Protein AF-0000000080754480 (afdb_homodimer)

InterPro domains:
  IPR024434 TSCPD domain [PF12637] (40-153)

Sequence (454 aa):
MTVRITQRIKSFKVVDERLRPAAETDAGKPPEQLDEHLERPETLIGVTYKIKSPLFEHALYVTINDILLNAGTRFEQRRPFEIFINSKNMDHFQWIVALTRIMSAVLRKGGDCTFLVEELKAVFDPRGGYLKKGGIYMPSIVAEIGAVLERHLIAIGLLRGHSPDEAQRRYLAEKRAAYEASQGAAALEPGEGFPPGAQLCGQCNTQAVVQLEGCTTCLNCGHSKCGMTVRITQRIKSFKVVDERLRPAAETDAGKPPEQLDEHLERPETLIGVTYKIKSPLFEHALYVTINDILLNAGTRFEQRRPFEIFINSKNMDHFQWIVALTRIMSAVLRKGGDCTFLVEELKAVFDPRGGYLKKGGIYMPSIVAEIGAVLERHLIAIGLLRGHSPDEAQRRYLAEKRAAYEASQGAAALEPGEGFPPGAQLCGQCNTQAVVQLEGCTTCLNCGHSKCG

Secondary structure (DSSP, 8-state):
------S---------GGGS-------SS------TTSPPPS--EEEEEEE--TT-SS-EEEEEEEEEESTTSTT-EEEEEEEEEEES-GGGHHHHHHHHHHHHHHHHH-S--THHHHHHHT---TT--EEPTTSBEES-HHHHHHHHHHHHHHHTTSS------HHHHHHHHHHHHHHHHHH-S----SSSSS-TTPEEPTTT-BEEEEEETTEEEETTT--EEE-/------S---------GGGS-------SS------TTSPPPS--EEEEEEE--TT-SS-EEEEEEEEEESTTSTT-EEEEEEEEEEES-GGGHHHHHHHHHHHHHHHHH-S--THHHHHHHT---TT--EEETTTEEES-HHHHHHHHHHHHHHHTTSS------HHHHHHHHHHHHHHHHHH-S----SSSSS-TTPEEPTTT-BEEEEEETTEEEETTT--EEE-

Solvent-accessible surface area (backbone atoms only — not comparable to full-atom values): 26502 Å² total; per-residue (Å²): 131,84,76,75,77,75,72,80,82,69,84,75,74,75,76,62,73,81,66,51,76,70,79,70,73,82,69,80,65,75,79,75,70,67,30,74,78,61,75,80,66,96,73,68,59,63,52,74,44,81,44,78,48,96,87,38,94,52,51,35,40,40,32,42,30,34,43,75,35,45,73,93,47,96,68,48,44,60,40,65,40,36,46,45,59,45,56,83,56,66,91,51,38,43,54,43,47,38,51,25,44,48,51,18,53,50,32,30,42,30,78,86,62,66,60,56,31,55,45,24,48,69,30,50,33,95,90,49,56,50,72,42,91,58,28,36,55,32,42,21,72,58,13,44,52,14,51,50,50,43,53,51,34,30,75,57,66,74,36,84,71,90,68,71,48,72,69,49,46,52,50,34,51,48,51,48,50,51,46,33,63,70,70,37,86,62,62,64,70,79,64,76,52,49,62,88,83,35,35,73,25,90,84,76,38,27,31,25,22,38,83,48,96,80,17,44,32,22,61,79,78,57,53,67,49,69,125,130,86,76,76,76,76,71,79,82,69,85,77,76,76,76,61,74,80,65,50,74,72,78,69,74,81,70,80,64,73,79,75,70,67,29,73,78,61,76,79,66,95,73,67,60,62,52,76,44,80,44,78,48,97,90,39,94,53,52,36,38,40,32,42,28,35,42,75,34,46,73,92,44,98,67,49,44,60,40,66,40,37,45,46,59,46,56,83,56,66,91,51,38,44,53,44,48,38,51,25,46,48,52,19,51,51,33,31,43,31,77,88,62,66,60,54,32,56,45,24,48,68,30,52,30,96,91,50,55,49,71,42,90,60,28,36,54,31,44,22,72,58,12,44,53,15,51,50,50,44,52,50,35,31,75,57,64,76,37,84,70,89,68,70,48,72,70,49,46,52,51,34,50,50,52,47,50,50,46,34,63,71,71,36,85,62,62,64,68,79,77,76,48,50,61,89,84,34,35,73,25,89,83,77,40,29,31,25,23,38,84,48,96,80,18,43,32,21,63,77,78,57,55,69,49,69,124

pLDDT: mean 84.2, std 20.43, range [28.17, 98.81]

Radius of gyration: 32.79 Å; Cα contacts (8 Å, |Δi|>4): 651; chains: 2; bounding box: 65×89×134 Å

Organism: Azotobacter vinelandii (strain DJ / ATCC BAA-1303) (NCBI:txid322710)

Nearest PDB structures (foldseek):
  8ow0-assembly1_N  TM=3.069E-01  e=4.190E+00  Saccharomyces cerevisiae
  8hsv-assembly1_B  TM=3.730E-01  e=4.190E+00  Rattus norvegicus
  7m30-assembly1_D  TM=3.093E-01  e=8.134E+00  Human betaherpesvirus 5
  8ow0-assembly1_N  TM=3.068E-01  e=4.218E+00  Saccharomyces cerevisiae
  8hsv-assembly1_B  TM=3.730E-01  e=4.218E+00  Rattus norvegicus

Foldseek 3Di:
DPPPPVDDPPDPPPPPPVPPPPPPPPPPDDWDFFALPDDDDPDFDWDKDWADFPVDPWIKIKIWTWDWTPPPDPPTAIFTQFMQIDIPDCPCVVVNVVCRVVLNSVRRHGDDSLVLLVVQLPDADPVAWDADWAQATRRDVSNVVSVVVVVRCCVRPNDPDPDDDPVQVVLLVVQLVQVCVVVDVPPPPPDTYEDPPQCQDPPRRGSAWDDGPQWTARSPRGDIDHD/DPPPPPDDPPDPPPPPPVPPPPPPCPPPDDWDFFALPDDDDPDFDWDKDWADFPVDPWIKIKIWTWDWTPPPDPPTAIFTQFMQIDIPDCPCVVVNVVCRVVLNSVRRHGDDSLVLLVVQLPDADPVAWDADWAQATRRDVSNVVSVVVVVRCCVRPNDPDPDDDPVQVVLLVVQLVQVCVVVDVPPPPPPTYEDPPQCQDPPRRGSAWDDGPQWTARSPRGDIDHD

Structure (mmCIF, N/CA/C/O backbone):
data_AF-0000000080754480-model_v1
#
loop_
_entity.id
_entity.type
_entity.pdbx_description
1 polymer 'ribonucleoside-diphosphate reductase'
#
loop_
_atom_site.group_PDB
_atom_site.id
_atom_site.type_symbol
_atom_site.label_atom_id
_atom_site.label_alt_id
_atom_site.label_comp_id
_atom_site.label_asym_id
_atom_site.label_entity_id
_atom_site.label_seq_id
_atom_site.pdbx_PDB_ins_code
_atom_site.Cartn_x
_atom_site.Cartn_y
_atom_site.Cartn_z
_atom_site.occupancy
_atom_site.B_iso_or_equiv
_atom_site.auth_seq_id
_atom_site.auth_comp_id
_atom_site.auth_asym_id
_atom_site.auth_atom_id
_atom_site.pdbx_PDB_model_num
ATOM 1 N N . MET A 1 1 ? 20.812 -21.109 -70.688 1 28.17 1 MET A N 1
ATOM 2 C CA . MET A 1 1 ? 20.719 -19.891 -71.5 1 28.17 1 MET A CA 1
ATOM 3 C C . MET A 1 1 ? 21.594 -18.781 -70.875 1 28.17 1 MET A C 1
ATOM 5 O O . MET A 1 1 ? 21.5 -18.469 -69.688 1 28.17 1 MET A O 1
ATOM 9 N N . THR A 1 2 ? 22.844 -18.609 -71.438 1 32.94 2 THR A N 1
ATOM 10 C CA . THR A 1 2 ? 23.906 -17.688 -71 1 32.94 2 THR A CA 1
ATOM 11 C C . THR A 1 2 ? 23.406 -16.25 -71.062 1 32.94 2 THR A C 1
ATOM 13 O O . THR A 1 2 ? 22.984 -15.758 -72.125 1 32.94 2 THR A O 1
ATOM 16 N N . VAL A 1 3 ? 22.719 -15.93 -70 1 38.56 3 VAL A N 1
ATOM 17 C CA . VAL A 1 3 ? 22.078 -14.617 -70 1 38.56 3 VAL A CA 1
ATOM 18 C C . VAL A 1 3 ? 23.141 -13.531 -70.125 1 38.56 3 VAL A C 1
ATOM 20 O O . VAL A 1 3 ? 24.047 -13.453 -69.312 1 38.56 3 VAL A O 1
ATOM 23 N N . ARG A 1 4 ? 23.469 -13.094 -71.375 1 35.84 4 ARG A N 1
ATOM 24 C CA . ARG A 1 4 ? 24.469 -12.102 -71.75 1 35.84 4 ARG A CA 1
ATOM 25 C C . ARG A 1 4 ? 24.109 -10.734 -71.188 1 35.84 4 ARG A C 1
ATOM 27 O O . ARG A 1 4 ? 23.062 -10.172 -71.5 1 35.84 4 ARG A O 1
ATOM 34 N N . ILE A 1 5 ? 24.297 -10.586 -69.938 1 37.53 5 ILE A N 1
ATOM 35 C CA . ILE A 1 5 ? 24.016 -9.273 -69.312 1 37.53 5 ILE A CA 1
ATOM 36 C C . ILE A 1 5 ? 24.875 -8.211 -70 1 37.53 5 ILE A C 1
ATOM 38 O O . ILE A 1 5 ? 26.094 -8.234 -69.875 1 37.53 5 ILE A O 1
ATOM 42 N N . THR A 1 6 ? 24.516 -7.781 -71.188 1 38.59 6 THR A N 1
ATOM 43 C CA . THR A 1 6 ? 25.297 -6.902 -72.062 1 38.59 6 THR A CA 1
ATOM 44 C C . THR A 1 6 ? 25.406 -5.508 -71.438 1 38.59 6 THR A C 1
ATOM 46 O O . THR A 1 6 ? 25.984 -4.605 -72.062 1 38.59 6 THR A O 1
ATOM 49 N N . GLN A 1 7 ? 24.391 -5.238 -70.562 1 38.78 7 GLN A N 1
ATOM 50 C CA . GLN A 1 7 ? 24.375 -3.795 -70.312 1 38.78 7 GLN A CA 1
ATOM 51 C C . GLN A 1 7 ? 25.516 -3.377 -69.438 1 38.78 7 GLN A C 1
ATOM 53 O O . GLN A 1 7 ? 25.984 -4.172 -68.625 1 38.78 7 GLN A O 1
ATOM 58 N N . ARG A 1 8 ? 26.156 -2.205 -69.688 1 36.78 8 ARG A N 1
ATOM 59 C CA . ARG A 1 8 ? 27.344 -1.638 -69.062 1 36.78 8 ARG A CA 1
ATOM 60 C C . ARG A 1 8 ? 27.062 -1.268 -67.625 1 36.78 8 ARG A C 1
ATOM 62 O O . ARG A 1 8 ? 26.031 -0.686 -67.312 1 36.78 8 ARG A O 1
ATOM 69 N N . ILE A 1 9 ? 27.547 -2.033 -66.625 1 34.84 9 ILE A N 1
ATOM 70 C CA . ILE A 1 9 ? 27.453 -1.831 -65.188 1 34.84 9 ILE A CA 1
ATOM 71 C C . ILE A 1 9 ? 27.938 -0.431 -64.875 1 34.84 9 ILE A C 1
ATOM 73 O O . ILE A 1 9 ? 29.109 -0.107 -65.062 1 34.84 9 ILE A O 1
ATOM 77 N N . LYS A 1 10 ? 27.094 0.633 -64.938 1 34.84 10 LYS A N 1
ATOM 78 C CA . LYS A 1 10 ? 27.594 1.972 -64.625 1 34.84 10 LYS A CA 1
ATOM 79 C C . LYS A 1 10 ? 28.25 2.014 -63.25 1 34.84 10 LYS A C 1
ATOM 81 O O . LYS A 1 10 ? 28.203 1.032 -62.5 1 34.84 10 LYS A O 1
ATOM 86 N N . SER A 1 11 ? 28 3.164 -62.438 1 35 11 SER A N 1
ATOM 87 C CA . SER A 1 11 ? 28.812 3.678 -61.344 1 35 11 SER A CA 1
ATOM 88 C C . SER A 1 11 ? 28.625 2.861 -60.062 1 35 11 SER A C 1
ATOM 90 O O . SER A 1 11 ? 27.5 2.457 -59.75 1 35 11 SER A O 1
ATOM 92 N N . PHE A 1 12 ? 29.438 1.881 -59.812 1 34.72 12 PHE A N 1
ATOM 93 C CA . PHE A 1 12 ? 29.422 1.202 -58.5 1 34.72 12 PHE A CA 1
ATOM 94 C C . PHE A 1 12 ? 29.797 2.162 -57.406 1 34.72 12 PHE A C 1
ATOM 96 O O . PHE A 1 12 ? 30.828 2.854 -57.469 1 34.72 12 PHE A O 1
ATOM 103 N N . LYS A 1 13 ? 28.891 3.02 -56.938 1 34.62 13 LYS A N 1
ATOM 104 C CA . LYS A 1 13 ? 29.312 3.717 -55.719 1 34.62 13 LYS A CA 1
ATOM 105 C C . LYS A 1 13 ? 29.734 2.73 -54.656 1 34.62 13 LYS A C 1
ATOM 107 O O . LYS A 1 13 ? 28.953 1.89 -54.219 1 34.62 13 LYS A O 1
ATOM 112 N N . VAL A 1 14 ? 31 2.457 -54.594 1 34.81 14 VAL A N 1
ATOM 113 C CA . VAL A 1 14 ? 31.578 1.749 -53.469 1 34.81 14 VAL A CA 1
ATOM 114 C C . VAL A 1 14 ? 31.156 2.416 -52.156 1 34.81 14 VAL A C 1
ATOM 116 O O . VAL A 1 14 ? 31.453 3.594 -51.938 1 34.81 14 VAL A O 1
ATOM 119 N N . VAL A 1 15 ? 29.953 2.148 -51.688 1 36.09 15 VAL A N 1
ATOM 120 C CA . VAL A 1 15 ? 29.641 2.582 -50.312 1 36.09 15 VAL A CA 1
ATOM 121 C C . VAL A 1 15 ? 30.781 2.178 -49.375 1 36.09 15 VAL A C 1
ATOM 123 O O . VAL A 1 15 ? 31.062 0.99 -49.219 1 36.09 15 VAL A O 1
ATOM 126 N N . ASP A 1 16 ? 31.797 3.025 -49.312 1 33.53 16 ASP A N 1
ATOM 127 C CA . ASP A 1 16 ? 32.844 2.912 -48.312 1 33.53 16 ASP A CA 1
ATOM 128 C C . ASP A 1 16 ? 32.281 2.658 -46.906 1 33.53 16 ASP A C 1
ATOM 130 O O . ASP A 1 16 ? 31.391 3.395 -46.469 1 33.53 16 ASP A O 1
ATOM 134 N N . GLU A 1 17 ? 32.25 1.428 -46.438 1 33.41 17 GLU A N 1
ATOM 135 C CA . GLU A 1 17 ? 31.922 0.947 -45.125 1 33.41 17 GLU A CA 1
ATOM 136 C C . GLU A 1 17 ? 32.469 1.891 -44.031 1 33.41 17 GLU A C 1
ATOM 138 O O . GLU A 1 17 ? 32.188 1.725 -42.844 1 33.41 17 GLU A O 1
ATOM 143 N N . ARG A 1 18 ? 33.5 2.686 -44.312 1 35.75 18 ARG A N 1
ATOM 144 C CA . ARG A 1 18 ? 34.062 3.555 -43.281 1 35.75 18 ARG A CA 1
ATOM 145 C C . ARG A 1 18 ? 33.031 4.559 -42.781 1 35.75 18 ARG A C 1
ATOM 147 O O . ARG A 1 18 ? 33.25 5.277 -41.812 1 35.75 18 ARG A O 1
ATOM 154 N N . LEU A 1 19 ? 32.188 5.004 -43.625 1 34.84 19 LEU A N 1
ATOM 155 C CA . LEU A 1 19 ? 31.234 6 -43.125 1 34.84 19 LEU A CA 1
ATOM 156 C C . LEU A 1 19 ? 30.078 5.332 -42.406 1 34.84 19 LEU A C 1
ATOM 158 O O . LEU A 1 19 ? 28.938 5.773 -42.531 1 34.84 19 LEU A O 1
ATOM 162 N N . ARG A 1 20 ? 30.047 4.023 -42.375 1 34.69 20 ARG A N 1
ATOM 163 C CA . ARG A 1 20 ? 28.953 3.682 -41.469 1 34.69 20 ARG A CA 1
ATOM 164 C C . ARG A 1 20 ? 29.016 4.52 -40.188 1 34.69 20 ARG A C 1
ATOM 166 O O . ARG A 1 20 ? 30.078 4.68 -39.594 1 34.69 20 ARG A O 1
ATOM 173 N N . PRO A 1 21 ? 28.109 5.504 -40 1 34.66 21 PRO A N 1
ATOM 174 C CA . PRO A 1 21 ? 28.234 6.191 -38.719 1 34.66 21 PRO A CA 1
ATOM 175 C C . PRO A 1 21 ? 28.688 5.262 -37.594 1 34.66 21 PRO A C 1
ATOM 177 O O . PRO A 1 21 ? 28.266 4.105 -37.531 1 34.66 21 PRO A O 1
ATOM 180 N N . ALA A 1 22 ? 29.906 5.367 -37.062 1 31.69 22 ALA A N 1
ATOM 181 C CA . ALA A 1 22 ? 30.359 4.691 -35.844 1 31.69 22 ALA A CA 1
ATOM 182 C C . ALA A 1 22 ? 29.219 4.48 -34.844 1 31.69 22 ALA A C 1
ATOM 184 O O . ALA A 1 22 ? 28.453 5.406 -34.594 1 31.69 22 ALA A O 1
ATOM 185 N N . ALA A 1 23 ? 28.453 3.344 -34.781 1 34.59 23 ALA A N 1
ATOM 186 C CA . ALA A 1 23 ? 27.75 3.031 -33.562 1 34.59 23 ALA A CA 1
ATOM 187 C C . ALA A 1 23 ? 28.453 3.686 -32.344 1 34.59 23 ALA A C 1
ATOM 189 O O . ALA A 1 23 ? 29.562 3.311 -32 1 34.59 23 ALA A O 1
ATOM 190 N N . GLU A 1 24 ? 28.578 4.934 -32.281 1 35.44 24 GLU A N 1
ATOM 191 C CA . GLU A 1 24 ? 29.109 5.566 -31.062 1 35.44 24 GLU A CA 1
ATOM 192 C C . GLU A 1 24 ? 28.797 4.742 -29.828 1 35.44 24 GLU A C 1
ATOM 194 O O . GLU A 1 24 ? 27.625 4.43 -29.562 1 35.44 24 GLU A O 1
ATOM 199 N N . THR A 1 25 ? 29.484 3.715 -29.438 1 37.94 25 THR A N 1
ATOM 200 C CA . THR A 1 25 ? 29.609 3.027 -28.156 1 37.94 25 THR A CA 1
ATOM 201 C C . THR A 1 25 ? 29.219 3.953 -27.016 1 37.94 25 THR A C 1
ATOM 203 O O . THR A 1 25 ? 29.969 4.875 -26.672 1 37.94 25 THR A O 1
ATOM 206 N N . ASP A 1 26 ? 28.188 4.605 -26.969 1 38.5 26 ASP A N 1
ATOM 207 C CA . ASP A 1 26 ? 27.703 5.246 -25.75 1 38.5 26 ASP A CA 1
ATOM 208 C C . ASP A 1 26 ? 28.125 4.465 -24.516 1 38.5 26 ASP A C 1
ATOM 210 O O . ASP A 1 26 ? 27.344 3.666 -23.984 1 38.5 26 ASP A O 1
ATOM 214 N N . ALA A 1 27 ? 29.219 3.84 -24.297 1 44.19 27 ALA A N 1
ATOM 215 C CA . ALA A 1 27 ? 30.062 3.076 -23.391 1 44.19 27 ALA A CA 1
ATOM 216 C C . ALA A 1 27 ? 30.078 3.703 -22 1 44.19 27 ALA A C 1
ATOM 218 O O . ALA A 1 27 ? 30.125 2.992 -20.984 1 44.19 27 ALA A O 1
ATOM 219 N N . GLY A 1 28 ? 30.484 5.012 -21.828 1 51.91 28 GLY A N 1
ATOM 220 C CA . GLY A 1 28 ? 30.969 5.562 -20.578 1 51.91 28 GLY A CA 1
ATOM 221 C C . GLY A 1 28 ? 29.859 5.887 -19.594 1 51.91 28 GLY A C 1
ATOM 222 O O . GLY A 1 28 ? 30.109 6.031 -18.391 1 51.91 28 GLY A O 1
ATOM 223 N N . LYS A 1 29 ? 28.781 6.473 -20.094 1 63.16 29 LYS A N 1
ATOM 224 C CA . LYS A 1 29 ? 27.859 6.875 -19.016 1 63.16 29 LYS A CA 1
ATOM 225 C C . LYS A 1 29 ? 27.141 5.668 -18.438 1 63.16 29 LYS A C 1
ATOM 227 O O . LYS A 1 29 ? 26.672 4.793 -19.172 1 63.16 29 LYS A O 1
ATOM 232 N N . PRO A 1 30 ? 27.25 5.562 -17.297 1 81.31 30 PRO A N 1
ATOM 233 C CA . PRO A 1 30 ? 26.531 4.461 -16.641 1 81.31 30 PRO A CA 1
ATOM 234 C C . PRO A 1 30 ? 25.078 4.379 -17.078 1 81.31 30 PRO A C 1
ATOM 236 O O . PRO A 1 30 ? 24.453 5.406 -17.375 1 81.31 30 PRO A O 1
ATOM 239 N N . PRO A 1 31 ? 24.594 3.26 -17.5 1 86.44 31 PRO A N 1
ATOM 240 C CA . PRO A 1 31 ? 23.188 3.088 -17.906 1 86.44 31 PRO A CA 1
ATOM 241 C C . PRO A 1 31 ? 22.219 3.811 -16.969 1 86.44 31 PRO A C 1
ATOM 243 O O . PRO A 1 31 ? 22.453 3.879 -15.758 1 86.44 31 PRO A O 1
ATOM 246 N N . GLU A 1 32 ? 21.219 4.391 -17.641 1 86.88 32 GLU A N 1
ATOM 247 C CA . GLU A 1 32 ? 20.203 5.086 -16.875 1 86.88 32 GLU A CA 1
ATOM 248 C C . GLU A 1 32 ? 19.391 4.105 -16.031 1 86.88 32 GLU A C 1
ATOM 250 O O . GLU A 1 32 ? 19.016 3.025 -16.5 1 86.88 32 GLU A O 1
ATOM 255 N N . GLN A 1 33 ? 19.219 4.504 -14.766 1 87.75 33 GLN A N 1
ATOM 256 C CA . GLN A 1 33 ? 18.391 3.721 -13.859 1 87.75 33 GLN A CA 1
ATOM 257 C C . GLN A 1 33 ? 17.125 4.48 -13.477 1 87.75 33 GLN A C 1
ATOM 259 O O . GLN A 1 33 ? 17.125 5.715 -13.438 1 87.75 33 GLN A O 1
ATOM 264 N N . LEU A 1 34 ? 16.094 3.734 -13.305 1 89.44 34 LEU A N 1
ATOM 265 C CA . LEU A 1 34 ? 14.844 4.34 -12.836 1 89.44 34 LEU A CA 1
ATOM 266 C C . LEU A 1 34 ? 15.008 4.891 -11.422 1 89.44 34 LEU A C 1
ATOM 268 O O . LEU A 1 34 ? 15.555 4.215 -10.547 1 89.44 34 LEU A O 1
ATOM 272 N N . ASP A 1 35 ? 14.617 6.145 -11.297 1 87.38 35 ASP A N 1
ATOM 273 C CA . ASP A 1 35 ? 14.562 6.734 -9.961 1 87.38 35 ASP A CA 1
ATOM 274 C C . ASP A 1 35 ? 13.484 7.812 -9.891 1 87.38 35 ASP A C 1
ATOM 276 O O . ASP A 1 35 ? 12.82 8.102 -10.883 1 87.38 35 ASP A O 1
ATOM 280 N N . GLU A 1 36 ? 13.352 8.305 -8.672 1 85.19 36 GLU A N 1
ATOM 281 C CA . GLU A 1 36 ? 12.219 9.18 -8.398 1 85.19 36 GLU A CA 1
ATOM 282 C C . GLU A 1 36 ? 12.352 10.5 -9.148 1 85.19 36 GLU A C 1
ATOM 284 O O . GLU A 1 36 ? 11.383 11.258 -9.266 1 85.19 36 GLU A O 1
ATOM 289 N N . HIS A 1 37 ? 13.445 10.703 -9.758 1 85.88 37 HIS A N 1
ATOM 290 C CA . HIS A 1 37 ? 13.656 11.992 -10.414 1 85.88 37 HIS A CA 1
ATOM 291 C C . HIS A 1 37 ? 13.352 11.906 -11.906 1 85.88 37 HIS A C 1
ATOM 293 O O . HIS A 1 37 ? 13.312 12.93 -12.594 1 85.88 37 HIS A O 1
ATOM 299 N N . LEU A 1 38 ? 13.203 10.727 -12.344 1 87.75 38 LEU A N 1
ATOM 300 C CA . LEU A 1 38 ? 12.867 10.562 -13.75 1 87.75 38 LEU A CA 1
ATOM 301 C C . LEU A 1 38 ? 11.492 11.141 -14.055 1 87.75 38 LEU A C 1
ATOM 303 O O . LEU A 1 38 ? 10.516 10.812 -13.375 1 87.75 38 LEU A O 1
ATOM 307 N N . GLU A 1 39 ? 11.43 11.992 -15 1 90.69 39 GLU A N 1
ATOM 308 C CA . GLU A 1 39 ? 10.164 12.594 -15.391 1 90.69 39 GLU A CA 1
ATOM 309 C C . GLU A 1 39 ? 9.266 11.578 -16.094 1 90.69 39 GLU A C 1
ATOM 311 O O . GLU A 1 39 ? 9.734 10.82 -16.953 1 90.69 39 GLU A O 1
ATOM 316 N N . ARG A 1 40 ? 8.047 11.656 -15.719 1 92.75 40 ARG A N 1
ATOM 317 C CA . ARG A 1 40 ? 7.098 10.75 -16.359 1 92.75 40 ARG A CA 1
ATOM 318 C C . ARG A 1 40 ? 6.859 11.141 -17.812 1 92.75 40 ARG A C 1
ATOM 320 O O . ARG A 1 40 ? 6.422 12.266 -18.094 1 92.75 40 ARG A O 1
ATOM 327 N N . PRO A 1 41 ? 7.07 10.297 -18.75 1 93.38 41 PRO A N 1
ATOM 328 C CA . PRO A 1 41 ? 6.73 10.602 -20.141 1 93.38 41 PRO A CA 1
ATOM 329 C C . PRO A 1 41 ? 5.242 10.875 -20.344 1 93.38 41 PRO A C 1
ATOM 331 O O . PRO A 1 41 ? 4.414 10.383 -19.562 1 93.38 41 PRO A O 1
ATOM 334 N N . GLU A 1 42 ? 4.938 11.562 -21.391 1 96.12 42 GLU A N 1
ATOM 335 C CA . GLU A 1 42 ? 3.549 11.891 -21.703 1 96.12 42 GLU A CA 1
ATOM 336 C C . GLU A 1 42 ? 2.758 10.633 -22.078 1 96.12 42 GLU A C 1
ATOM 338 O O . GLU A 1 42 ? 1.56 10.547 -21.797 1 96.12 42 GLU A O 1
ATOM 343 N N . THR A 1 43 ? 3.502 9.789 -22.766 1 96.62 43 THR A N 1
ATOM 344 C CA . THR A 1 43 ? 2.855 8.547 -23.172 1 96.62 43 THR A CA 1
ATOM 345 C C . THR A 1 43 ? 3.645 7.34 -22.672 1 96.62 43 THR A C 1
ATOM 347 O O . THR A 1 43 ? 4.871 7.293 -22.797 1 96.62 43 THR A O 1
ATOM 350 N N . LEU A 1 44 ? 2.957 6.449 -22 1 97.56 44 LEU A N 1
ATOM 351 C CA . LEU A 1 44 ? 3.51 5.16 -21.609 1 97.56 44 LEU A CA 1
ATOM 352 C C . LEU A 1 44 ? 2.666 4.016 -22.156 1 97.56 44 LEU A C 1
ATOM 354 O O . LEU A 1 44 ? 1.445 4.145 -22.281 1 97.56 44 LEU A O 1
ATOM 358 N N . ILE A 1 45 ? 3.287 2.932 -22.5 1 97.12 45 ILE A N 1
ATOM 359 C CA . ILE A 1 45 ? 2.594 1.734 -22.953 1 97.12 45 ILE A CA 1
ATOM 360 C C . ILE A 1 45 ? 2.406 0.764 -21.797 1 97.12 45 ILE A C 1
ATOM 362 O O . ILE A 1 45 ? 3.311 0.584 -20.969 1 97.12 45 ILE A O 1
ATOM 366 N N . GLY A 1 46 ? 1.197 0.216 -21.703 1 98 46 GLY A N 1
ATOM 367 C CA . GLY A 1 46 ? 0.919 -0.711 -20.625 1 98 46 GLY A CA 1
ATOM 368 C C . GLY A 1 46 ? -0.107 -1.768 -20.984 1 98 46 GLY A C 1
ATOM 369 O O . GLY A 1 46 ? -0.36 -2.012 -22.172 1 98 46 GLY A O 1
ATOM 370 N N . VAL A 1 47 ? -0.475 -2.568 -20.062 1 98.5 47 VAL A N 1
ATOM 371 C CA . VAL A 1 47 ? -1.461 -3.635 -20.203 1 98.5 47 VAL A CA 1
ATOM 372 C C . VAL A 1 47 ? -2.508 -3.512 -19.094 1 98.5 47 VAL A C 1
ATOM 374 O O . VAL A 1 47 ? -2.176 -3.193 -17.953 1 98.5 47 VAL A O 1
ATOM 377 N N . THR A 1 48 ? -3.787 -3.688 -19.453 1 98.62 48 THR A N 1
ATOM 378 C CA . THR A 1 48 ? -4.867 -3.74 -18.469 1 98.62 48 THR A CA 1
ATOM 379 C C . THR A 1 48 ? -5.352 -5.172 -18.281 1 98.62 48 THR A C 1
ATOM 381 O O . THR A 1 48 ? -5.668 -5.863 -19.25 1 98.62 48 THR A O 1
ATOM 384 N N . TYR A 1 49 ? -5.348 -5.633 -17.031 1 98.25 49 TYR A N 1
ATOM 385 C CA . TYR A 1 49 ? -5.812 -6.953 -16.625 1 98.25 49 TYR A CA 1
ATOM 386 C C . TYR A 1 49 ? -7.156 -6.863 -15.922 1 98.25 49 TYR A C 1
ATOM 388 O O . TYR A 1 49 ? -7.355 -6 -15.062 1 98.25 49 TYR A O 1
ATOM 396 N N . LYS A 1 50 ? -8.031 -7.73 -16.297 1 97.5 50 LYS A N 1
ATOM 397 C CA . LYS A 1 50 ? -9.328 -7.797 -15.633 1 97.5 50 LYS A CA 1
ATOM 398 C C . LYS A 1 50 ? -9.344 -8.883 -14.562 1 97.5 50 LYS A C 1
ATOM 400 O O . LYS A 1 50 ? -8.922 -10.008 -14.805 1 97.5 50 LYS A O 1
ATOM 405 N N . ILE A 1 51 ? -9.758 -8.555 -13.344 1 96.5 51 ILE A N 1
ATOM 406 C CA . ILE A 1 51 ? -9.961 -9.508 -12.258 1 96.5 51 ILE A CA 1
ATOM 407 C C . ILE A 1 51 ? -11.453 -9.641 -11.969 1 96.5 51 ILE A C 1
ATOM 409 O O . ILE A 1 51 ? -12.117 -8.656 -11.617 1 96.5 51 ILE A O 1
ATOM 413 N N . LYS A 1 52 ? -11.891 -10.789 -12.125 1 94 52 LYS A N 1
ATOM 414 C CA . LYS A 1 52 ? -13.273 -11.109 -11.773 1 94 52 LYS A CA 1
ATOM 415 C C . LYS A 1 52 ? -13.328 -12.172 -10.688 1 94 52 LYS A C 1
ATOM 417 O O . LYS A 1 52 ? -12.906 -13.312 -10.898 1 94 52 LYS A O 1
ATOM 422 N N . SER A 1 53 ? -13.75 -11.773 -9.555 1 90.69 53 SER A N 1
ATOM 423 C CA . SER A 1 53 ? -13.859 -12.664 -8.406 1 90.69 53 SER A CA 1
ATOM 424 C C . SER A 1 53 ? -15.32 -12.914 -8.047 1 90.69 53 SER A C 1
ATOM 426 O O . SER A 1 53 ? -16.156 -12.008 -8.133 1 90.69 53 SER A O 1
ATOM 428 N N . PRO A 1 54 ? -15.656 -14.148 -7.703 1 90.38 54 PRO A N 1
ATOM 429 C CA . PRO A 1 54 ? -17.016 -14.398 -7.234 1 90.38 54 PRO A CA 1
ATOM 430 C C . PRO A 1 54 ? -17.344 -13.672 -5.934 1 90.38 54 PRO A C 1
ATOM 432 O O . PRO A 1 54 ? -18.516 -13.531 -5.57 1 90.38 54 PRO A O 1
ATOM 435 N N . LEU A 1 55 ? -16.312 -13.172 -5.27 1 85.19 55 LEU A N 1
ATOM 436 C CA . LEU A 1 55 ? -16.5 -12.547 -3.965 1 85.19 55 LEU A CA 1
ATOM 437 C C . LEU A 1 55 ? -16.75 -11.047 -4.109 1 85.19 55 LEU A C 1
ATOM 439 O O . LEU A 1 55 ? -17.094 -10.375 -3.137 1 85.19 55 LEU A O 1
ATOM 443 N N . PHE A 1 56 ? -16.531 -10.562 -5.289 1 85.5 56 PHE A N 1
ATOM 444 C CA . PHE A 1 56 ? -16.734 -9.141 -5.562 1 85.5 56 PHE A CA 1
ATOM 445 C C . PHE A 1 56 ? -17.781 -8.93 -6.641 1 85.5 56 PHE A C 1
ATOM 447 O O . PHE A 1 56 ? -17.75 -9.578 -7.691 1 85.5 56 PHE A O 1
ATOM 454 N N . GLU A 1 57 ? -18.641 -8.133 -6.301 1 88.69 57 GLU A N 1
ATOM 455 C CA . GLU A 1 57 ? -19.734 -7.855 -7.227 1 88.69 57 GLU A CA 1
ATOM 456 C C . GLU A 1 57 ? -19.219 -7.293 -8.547 1 88.69 57 GLU A C 1
ATOM 458 O O . GLU A 1 57 ? -19.688 -7.672 -9.617 1 88.69 57 GLU A O 1
ATOM 463 N N . HIS A 1 58 ? -18.266 -6.461 -8.438 1 92.94 58 HIS A N 1
ATOM 464 C CA . HIS A 1 58 ? -17.719 -5.816 -9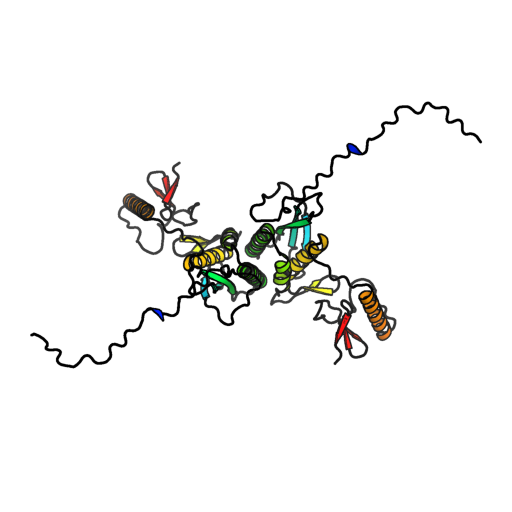.625 1 92.94 58 HIS A CA 1
ATOM 465 C C . HIS A 1 58 ? -16.281 -6.238 -9.875 1 92.94 58 HIS A C 1
ATOM 467 O O . HIS A 1 58 ? -15.531 -6.492 -8.93 1 92.94 58 HIS A O 1
ATOM 473 N N . ALA A 1 59 ? -16 -6.273 -11.18 1 95 59 ALA A N 1
ATOM 474 C CA . ALA A 1 59 ? -14.641 -6.59 -11.57 1 95 59 ALA A CA 1
ATOM 475 C C . ALA A 1 59 ? -13.68 -5.461 -11.195 1 95 59 ALA A C 1
ATOM 477 O O . ALA A 1 59 ? -14.102 -4.312 -11.031 1 95 59 ALA A O 1
ATOM 478 N N . LEU A 1 60 ? -12.422 -5.859 -11.023 1 96.06 60 LEU A N 1
ATOM 479 C CA . LEU A 1 60 ? -11.32 -4.914 -10.891 1 96.06 60 LEU A CA 1
ATOM 480 C C . LEU A 1 60 ? -10.484 -4.879 -12.172 1 96.06 60 LEU A C 1
ATOM 482 O O . LEU A 1 60 ? -10.258 -5.918 -12.797 1 96.06 60 LEU A O 1
ATOM 486 N N . TYR A 1 61 ? -10.094 -3.715 -12.516 1 98.06 61 TYR A N 1
ATOM 487 C CA . TYR A 1 61 ? -9.18 -3.543 -13.641 1 98.06 61 TYR A CA 1
ATOM 488 C C . TYR A 1 61 ? -7.824 -3.025 -13.164 1 98.06 61 TYR A C 1
ATOM 490 O O . TYR A 1 61 ? -7.742 -1.972 -12.531 1 98.06 61 TYR A O 1
ATOM 498 N N . VAL A 1 62 ? -6.801 -3.789 -13.477 1 98.75 62 VAL A N 1
ATOM 499 C CA . VAL A 1 62 ? -5.438 -3.43 -13.102 1 98.75 62 VAL A CA 1
ATOM 500 C C . VAL A 1 62 ? -4.637 -3.064 -14.352 1 98.75 62 VAL A C 1
ATOM 502 O O . VAL A 1 62 ? -4.414 -3.908 -15.219 1 98.75 62 VAL A O 1
ATOM 505 N N . THR A 1 63 ? -4.23 -1.786 -14.43 1 98.81 63 THR A N 1
ATOM 506 C CA . THR A 1 63 ? -3.416 -1.305 -15.539 1 98.81 63 THR A CA 1
ATOM 507 C C . THR A 1 63 ? -1.979 -1.057 -15.086 1 98.81 63 THR A C 1
ATOM 509 O O . THR A 1 63 ? -1.743 -0.355 -14.102 1 98.81 63 THR A O 1
ATOM 512 N N . ILE A 1 64 ? -1.067 -1.676 -15.758 1 98.81 64 ILE A N 1
ATOM 513 C CA . ILE A 1 64 ? 0.345 -1.457 -15.469 1 98.81 64 ILE A CA 1
ATOM 514 C C . ILE A 1 64 ? 1.032 -0.839 -16.688 1 98.81 64 ILE A C 1
ATOM 516 O O . ILE A 1 64 ? 1.018 -1.417 -17.781 1 98.81 64 ILE A O 1
ATOM 520 N N . ASN A 1 65 ? 1.586 0.366 -16.5 1 98.69 65 ASN A N 1
ATOM 521 C CA . ASN A 1 65 ? 2.326 1.067 -17.531 1 98.69 65 ASN A CA 1
ATOM 522 C C . ASN A 1 65 ? 3.832 0.938 -17.344 1 98.69 65 ASN A C 1
ATOM 524 O O . ASN A 1 65 ? 4.324 1.029 -16.219 1 98.69 65 ASN A O 1
ATOM 528 N N . ASP A 1 66 ? 4.5 0.77 -18.469 1 98.19 66 ASP A N 1
ATOM 529 C CA . ASP A 1 66 ? 5.934 0.501 -18.406 1 98.19 66 ASP A CA 1
ATOM 530 C C . ASP A 1 66 ? 6.734 1.632 -19.047 1 98.19 66 ASP A C 1
ATOM 532 O O . ASP A 1 66 ? 6.215 2.369 -19.891 1 98.19 66 ASP A O 1
ATOM 536 N N . ILE A 1 67 ? 7.949 1.679 -18.594 1 96.75 67 ILE A N 1
ATOM 537 C CA . ILE A 1 67 ? 8.922 2.562 -19.219 1 96.75 67 ILE A CA 1
ATOM 538 C C . ILE A 1 67 ? 10.062 1.735 -19.812 1 96.75 67 ILE A C 1
ATOM 540 O O . ILE A 1 67 ? 10.445 0.705 -19.25 1 96.75 67 ILE A O 1
ATOM 544 N N . LEU A 1 68 ? 10.547 2.125 -20.969 1 94.56 68 LEU A N 1
ATOM 545 C CA . LEU A 1 68 ? 11.711 1.49 -21.578 1 94.56 68 LEU A CA 1
ATOM 546 C C . LEU A 1 68 ? 12.977 2.293 -21.312 1 94.56 68 LEU A C 1
ATOM 548 O O . LEU A 1 68 ? 13.094 3.439 -21.75 1 94.56 68 LEU A O 1
ATOM 552 N N . LEU A 1 69 ? 13.883 1.672 -20.594 1 93.69 69 LEU A N 1
ATOM 553 C CA . LEU A 1 69 ? 15.133 2.336 -20.266 1 93.69 69 LEU A CA 1
ATOM 554 C C . LEU A 1 69 ? 16.25 1.905 -21.203 1 93.69 69 LEU A C 1
ATOM 556 O O . LEU A 1 69 ? 16.328 0.737 -21.594 1 93.69 69 LEU A O 1
ATOM 560 N N . ASN A 1 70 ? 17.109 2.861 -21.562 1 93.56 70 ASN A N 1
ATOM 561 C CA . ASN A 1 70 ? 18.297 2.605 -22.375 1 93.56 70 ASN A CA 1
ATOM 562 C C . ASN A 1 70 ? 17.953 1.934 -23.688 1 93.56 70 ASN A C 1
ATOM 564 O O . ASN A 1 70 ? 18.562 0.933 -24.078 1 93.56 70 ASN A O 1
ATOM 568 N N . ALA A 1 71 ? 16.938 2.484 -24.281 1 90.31 71 ALA A N 1
ATOM 569 C CA . ALA A 1 71 ? 16.438 1.914 -25.531 1 90.31 71 ALA A CA 1
ATOM 570 C C . ALA A 1 71 ? 17.531 1.876 -26.594 1 90.31 71 ALA A C 1
ATOM 572 O O . ALA A 1 71 ? 18.234 2.867 -26.812 1 90.31 71 ALA A O 1
ATOM 573 N N . GLY A 1 72 ? 17.719 0.778 -27.188 1 90.44 72 GLY A N 1
ATOM 574 C CA . GLY A 1 72 ? 18.656 0.658 -28.297 1 90.44 72 GLY A CA 1
ATOM 575 C C . GLY A 1 72 ? 20.062 0.293 -27.859 1 90.44 72 GLY A C 1
ATOM 576 O O . GLY A 1 72 ? 20.984 0.226 -28.672 1 90.44 72 GLY A O 1
ATOM 577 N N . THR A 1 73 ? 20.203 0.227 -26.578 1 91.94 73 THR A N 1
ATOM 578 C CA . THR A 1 73 ? 21.531 -0.149 -26.062 1 91.94 73 THR A CA 1
ATOM 579 C C . THR A 1 73 ? 21.5 -1.564 -25.5 1 91.94 73 THR A C 1
ATOM 581 O O . THR A 1 73 ? 20.453 -2.215 -25.484 1 91.94 73 THR A O 1
ATOM 584 N N . ARG A 1 74 ? 22.672 -2.035 -25.172 1 92 74 ARG A N 1
ATOM 585 C CA . ARG A 1 74 ? 22.781 -3.371 -24.594 1 92 74 ARG A CA 1
ATOM 586 C C . ARG A 1 74 ? 22.141 -3.418 -23.219 1 92 74 ARG A C 1
ATOM 588 O O . ARG A 1 74 ? 21.922 -4.5 -22.672 1 92 74 ARG A O 1
ATOM 595 N N . PHE A 1 75 ? 21.781 -2.26 -22.656 1 92.38 75 PHE A N 1
ATOM 596 C CA . PHE A 1 75 ? 21.219 -2.186 -21.312 1 92.38 75 PHE A CA 1
ATOM 597 C C . PHE A 1 75 ? 19.719 -1.903 -21.359 1 92.38 75 PHE A C 1
ATOM 599 O O . PHE A 1 75 ? 19.141 -1.441 -20.375 1 92.38 75 PHE A O 1
ATOM 606 N N . GLU A 1 76 ? 19.172 -2.162 -22.531 1 93.81 76 GLU A N 1
ATOM 607 C CA . GLU A 1 76 ? 17.734 -1.925 -22.672 1 93.81 76 GLU A CA 1
ATOM 608 C C . GLU A 1 76 ? 16.938 -2.789 -21.703 1 93.81 76 GLU A C 1
ATOM 610 O O . GLU A 1 76 ? 17.188 -3.99 -21.594 1 93.81 76 GLU A O 1
ATOM 615 N N . GLN A 1 77 ? 15.945 -2.113 -20.953 1 94.31 77 GLN A N 1
ATOM 616 C CA . GLN A 1 77 ? 15.125 -2.838 -19.984 1 94.31 77 GLN A CA 1
ATOM 617 C C . GLN A 1 77 ? 13.75 -2.193 -19.828 1 94.31 77 GLN A C 1
ATOM 619 O O . GLN A 1 77 ? 13.641 -0.971 -19.719 1 94.31 77 GLN A O 1
ATOM 624 N N . ARG A 1 78 ? 12.828 -2.99 -19.875 1 96.31 78 ARG A N 1
ATOM 625 C CA . ARG A 1 78 ? 11.469 -2.547 -19.562 1 96.31 78 ARG A CA 1
ATOM 626 C C . ARG A 1 78 ? 11.164 -2.697 -18.078 1 96.31 78 ARG A C 1
ATOM 628 O O . ARG A 1 78 ? 11.461 -3.734 -17.484 1 96.31 78 ARG A O 1
ATOM 635 N N . ARG A 1 79 ? 10.594 -1.646 -17.547 1 97 79 ARG A N 1
ATOM 636 C CA . ARG A 1 79 ? 10.242 -1.657 -16.125 1 97 79 ARG A CA 1
ATOM 637 C C . ARG A 1 79 ? 8.852 -1.09 -15.898 1 97 79 ARG A C 1
ATOM 639 O O . ARG A 1 79 ? 8.438 -0.156 -16.594 1 97 79 ARG A O 1
ATOM 646 N N . PRO A 1 80 ? 8.164 -1.702 -14.922 1 98.19 80 PRO A N 1
ATOM 647 C CA . PRO A 1 80 ? 6.902 -1.049 -14.562 1 98.19 80 PRO A CA 1
ATOM 648 C C . PRO A 1 80 ? 7.105 0.341 -13.961 1 98.19 80 PRO A C 1
ATOM 650 O O . PRO A 1 80 ? 7.984 0.531 -13.117 1 98.19 80 PRO A O 1
ATOM 653 N N . PHE A 1 81 ? 6.336 1.298 -14.406 1 97.81 81 PHE A N 1
ATOM 654 C CA . PHE A 1 81 ? 6.488 2.689 -14 1 97.81 81 PHE A CA 1
ATOM 655 C C . PHE A 1 81 ? 5.371 3.098 -13.047 1 97.81 81 PHE A C 1
ATOM 657 O O . PHE A 1 81 ? 5.586 3.898 -12.133 1 97.81 81 PHE A O 1
ATOM 664 N N . GLU A 1 82 ? 4.133 2.52 -13.352 1 98.44 82 GLU A N 1
ATOM 665 C CA . GLU A 1 82 ? 2.971 2.82 -12.523 1 98.44 82 GLU A CA 1
ATOM 666 C C . GLU A 1 82 ? 1.897 1.744 -12.664 1 98.44 82 GLU A C 1
ATOM 668 O O . GLU A 1 82 ? 1.885 0.998 -13.648 1 98.44 82 GLU A O 1
ATOM 673 N N . ILE A 1 83 ? 1.087 1.757 -11.648 1 98.81 83 ILE A N 1
ATOM 674 C CA . ILE A 1 83 ? -0.028 0.816 -11.625 1 98.81 83 ILE A CA 1
ATOM 675 C C . ILE A 1 83 ? -1.312 1.548 -11.242 1 98.81 83 ILE A C 1
ATOM 677 O O . ILE A 1 83 ? -1.305 2.41 -10.359 1 98.81 83 ILE A O 1
ATOM 681 N N . PHE A 1 84 ? -2.439 1.265 -11.977 1 98.75 84 PHE A N 1
ATOM 682 C CA . PHE A 1 84 ? -3.766 1.78 -11.656 1 98.75 84 PHE A CA 1
ATOM 683 C C . PHE A 1 84 ? -4.738 0.64 -11.375 1 98.75 84 PHE A C 1
ATOM 685 O O . PHE A 1 84 ? -4.867 -0.284 -12.18 1 98.75 84 PHE A O 1
ATOM 692 N N . ILE A 1 85 ? -5.32 0.674 -10.25 1 98.44 85 ILE A N 1
ATOM 693 C CA . ILE A 1 85 ? -6.355 -0.285 -9.883 1 98.44 85 ILE A CA 1
ATOM 694 C C . ILE A 1 85 ? -7.707 0.418 -9.812 1 98.44 85 ILE A C 1
ATOM 696 O O . ILE A 1 85 ? -7.883 1.365 -9.047 1 98.44 85 ILE A O 1
ATOM 700 N N . ASN A 1 86 ? -8.609 -0.034 -10.57 1 96.25 86 ASN A N 1
ATOM 701 C CA . ASN A 1 86 ? -9.922 0.599 -10.648 1 96.25 86 ASN A CA 1
ATOM 702 C C . ASN A 1 86 ? -11.047 -0.407 -10.414 1 96.25 86 ASN A C 1
ATOM 704 O O . ASN A 1 86 ? -10.961 -1.557 -10.852 1 96.25 86 ASN A O 1
ATOM 708 N N . SER A 1 87 ? -11.992 0.03 -9.688 1 93.81 87 SER A N 1
ATOM 709 C CA . SER A 1 87 ? -13.203 -0.757 -9.453 1 93.81 87 SER A CA 1
ATOM 710 C C . SER A 1 87 ? -14.445 0.129 -9.43 1 93.81 87 SER A C 1
ATOM 712 O O . SER A 1 87 ? -14.383 1.277 -8.984 1 93.81 87 SER A O 1
ATOM 714 N N . LYS A 1 88 ? -15.578 -0.367 -9.883 1 92.19 88 LYS A N 1
ATOM 715 C CA . LYS A 1 88 ? -16.844 0.351 -9.789 1 92.19 88 LYS A CA 1
ATOM 716 C C . LYS A 1 88 ? -17.359 0.377 -8.352 1 92.19 88 LYS A C 1
ATOM 718 O O . LYS A 1 88 ? -18.141 1.257 -7.988 1 92.19 88 LYS A O 1
ATOM 723 N N . ASN A 1 89 ? -16.953 -0.593 -7.57 1 89.5 89 ASN A N 1
ATOM 724 C CA . ASN A 1 89 ? -17.359 -0.656 -6.168 1 89.5 89 ASN A CA 1
ATOM 725 C C . ASN A 1 89 ? -16.641 0.397 -5.332 1 89.5 89 ASN A C 1
ATOM 727 O O . ASN A 1 89 ? -15.414 0.371 -5.211 1 89.5 89 ASN A O 1
ATOM 731 N N . MET A 1 90 ? -17.406 1.234 -4.664 1 90.31 90 MET A N 1
ATOM 732 C CA . MET A 1 90 ? -16.828 2.365 -3.939 1 90.31 90 MET A CA 1
ATOM 733 C C . MET A 1 90 ? -16.531 1.989 -2.49 1 90.31 90 MET A C 1
ATOM 735 O O . MET A 1 90 ? -15.859 2.732 -1.776 1 90.31 90 MET A O 1
ATOM 739 N N . ASP A 1 91 ? -16.953 0.779 -2.076 1 90.31 91 ASP A N 1
ATOM 740 C CA . ASP A 1 91 ? -16.828 0.367 -0.681 1 90.31 91 ASP A CA 1
ATOM 741 C C . ASP A 1 91 ? -15.367 0.323 -0.242 1 90.31 91 ASP A C 1
ATOM 743 O O . ASP A 1 91 ? -15.055 0.592 0.919 1 90.31 91 ASP A O 1
ATOM 747 N N . HIS A 1 92 ? -14.547 0.037 -1.267 1 93.31 92 HIS A N 1
ATOM 748 C CA . HIS A 1 92 ? -13.133 -0.108 -0.942 1 93.31 92 HIS A CA 1
ATOM 749 C C . HIS A 1 92 ? -12.297 0.964 -1.632 1 93.31 92 HIS A C 1
ATOM 751 O O . HIS A 1 92 ? -11.078 0.817 -1.768 1 93.31 92 HIS A O 1
ATOM 757 N N . PHE A 1 93 ? -12.93 1.981 -1.94 1 95.38 93 PHE A N 1
ATOM 758 C CA . PHE A 1 93 ? -12.336 2.977 -2.822 1 95.38 93 PHE A CA 1
ATOM 759 C C . PHE A 1 93 ? -11.047 3.531 -2.221 1 95.38 93 PHE A C 1
ATOM 761 O O . PHE A 1 93 ? -10 3.512 -2.863 1 95.38 93 PHE A O 1
ATOM 768 N N . GLN A 1 94 ? -11.07 4.055 -1.023 1 96.31 94 GLN A N 1
ATOM 769 C CA . GLN A 1 94 ? -9.898 4.715 -0.46 1 96.31 94 GLN A CA 1
ATOM 770 C C . GLN A 1 94 ? -8.742 3.736 -0.297 1 96.31 94 GLN A C 1
ATOM 772 O O . GLN A 1 94 ? -7.582 4.109 -0.477 1 96.31 94 GLN A O 1
ATOM 777 N N . TRP A 1 95 ? -9.039 2.523 0.028 1 96.88 95 TRP A N 1
ATOM 778 C CA . TRP A 1 95 ? -8 1.511 0.194 1 96.88 95 TRP A CA 1
ATOM 779 C C . TRP A 1 95 ? -7.367 1.159 -1.146 1 96.88 95 TRP A C 1
ATOM 781 O O . TRP A 1 95 ? -6.145 1.029 -1.244 1 96.88 95 TRP A O 1
ATOM 791 N N . ILE A 1 96 ? -8.195 1.034 -2.156 1 97.62 96 ILE A N 1
ATOM 792 C CA . ILE A 1 96 ? -7.715 0.748 -3.504 1 97.62 96 ILE A CA 1
ATOM 793 C C . ILE A 1 96 ? -6.848 1.903 -4 1 97.62 96 ILE A C 1
ATOM 795 O O . ILE A 1 96 ? -5.77 1.685 -4.559 1 97.62 96 ILE A O 1
ATOM 799 N N . VAL A 1 97 ? -7.289 3.055 -3.74 1 98.12 97 VAL A N 1
ATOM 800 C CA . VAL A 1 97 ? -6.543 4.238 -4.152 1 98.12 97 VAL A CA 1
ATOM 801 C C . VAL A 1 97 ? -5.219 4.305 -3.393 1 98.12 97 VAL A C 1
ATOM 803 O O . VAL A 1 97 ? -4.176 4.617 -3.973 1 98.12 97 VAL A O 1
ATOM 806 N N . ALA A 1 98 ? -5.246 3.996 -2.117 1 98.56 98 ALA A N 1
ATOM 807 C CA . ALA A 1 98 ? -4.02 3.996 -1.32 1 98.56 98 ALA A CA 1
ATOM 808 C C . ALA A 1 98 ? -3.006 3 -1.872 1 98.56 98 ALA A C 1
ATOM 810 O O . ALA A 1 98 ? -1.835 3.336 -2.061 1 98.56 98 ALA A O 1
ATOM 811 N N . LEU A 1 99 ? -3.451 1.806 -2.141 1 98.5 99 LEU A N 1
ATOM 812 C CA . LEU A 1 99 ? -2.584 0.778 -2.707 1 98.5 99 LEU A CA 1
ATOM 813 C C . LEU A 1 99 ? -2.018 1.225 -4.051 1 98.5 99 LEU A C 1
ATOM 815 O O . LEU A 1 99 ? -0.822 1.068 -4.309 1 98.5 99 LEU A O 1
ATOM 819 N N . THR A 1 100 ? -2.904 1.825 -4.855 1 98.69 100 THR A N 1
ATOM 820 C CA . THR A 1 100 ? -2.512 2.318 -6.172 1 98.69 100 THR A CA 1
ATOM 821 C C . THR A 1 100 ? -1.401 3.357 -6.051 1 98.69 100 THR A C 1
ATOM 823 O O . THR A 1 100 ? -0.369 3.25 -6.715 1 98.69 100 THR A O 1
ATOM 826 N N . ARG A 1 101 ? -1.572 4.258 -5.188 1 98.38 101 ARG A N 1
ATOM 827 C CA . ARG A 1 101 ? -0.631 5.363 -5.027 1 98.38 101 ARG A CA 1
ATOM 828 C C . ARG A 1 101 ? 0.701 4.867 -4.469 1 98.38 101 ARG A C 1
ATOM 830 O O . ARG A 1 101 ? 1.764 5.223 -4.984 1 98.38 101 ARG A O 1
ATOM 837 N N . ILE A 1 102 ? 0.639 4.043 -3.477 1 98.31 102 ILE A N 1
ATOM 838 C CA . ILE A 1 102 ? 1.861 3.582 -2.826 1 98.31 102 ILE A CA 1
ATOM 839 C C . ILE A 1 102 ? 2.643 2.682 -3.781 1 98.31 102 ILE A C 1
ATOM 841 O O . ILE A 1 102 ? 3.857 2.836 -3.936 1 98.31 102 ILE A O 1
ATOM 845 N N . MET A 1 103 ? 1.98 1.758 -4.422 1 98.62 103 MET A N 1
ATOM 846 C CA . MET A 1 103 ? 2.656 0.863 -5.355 1 98.62 103 MET A CA 1
ATOM 847 C C . MET A 1 103 ? 3.25 1.645 -6.523 1 98.62 103 MET A C 1
ATOM 849 O O . MET A 1 103 ? 4.371 1.367 -6.957 1 98.62 103 MET A O 1
ATOM 853 N N . SER A 1 104 ? 2.494 2.617 -7.023 1 98.31 104 SER A N 1
ATOM 854 C CA . SER A 1 104 ? 3.016 3.439 -8.109 1 98.31 104 SER A CA 1
ATOM 855 C C . SER A 1 104 ? 4.258 4.207 -7.676 1 98.31 104 SER A C 1
ATOM 857 O O . SER A 1 104 ? 5.23 4.305 -8.43 1 98.31 104 SER A O 1
ATOM 859 N N . ALA A 1 105 ? 4.176 4.723 -6.48 1 97.56 105 ALA A N 1
ATOM 860 C CA . ALA A 1 105 ? 5.332 5.453 -5.965 1 97.56 105 ALA A CA 1
ATOM 861 C C . ALA A 1 105 ? 6.543 4.535 -5.828 1 97.56 105 ALA A C 1
ATOM 863 O O . ALA A 1 105 ? 7.664 4.922 -6.156 1 97.56 105 ALA A O 1
ATOM 864 N N . VAL A 1 106 ? 6.359 3.33 -5.355 1 97.38 106 VAL A N 1
ATOM 865 C CA . VAL A 1 106 ? 7.43 2.35 -5.203 1 97.38 106 VAL A CA 1
ATOM 866 C C . VAL A 1 106 ? 8.023 2.016 -6.57 1 97.38 106 VAL A C 1
ATOM 868 O O . VAL A 1 106 ? 9.242 1.966 -6.727 1 97.38 106 VAL A O 1
ATOM 871 N N . LEU A 1 107 ? 7.168 1.847 -7.535 1 97.5 107 LEU A N 1
ATOM 872 C CA . LEU A 1 107 ? 7.633 1.519 -8.883 1 97.5 107 LEU A CA 1
ATOM 873 C C . LEU A 1 107 ? 8.453 2.66 -9.469 1 97.5 107 LEU A C 1
ATOM 875 O O . LEU A 1 107 ? 9.5 2.428 -10.078 1 97.5 107 LEU A O 1
ATOM 879 N N . ARG A 1 108 ? 8.055 3.818 -9.242 1 95.5 108 ARG A N 1
ATOM 880 C CA . ARG A 1 108 ? 8.727 4.996 -9.789 1 95.5 108 ARG A CA 1
ATOM 881 C C . ARG A 1 108 ? 10.102 5.188 -9.164 1 95.5 108 ARG A C 1
ATOM 883 O O . ARG A 1 108 ? 11 5.75 -9.789 1 95.5 108 ARG A O 1
ATOM 890 N N . LYS A 1 109 ? 10.211 4.75 -7.961 1 94.06 109 LYS A N 1
ATOM 891 C CA . LYS A 1 109 ? 11.477 4.906 -7.258 1 94.06 109 LYS A CA 1
ATOM 892 C C . LYS A 1 109 ? 12.539 3.957 -7.816 1 94.06 109 LYS A C 1
ATOM 894 O O . LYS A 1 109 ? 13.734 4.145 -7.582 1 94.06 109 LYS A O 1
ATOM 899 N N . GLY A 1 110 ? 12.094 2.965 -8.477 1 92.25 110 GLY A N 1
ATOM 900 C CA . GLY A 1 110 ? 13.016 2.008 -9.062 1 92.25 110 GLY A CA 1
ATOM 901 C C . GLY A 1 110 ? 13.523 0.982 -8.07 1 92.25 110 GLY A C 1
ATOM 902 O O . GLY A 1 110 ? 12.984 0.851 -6.973 1 92.25 110 GLY A O 1
ATOM 903 N N . GLY A 1 111 ? 14.445 0.219 -8.5 1 90.81 111 GLY A N 1
ATOM 904 C CA . GLY A 1 111 ? 14.953 -0.85 -7.656 1 90.81 111 GLY A CA 1
ATOM 905 C C . GLY A 1 111 ? 14.141 -2.127 -7.75 1 90.81 111 GLY A C 1
ATOM 906 O O . GLY A 1 111 ? 13.414 -2.334 -8.727 1 90.81 111 GLY A O 1
ATOM 907 N N . ASP A 1 112 ? 14.328 -2.951 -6.723 1 93.12 112 ASP A N 1
ATOM 908 C CA . ASP A 1 112 ? 13.648 -4.238 -6.727 1 93.12 112 ASP A CA 1
ATOM 909 C C . ASP A 1 112 ? 12.18 -4.086 -6.32 1 93.12 112 ASP A C 1
ATOM 911 O O . ASP A 1 112 ? 11.883 -3.822 -5.156 1 93.12 112 ASP A O 1
ATOM 915 N N . CYS A 1 113 ? 11.344 -4.266 -7.254 1 95.38 113 CYS A N 1
ATOM 916 C CA . CYS A 1 113 ? 9.922 -4.121 -6.977 1 95.38 113 CYS A CA 1
ATOM 917 C C . CYS A 1 113 ? 9.25 -5.484 -6.855 1 95.38 113 CYS A C 1
ATOM 919 O O . CYS A 1 113 ? 8.039 -5.562 -6.637 1 95.38 113 CYS A O 1
ATOM 921 N N . THR A 1 114 ? 9.969 -6.57 -6.887 1 95.62 114 THR A N 1
ATOM 922 C CA . THR A 1 114 ? 9.383 -7.906 -6.867 1 95.62 114 THR A CA 1
ATOM 923 C C . THR A 1 114 ? 8.812 -8.227 -5.492 1 95.62 114 THR A C 1
ATOM 925 O O . THR A 1 114 ? 7.961 -9.109 -5.355 1 95.62 114 THR A O 1
ATOM 928 N N . PHE A 1 115 ? 9.281 -7.512 -4.465 1 96.38 115 PHE A N 1
ATOM 929 C CA . PHE A 1 115 ? 8.758 -7.738 -3.123 1 96.38 115 PHE A CA 1
ATOM 930 C C . PHE A 1 115 ? 7.27 -7.43 -3.061 1 96.38 115 PHE A C 1
ATOM 932 O O . PHE A 1 115 ? 6.543 -7.996 -2.24 1 96.38 115 PHE A O 1
ATOM 939 N N . LEU A 1 116 ? 6.789 -6.512 -3.898 1 98.44 116 LEU A N 1
ATOM 940 C CA . LEU A 1 116 ? 5.367 -6.18 -3.938 1 98.44 116 LEU A CA 1
ATOM 941 C C . LEU A 1 116 ? 4.527 -7.418 -4.234 1 98.44 116 LEU A C 1
ATOM 943 O O . LEU A 1 116 ? 3.459 -7.605 -3.646 1 98.44 116 LEU A O 1
ATOM 947 N N . VAL A 1 117 ? 5.035 -8.258 -5.164 1 98.12 117 VAL A N 1
ATOM 948 C CA . VAL A 1 117 ? 4.344 -9.492 -5.527 1 98.12 117 VAL A CA 1
ATOM 949 C C . VAL A 1 117 ? 4.191 -10.383 -4.301 1 98.12 117 VAL A C 1
ATOM 951 O O . VAL A 1 117 ? 3.094 -10.859 -4.004 1 98.12 117 VAL A O 1
ATOM 954 N N . GLU A 1 118 ? 5.266 -10.484 -3.578 1 96.75 118 GLU A N 1
ATOM 955 C CA . GLU A 1 118 ? 5.27 -11.352 -2.404 1 96.75 118 GLU A CA 1
ATOM 956 C C . GLU A 1 118 ? 4.324 -10.82 -1.328 1 96.75 118 GLU A C 1
ATOM 958 O O . GLU A 1 118 ? 3.537 -11.586 -0.759 1 96.75 118 GLU A O 1
ATOM 963 N N . GLU A 1 119 ? 4.367 -9.602 -1.085 1 98.12 119 GLU A N 1
ATOM 964 C CA . GLU A 1 119 ? 3.553 -8.992 -0.036 1 98.12 119 GLU A CA 1
ATOM 965 C C . GLU A 1 119 ? 2.066 -9.102 -0.366 1 98.12 119 GLU A C 1
ATOM 967 O O . GLU A 1 119 ? 1.252 -9.414 0.503 1 98.12 119 GLU A O 1
ATOM 972 N N . LEU A 1 120 ? 1.723 -8.844 -1.617 1 98.62 120 LEU A N 1
ATOM 973 C CA . LEU A 1 120 ? 0.32 -8.867 -2.016 1 98.62 120 LEU A CA 1
ATOM 974 C C . LEU A 1 120 ? -0.219 -10.297 -2.018 1 98.62 120 LEU A C 1
ATOM 976 O O . LEU A 1 120 ? -1.325 -10.547 -1.535 1 98.62 120 LEU A O 1
ATOM 980 N N . LYS A 1 121 ? 0.544 -11.227 -2.502 1 97.12 121 LYS A N 1
ATOM 981 C CA . LYS A 1 121 ? 0.087 -12.609 -2.625 1 97.12 121 LYS A CA 1
ATOM 982 C C . LYS A 1 121 ? -0.094 -13.258 -1.254 1 97.12 121 LYS A C 1
ATOM 984 O O . LYS A 1 121 ? -0.792 -14.266 -1.123 1 97.12 121 LYS A O 1
ATOM 989 N N . ALA A 1 122 ? 0.504 -12.672 -0.229 1 96.81 122 ALA A N 1
ATOM 990 C CA . ALA A 1 122 ? 0.446 -13.219 1.123 1 96.81 122 ALA A CA 1
ATOM 991 C C . ALA A 1 122 ? -0.835 -12.797 1.834 1 96.81 122 ALA A C 1
ATOM 993 O O . ALA A 1 122 ? -1.141 -13.289 2.924 1 96.81 122 ALA A O 1
ATOM 994 N N . VAL A 1 123 ? -1.6 -11.961 1.269 1 98 123 VAL A N 1
ATOM 995 C CA . VAL A 1 123 ? -2.785 -11.422 1.923 1 98 123 VAL A CA 1
ATOM 996 C C . VAL A 1 123 ? -3.959 -12.383 1.745 1 98 123 VAL A C 1
ATOM 998 O O . VAL A 1 123 ? -4.25 -12.82 0.628 1 98 123 VAL A O 1
ATOM 1001 N N . PHE A 1 124 ? -4.633 -12.688 2.824 1 96.31 124 PHE A N 1
ATOM 1002 C CA . PHE A 1 124 ? -5.816 -13.539 2.76 1 96.31 124 PHE A CA 1
ATOM 1003 C C . PHE A 1 124 ? -7.055 -12.773 3.211 1 96.31 124 PHE A C 1
ATOM 1005 O O . PHE A 1 124 ? -6.949 -11.75 3.893 1 96.31 124 PHE A O 1
ATOM 1012 N N . ASP A 1 125 ? -8.172 -13.234 2.789 1 94.75 125 ASP A N 1
ATOM 1013 C CA . ASP A 1 125 ? -9.469 -12.766 3.273 1 94.75 125 ASP A CA 1
ATOM 1014 C C . ASP A 1 125 ? -10.023 -13.703 4.34 1 94.75 125 ASP A C 1
ATOM 1016 O O . ASP A 1 125 ? -10.188 -14.898 4.102 1 94.75 125 ASP A O 1
ATOM 1020 N N . PRO A 1 126 ? -10.297 -13.133 5.52 1 92.75 126 PRO A N 1
ATOM 1021 C CA . PRO A 1 126 ? -10.828 -14 6.574 1 92.75 126 PRO A CA 1
ATOM 1022 C C . PRO A 1 126 ? -12.148 -14.664 6.18 1 92.75 126 PRO A C 1
ATOM 1024 O O . PRO A 1 126 ? -12.523 -15.68 6.766 1 92.75 126 PRO A O 1
ATOM 1027 N N . ARG A 1 127 ? -12.859 -14.172 5.195 1 90.75 127 ARG A N 1
ATOM 1028 C CA . ARG A 1 127 ? -14.117 -14.75 4.734 1 90.75 127 ARG A CA 1
ATOM 1029 C C . ARG A 1 127 ? -13.875 -15.922 3.791 1 90.75 127 ARG A C 1
ATOM 1031 O O . ARG A 1 127 ? -14.812 -16.625 3.42 1 90.75 127 ARG A O 1
ATOM 1038 N N . GLY A 1 128 ? -12.625 -16.047 3.424 1 91.19 128 GLY A N 1
AT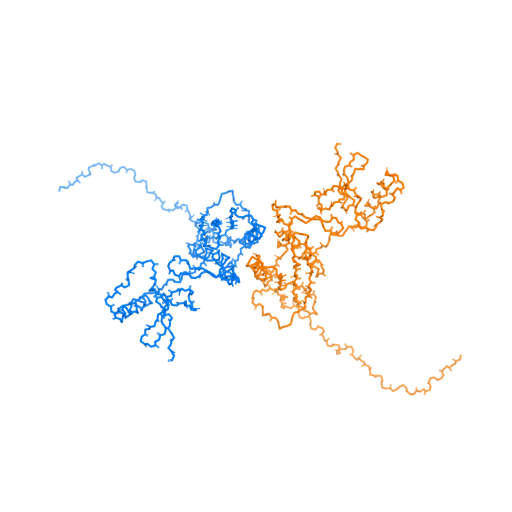OM 1039 C CA . GLY A 1 128 ? -12.258 -17.141 2.537 1 91.19 128 GLY A CA 1
ATOM 1040 C C . GLY A 1 128 ? -11.82 -16.672 1.162 1 91.19 128 GLY A C 1
ATOM 1041 O O . GLY A 1 128 ? -12.148 -15.562 0.746 1 91.19 128 GLY A O 1
ATOM 1042 N N . GLY A 1 129 ? -11.117 -17.609 0.489 1 94.12 129 GLY A N 1
ATOM 1043 C CA . GLY A 1 129 ? -10.68 -17.359 -0.877 1 94.12 129 GLY A CA 1
ATOM 1044 C C . GLY A 1 129 ? -11.602 -17.969 -1.915 1 94.12 129 GLY A C 1
ATOM 1045 O O . GLY A 1 129 ? -12.766 -18.25 -1.625 1 94.12 129 GLY A O 1
ATOM 1046 N N . TYR A 1 130 ? -11.148 -18.016 -3.18 1 94.69 130 TYR A N 1
ATOM 1047 C CA . TYR A 1 130 ? -11.922 -18.578 -4.285 1 94.69 130 TYR A CA 1
ATOM 1048 C C . TYR A 1 130 ? -11.008 -19.266 -5.297 1 94.69 130 TYR A C 1
ATOM 1050 O O . TYR A 1 130 ? -9.789 -19.078 -5.266 1 94.69 130 TYR A O 1
ATOM 1058 N N . LEU A 1 131 ? -11.617 -20.094 -6.102 1 92.12 131 LEU A N 1
ATOM 1059 C CA . LEU A 1 131 ? -10.883 -20.797 -7.148 1 92.12 131 LEU A CA 1
ATOM 1060 C C . LEU A 1 131 ? -11.047 -20.094 -8.492 1 92.12 131 LEU A C 1
ATOM 1062 O O . LEU A 1 131 ? -12.172 -19.781 -8.898 1 92.12 131 LEU A O 1
ATOM 1066 N N . LYS A 1 132 ? -9.945 -19.844 -9.078 1 91.81 132 LYS A N 1
ATOM 1067 C CA . LYS A 1 132 ? -9.969 -19.328 -10.445 1 91.81 132 LYS A CA 1
ATOM 1068 C C . LYS A 1 132 ? -10.008 -20.453 -11.469 1 91.81 132 LYS A C 1
ATOM 1070 O O . LYS A 1 132 ? -9.852 -21.625 -11.109 1 91.81 132 LYS A O 1
ATOM 1075 N N . LYS A 1 133 ? -10.242 -19.953 -12.711 1 83.88 133 LYS A N 1
ATOM 1076 C CA . LYS A 1 133 ? -10.148 -20.922 -13.797 1 83.88 133 LYS A CA 1
ATOM 1077 C C . LYS A 1 133 ? -8.797 -21.641 -13.781 1 83.88 133 LYS A C 1
ATOM 1079 O O . LYS A 1 133 ? -7.758 -21 -13.57 1 83.88 133 LYS A O 1
ATOM 1084 N N . GLY A 1 134 ? -8.883 -23 -13.867 1 84.25 134 GLY A N 1
ATOM 1085 C CA . GLY A 1 134 ? -7.66 -23.781 -13.836 1 84.25 134 GLY A CA 1
ATOM 1086 C C . GLY A 1 134 ? -7.348 -24.344 -12.461 1 84.25 134 GLY A C 1
ATOM 1087 O O . GLY A 1 134 ? -6.363 -25.062 -12.289 1 84.25 134 GLY A O 1
ATOM 1088 N N . GLY A 1 135 ? -8.156 -23.953 -11.555 1 88.75 135 GLY A N 1
ATOM 1089 C CA . GLY A 1 135 ? -8.023 -24.531 -10.227 1 88.75 135 GLY A CA 1
ATOM 1090 C C . GLY A 1 135 ? -7.059 -23.766 -9.336 1 88.75 135 GLY A C 1
ATOM 1091 O O . GLY A 1 135 ? -6.547 -24.312 -8.359 1 88.75 135 GLY A O 1
ATOM 1092 N N . ILE A 1 136 ? -6.762 -22.562 -9.719 1 91.88 136 ILE A N 1
ATOM 1093 C CA . ILE A 1 136 ? -5.84 -21.766 -8.922 1 91.88 136 ILE A CA 1
ATOM 1094 C C . ILE A 1 136 ? -6.598 -21.094 -7.781 1 91.88 136 ILE A C 1
ATOM 1096 O O . ILE A 1 136 ? -7.559 -20.344 -8.008 1 91.88 136 ILE A O 1
ATOM 1100 N N . TYR A 1 137 ? -6.129 -21.359 -6.602 1 94.69 137 TYR A N 1
ATOM 1101 C CA . TYR A 1 137 ? -6.781 -20.797 -5.426 1 94.69 137 TYR A CA 1
ATOM 1102 C C . TYR A 1 137 ? -6.262 -19.391 -5.137 1 94.69 137 TYR A C 1
ATOM 1104 O O . TYR A 1 137 ? -5.051 -19.172 -5.07 1 94.69 137 TYR A O 1
ATOM 1112 N N . MET A 1 138 ? -7.191 -18.453 -4.996 1 96.12 138 MET A N 1
ATOM 1113 C CA . MET A 1 138 ? -6.879 -17.094 -4.586 1 96.12 138 MET A CA 1
ATOM 1114 C C . MET A 1 138 ? -7.363 -16.828 -3.166 1 96.12 138 MET A C 1
ATOM 1116 O O . MET A 1 138 ? -8.57 -16.797 -2.912 1 96.12 138 MET A O 1
ATOM 1120 N N . PRO A 1 139 ? -6.391 -16.578 -2.283 1 95.94 139 PRO A N 1
ATOM 1121 C CA . PRO A 1 139 ? -6.812 -16.391 -0.892 1 95.94 139 PRO A CA 1
ATOM 1122 C C . PRO A 1 139 ? -7.516 -15.062 -0.662 1 95.94 139 PRO A C 1
ATOM 1124 O O . PRO A 1 139 ? -8.156 -14.867 0.372 1 95.94 139 PRO A O 1
ATOM 1127 N N . SER A 1 140 ? -7.379 -14.07 -1.6 1 96.56 140 SER A N 1
ATOM 1128 C CA . SER A 1 140 ? -8.062 -12.781 -1.574 1 96.56 140 SER A CA 1
ATOM 1129 C C . SER A 1 140 ? -7.988 -12.086 -2.932 1 96.56 140 SER A C 1
ATOM 1131 O O . SER A 1 140 ? -7.23 -12.508 -3.809 1 96.56 140 SER A O 1
ATOM 1133 N N . ILE A 1 141 ? -8.742 -11.102 -3.059 1 96.38 141 ILE A N 1
ATOM 1134 C CA . ILE A 1 141 ? -8.664 -10.312 -4.285 1 96.38 141 ILE A CA 1
ATOM 1135 C C . ILE A 1 141 ? -7.336 -9.562 -4.332 1 96.38 141 ILE A C 1
ATOM 1137 O O . ILE A 1 141 ? -6.766 -9.367 -5.41 1 96.38 141 ILE A O 1
ATOM 1141 N N . VAL A 1 142 ? -6.824 -9.172 -3.174 1 98 142 VAL A N 1
ATOM 1142 C CA . VAL A 1 142 ? -5.523 -8.516 -3.084 1 98 142 VAL A CA 1
ATOM 1143 C C . VAL A 1 142 ? -4.43 -9.477 -3.545 1 98 142 VAL A C 1
ATOM 1145 O O . VAL A 1 142 ? -3.523 -9.086 -4.281 1 98 142 VAL A O 1
ATOM 1148 N N . ALA A 1 143 ? -4.574 -10.695 -3.148 1 98.12 143 ALA A N 1
ATOM 1149 C CA . ALA A 1 143 ? -3.629 -11.711 -3.615 1 98.12 143 ALA A CA 1
ATOM 1150 C C . ALA A 1 143 ? -3.674 -11.844 -5.137 1 98.12 143 ALA A C 1
ATOM 1152 O O . ALA A 1 143 ? -2.645 -12.062 -5.777 1 98.12 143 ALA A O 1
ATOM 1153 N N . GLU A 1 144 ? -4.828 -11.75 -5.66 1 97.56 144 GLU A N 1
ATOM 1154 C CA . GLU A 1 144 ? -4.938 -11.852 -7.113 1 97.56 144 GLU A CA 1
ATOM 1155 C C . GLU A 1 144 ? -4.32 -10.633 -7.801 1 97.56 144 GLU A C 1
ATOM 1157 O O . GLU A 1 144 ? -3.752 -10.758 -8.891 1 97.56 144 GLU A O 1
ATOM 1162 N N . ILE A 1 145 ? -4.398 -9.438 -7.191 1 98.44 145 ILE A N 1
ATOM 1163 C CA . ILE A 1 145 ? -3.672 -8.281 -7.699 1 98.44 145 ILE A CA 1
ATOM 1164 C C . ILE A 1 145 ? -2.176 -8.586 -7.734 1 98.44 145 ILE A C 1
ATOM 1166 O O . ILE A 1 145 ? -1.492 -8.266 -8.711 1 98.44 145 ILE A O 1
ATOM 1170 N N . GLY A 1 146 ? -1.72 -9.227 -6.719 1 98.56 146 GLY A N 1
ATOM 1171 C CA . GLY A 1 146 ? -0.336 -9.672 -6.695 1 98.56 146 GLY A CA 1
ATOM 1172 C C . GLY A 1 146 ? 0.003 -10.625 -7.824 1 98.56 146 GLY A C 1
ATOM 1173 O O . GLY A 1 146 ? 1.068 -10.516 -8.438 1 98.56 146 GLY A O 1
ATOM 1174 N N . ALA A 1 147 ? -0.892 -11.555 -8.07 1 96.88 147 ALA A N 1
ATOM 1175 C CA . ALA A 1 147 ? -0.696 -12.508 -9.156 1 96.88 147 ALA A CA 1
ATOM 1176 C C . ALA A 1 147 ? -0.65 -11.797 -10.508 1 96.88 147 ALA A C 1
ATOM 1178 O O . ALA A 1 147 ? 0.12 -12.18 -11.391 1 96.88 147 ALA A O 1
ATOM 1179 N N . VAL A 1 148 ? -1.448 -10.789 -10.688 1 98 148 VAL A N 1
ATOM 1180 C CA . VAL A 1 148 ? -1.461 -9.984 -11.906 1 98 148 VAL A CA 1
ATOM 1181 C C . VAL A 1 148 ? -0.121 -9.273 -12.062 1 98 148 VAL A C 1
ATOM 1183 O O . VAL A 1 148 ? 0.461 -9.266 -13.156 1 98 148 VAL A O 1
ATOM 1186 N N . LEU A 1 149 ? 0.326 -8.703 -10.969 1 98.62 149 LEU A N 1
ATOM 1187 C CA . LEU A 1 149 ? 1.622 -8.031 -11.016 1 98.62 149 LEU A CA 1
ATOM 1188 C C . LEU A 1 149 ? 2.729 -9.016 -11.375 1 98.62 149 LEU A C 1
ATOM 1190 O O . LEU A 1 149 ? 3.592 -8.711 -12.203 1 98.62 149 LEU A O 1
ATOM 1194 N N . GLU A 1 150 ? 2.664 -10.148 -10.828 1 97.81 150 GLU A N 1
ATOM 1195 C CA . GLU A 1 150 ? 3.641 -11.195 -11.133 1 97.81 150 GLU A CA 1
ATOM 1196 C C . GLU A 1 150 ? 3.623 -11.555 -12.617 1 97.81 150 GLU A C 1
ATOM 1198 O O . GLU A 1 150 ? 4.672 -11.609 -13.258 1 97.81 150 GLU A O 1
ATOM 1203 N N . ARG A 1 151 ? 2.457 -11.805 -13.07 1 96.75 151 ARG A N 1
ATOM 1204 C CA . ARG A 1 151 ? 2.291 -12.125 -14.484 1 96.75 151 ARG A CA 1
ATOM 1205 C C . ARG A 1 151 ? 2.891 -11.039 -15.367 1 96.75 151 ARG A C 1
ATOM 1207 O O . ARG A 1 151 ? 3.568 -11.336 -16.359 1 96.75 151 ARG A O 1
ATOM 1214 N N . HIS A 1 152 ? 2.648 -9.82 -15.016 1 98.38 152 HIS A N 1
ATOM 1215 C CA . HIS A 1 152 ? 3.156 -8.695 -15.789 1 98.38 152 HIS A CA 1
ATOM 1216 C C . HIS A 1 152 ? 4.68 -8.648 -15.758 1 98.38 152 HIS A C 1
ATOM 1218 O O . HIS A 1 152 ? 5.316 -8.461 -16.797 1 98.38 152 HIS A O 1
ATOM 1224 N N . LEU A 1 153 ? 5.254 -8.828 -14.586 1 98.12 153 LEU A N 1
ATOM 1225 C CA . LEU A 1 153 ? 6.703 -8.773 -14.438 1 98.12 153 LEU A CA 1
ATOM 1226 C C . LEU A 1 153 ? 7.375 -9.898 -15.211 1 98.12 153 LEU A C 1
ATOM 1228 O O . LEU A 1 153 ? 8.461 -9.727 -15.758 1 98.12 153 LEU A O 1
ATOM 1232 N N . ILE A 1 154 ? 6.754 -11.016 -15.266 1 96.75 154 ILE A N 1
ATOM 1233 C CA . ILE A 1 154 ? 7.258 -12.133 -16.047 1 96.75 154 ILE A CA 1
ATOM 1234 C C . ILE A 1 154 ? 7.195 -11.781 -17.531 1 96.75 154 ILE A C 1
ATOM 1236 O O . ILE A 1 154 ? 8.164 -12 -18.281 1 96.75 154 ILE A O 1
ATOM 1240 N N . ALA A 1 155 ? 6.117 -11.227 -17.969 1 96.56 155 ALA A N 1
ATOM 1241 C CA . ALA A 1 155 ? 5.898 -10.891 -19.375 1 96.56 155 ALA A CA 1
ATOM 1242 C C . ALA A 1 155 ? 6.949 -9.898 -19.875 1 96.56 155 ALA A C 1
ATOM 1244 O O . ALA A 1 155 ? 7.367 -9.961 -21.031 1 96.56 155 ALA A O 1
ATOM 1245 N N . ILE A 1 156 ? 7.441 -9.062 -18.969 1 96.25 156 ILE A N 1
ATOM 1246 C CA . ILE A 1 156 ? 8.375 -8.039 -19.422 1 96.25 156 ILE A CA 1
ATOM 1247 C C . ILE A 1 156 ? 9.805 -8.453 -19.078 1 96.25 156 ILE A C 1
ATOM 1249 O O . ILE A 1 156 ? 10.742 -7.676 -19.25 1 96.25 156 ILE A O 1
ATOM 1253 N N . GLY A 1 157 ? 9.977 -9.617 -18.422 1 93.69 157 GLY A N 1
ATOM 1254 C CA . GLY A 1 157 ? 11.281 -10.219 -18.25 1 93.69 157 GLY A CA 1
ATOM 1255 C C . GLY A 1 157 ? 11.945 -9.852 -16.938 1 93.69 157 GLY A C 1
ATOM 1256 O O . GLY A 1 157 ? 13.141 -10.07 -16.75 1 93.69 157 GLY A O 1
ATOM 1257 N N . LEU A 1 158 ? 11.211 -9.25 -16.031 1 94.94 158 LEU A N 1
ATOM 1258 C CA . LEU A 1 158 ? 11.805 -8.836 -14.766 1 94.94 158 LEU A CA 1
ATOM 1259 C C . LEU A 1 158 ? 11.727 -9.961 -13.734 1 94.94 158 LEU A C 1
ATOM 1261 O O . LEU A 1 158 ? 12.414 -9.922 -12.711 1 94.94 158 LEU A O 1
ATOM 1265 N N . LEU A 1 159 ? 10.828 -10.891 -13.961 1 94.81 159 LEU A N 1
ATOM 1266 C CA . LEU A 1 159 ? 10.695 -12.086 -13.133 1 94.81 159 LEU A CA 1
ATOM 1267 C C . LEU A 1 159 ? 10.719 -13.352 -13.984 1 94.81 159 LEU A C 1
ATOM 1269 O O . LEU A 1 159 ? 10.18 -13.367 -15.094 1 94.81 159 LEU A O 1
ATOM 1273 N N . ARG A 1 160 ? 11.375 -14.328 -13.414 1 90 160 ARG A N 1
ATOM 1274 C CA . ARG A 1 160 ? 11.398 -15.602 -14.133 1 90 160 ARG A CA 1
ATOM 1275 C C . ARG A 1 160 ? 10.109 -16.375 -13.906 1 90 160 ARG A C 1
ATOM 1277 O O . ARG A 1 160 ? 9.656 -16.531 -12.766 1 90 160 ARG A O 1
ATOM 1284 N N . GLY A 1 161 ? 9.539 -16.766 -14.945 1 85.56 161 GLY A N 1
ATOM 1285 C CA . GLY A 1 161 ? 8.336 -17.578 -14.82 1 85.56 161 GLY A CA 1
ATOM 1286 C C . GLY A 1 161 ? 8.609 -19 -14.344 1 85.56 161 GLY A C 1
ATOM 1287 O O . GLY A 1 161 ? 9.75 -19.469 -14.406 1 85.56 161 GLY A O 1
ATOM 1288 N N . HIS A 1 162 ? 7.598 -19.609 -13.602 1 75.19 162 HIS A N 1
ATOM 1289 C CA . HIS A 1 162 ? 7.738 -20.969 -13.102 1 75.19 162 HIS A CA 1
ATOM 1290 C C . HIS A 1 162 ? 7.305 -22 -14.141 1 75.19 162 HIS A C 1
ATOM 1292 O O . HIS A 1 162 ? 6.266 -22.641 -13.992 1 75.19 162 HIS A O 1
ATOM 1298 N N . SER A 1 163 ? 7.691 -21.875 -15.336 1 76.19 163 SER A N 1
ATOM 1299 C CA . SER A 1 163 ? 7.316 -22.938 -16.281 1 76.19 163 SER A CA 1
ATOM 1300 C C . SER A 1 163 ? 8.172 -24.172 -16.078 1 76.19 163 SER A C 1
ATOM 1302 O O . SER A 1 163 ? 9.398 -24.078 -15.953 1 76.19 163 SER A O 1
ATOM 1304 N N . PRO A 1 164 ? 7.406 -25.266 -15.914 1 80.69 164 PRO A N 1
ATOM 1305 C CA . PRO A 1 164 ? 8.172 -26.5 -15.719 1 80.69 164 PRO A CA 1
ATOM 1306 C C . PRO A 1 164 ? 9.141 -26.781 -16.875 1 80.69 164 PRO A C 1
ATOM 1308 O O . PRO A 1 164 ? 8.836 -26.484 -18.031 1 80.69 164 PRO A O 1
ATOM 1311 N N . ASP A 1 165 ? 10.32 -27.172 -16.5 1 83.88 165 ASP A N 1
ATOM 1312 C CA . ASP A 1 165 ? 11.258 -27.594 -17.531 1 83.88 165 ASP A CA 1
ATOM 1313 C C . ASP A 1 165 ? 10.836 -28.922 -18.141 1 83.88 165 ASP A C 1
ATOM 1315 O O . ASP A 1 165 ? 9.812 -29.484 -17.766 1 83.88 165 ASP A O 1
ATOM 1319 N N . GLU A 1 166 ? 11.602 -29.266 -19.156 1 89.94 166 GLU A N 1
ATOM 1320 C CA . GLU A 1 166 ? 11.242 -30.469 -19.906 1 89.94 166 GLU A CA 1
ATOM 1321 C C . GLU A 1 166 ? 11.148 -31.688 -18.969 1 89.94 166 GLU A C 1
ATOM 1323 O O . GLU A 1 166 ? 10.242 -32.5 -19.109 1 89.94 166 GLU A O 1
ATOM 1328 N N . ALA A 1 167 ? 12.078 -31.719 -18.109 1 89.94 167 ALA A N 1
ATOM 1329 C CA . ALA A 1 167 ? 12.07 -32.844 -17.172 1 89.94 167 ALA A CA 1
ATOM 1330 C C . ALA A 1 167 ? 10.828 -32.812 -16.297 1 89.94 167 ALA A C 1
ATOM 1332 O O . ALA A 1 167 ? 10.188 -33.844 -16.094 1 89.94 167 ALA A O 1
ATOM 1333 N N . GLN A 1 168 ? 10.445 -31.672 -15.859 1 88.44 168 GLN A N 1
ATOM 1334 C CA . GLN A 1 168 ? 9.266 -31.516 -15.016 1 88.44 168 GLN A CA 1
ATOM 1335 C C . GLN A 1 168 ? 7.992 -31.797 -15.805 1 88.44 168 GLN A C 1
ATOM 1337 O O . GLN A 1 168 ? 7.059 -32.406 -15.281 1 88.44 168 GLN A O 1
ATOM 1342 N N . ARG A 1 169 ? 8.008 -31.375 -17.031 1 91.06 169 ARG A N 1
ATOM 1343 C CA . ARG A 1 169 ? 6.844 -31.625 -17.875 1 91.06 169 ARG A CA 1
ATOM 1344 C C . ARG A 1 169 ? 6.617 -33.125 -18.078 1 91.06 169 ARG A C 1
ATOM 1346 O O . ARG A 1 169 ? 5.48 -33.594 -18.016 1 91.06 169 ARG A O 1
ATOM 1353 N N . ARG A 1 170 ? 7.668 -33.75 -18.344 1 92.31 170 ARG A N 1
ATOM 1354 C CA . ARG A 1 170 ? 7.578 -35.188 -18.531 1 92.31 170 ARG A CA 1
ATOM 1355 C C . ARG A 1 170 ? 7.094 -35.875 -17.25 1 92.31 170 ARG A C 1
ATOM 1357 O O . ARG A 1 170 ? 6.254 -36.781 -17.312 1 92.31 170 ARG A O 1
ATOM 1364 N N . TYR A 1 171 ? 7.637 -35.406 -16.219 1 92.5 171 TYR A N 1
ATOM 1365 C CA . TYR A 1 171 ? 7.242 -35.938 -14.922 1 92.5 171 TYR A CA 1
ATOM 1366 C C . TYR A 1 171 ? 5.754 -35.75 -14.672 1 92.5 171 TYR A C 1
ATOM 1368 O O . TYR A 1 171 ? 5.047 -36.688 -14.281 1 92.5 171 TYR A O 1
ATOM 1376 N N . LEU A 1 172 ? 5.277 -34.594 -14.922 1 91.81 172 LEU A N 1
ATOM 1377 C CA . LEU A 1 172 ? 3.873 -34.281 -14.711 1 91.81 172 LEU A CA 1
ATOM 1378 C C . LEU A 1 172 ? 2.98 -35.094 -15.641 1 91.81 172 LEU A C 1
ATOM 1380 O O . LEU A 1 172 ? 1.913 -35.562 -15.234 1 91.81 172 LEU A O 1
ATOM 1384 N N . ALA A 1 173 ? 3.438 -35.281 -16.844 1 91 173 ALA A N 1
ATOM 1385 C CA . ALA A 1 173 ? 2.686 -36.094 -17.797 1 91 173 ALA A CA 1
ATOM 1386 C C . ALA A 1 173 ? 2.57 -37.531 -17.328 1 91 173 ALA A C 1
ATOM 1388 O O . ALA A 1 173 ? 1.513 -38.156 -17.453 1 91 173 ALA A O 1
ATOM 1389 N N . GLU A 1 174 ? 3.643 -37.969 -16.828 1 91.81 174 GLU A N 1
ATOM 1390 C CA . GLU A 1 174 ? 3.662 -39.312 -16.312 1 91.81 174 GLU A CA 1
ATOM 1391 C C . GLU A 1 174 ? 2.693 -39.5 -15.148 1 91.81 174 GLU A C 1
ATOM 1393 O O . GLU A 1 174 ? 1.963 -40.469 -15.078 1 91.81 174 GLU A O 1
ATOM 1398 N N . LYS A 1 175 ? 2.695 -38.531 -14.297 1 91.06 175 LYS A N 1
ATOM 1399 C CA . LYS A 1 175 ? 1.814 -38.594 -13.133 1 91.06 175 LYS A CA 1
ATOM 1400 C C . LYS A 1 175 ? 0.349 -38.5 -13.547 1 91.06 175 LYS A C 1
ATOM 1402 O O . LYS A 1 175 ? -0.504 -39.219 -12.984 1 91.06 175 LYS A O 1
ATOM 1407 N N . ARG A 1 176 ? 0.082 -37.688 -14.469 1 88.94 176 ARG A N 1
ATOM 1408 C CA . ARG A 1 176 ? -1.281 -37.562 -14.977 1 88.94 176 ARG A CA 1
ATOM 1409 C C . ARG A 1 176 ? -1.747 -38.875 -15.617 1 88.94 176 ARG A C 1
ATOM 1411 O O . ARG A 1 176 ? -2.875 -39.312 -15.383 1 88.94 176 ARG A O 1
ATOM 1418 N N . ALA A 1 177 ? -0.874 -39.438 -16.375 1 89.31 177 ALA A N 1
ATOM 1419 C CA . ALA A 1 177 ? -1.188 -40.719 -17.016 1 89.31 177 ALA A CA 1
ATOM 1420 C C . ALA A 1 177 ? -1.438 -41.812 -15.969 1 89.31 177 ALA A C 1
ATOM 1422 O O . ALA A 1 177 ? -2.363 -42.625 -16.109 1 89.31 177 ALA A O 1
ATOM 1423 N N . ALA A 1 178 ? -0.604 -41.812 -15.016 1 89.62 178 ALA A N 1
ATOM 1424 C CA . ALA A 1 178 ? -0.753 -42.781 -13.945 1 89.62 178 ALA A CA 1
ATOM 1425 C C . ALA A 1 178 ? -2.084 -42.625 -13.219 1 89.62 178 ALA A C 1
ATOM 1427 O O . ALA A 1 178 ? -2.748 -43.594 -12.875 1 89.62 178 ALA A O 1
ATOM 1428 N N . TYR A 1 179 ? -2.467 -41.469 -12.945 1 90.19 179 TYR A N 1
ATOM 1429 C CA . TYR A 1 179 ? -3.73 -41.188 -12.273 1 90.19 179 TYR A CA 1
ATOM 1430 C C . TYR A 1 179 ? -4.91 -41.656 -13.117 1 90.19 179 TYR A C 1
ATOM 1432 O O . TYR A 1 179 ? -5.832 -42.281 -12.609 1 90.19 179 TYR A O 1
ATOM 1440 N N . GLU A 1 180 ? -4.84 -41.344 -14.398 1 86.56 180 GLU A N 1
ATOM 1441 C CA . GLU A 1 180 ? -5.91 -41.75 -15.305 1 86.56 180 GLU A CA 1
ATOM 1442 C C . GLU A 1 180 ? -6.039 -43.25 -15.352 1 86.56 180 GLU A C 1
ATOM 1444 O O . GLU A 1 180 ? -7.148 -43.781 -15.383 1 86.56 180 GLU A O 1
ATOM 1449 N N . ALA A 1 181 ? -4.902 -43.844 -15.391 1 86.75 181 ALA A N 1
ATOM 1450 C CA . ALA A 1 181 ? -4.895 -45.312 -15.422 1 86.75 181 ALA A CA 1
ATOM 1451 C C . ALA A 1 181 ? -5.508 -45.875 -14.148 1 86.75 181 ALA A C 1
ATOM 1453 O O . ALA A 1 181 ? -6.195 -46.906 -14.195 1 86.75 181 ALA A O 1
ATOM 1454 N N . SER A 1 182 ? -5.254 -45.219 -13.047 1 85.75 182 SER A N 1
ATOM 1455 C CA . SER A 1 182 ? -5.742 -45.719 -11.758 1 85.75 182 SER A CA 1
ATOM 1456 C C . SER A 1 182 ? -7.246 -45.5 -11.625 1 85.75 182 SER A C 1
ATOM 1458 O O . SER A 1 182 ? -7.918 -46.219 -10.883 1 85.75 182 SER A O 1
ATOM 1460 N N . GLN A 1 183 ? -7.84 -44.469 -12.109 1 80.69 183 GLN A N 1
ATOM 1461 C CA . GLN A 1 183 ? -9.266 -44.156 -12 1 80.69 183 GLN A CA 1
ATOM 1462 C C . GLN A 1 183 ? -10.078 -44.969 -13.023 1 80.69 183 GLN A C 1
ATOM 1464 O O . GLN A 1 183 ? -11.305 -44.969 -12.953 1 80.69 183 GLN A O 1
ATOM 1469 N N . GLY A 1 184 ? -9.422 -45.781 -13.695 1 68.06 184 GLY A N 1
ATOM 1470 C CA . GLY A 1 184 ? -10.094 -46.406 -14.828 1 68.06 184 GLY A CA 1
ATOM 1471 C C . GLY A 1 184 ? -10.352 -45.438 -15.969 1 68.06 184 GLY A C 1
ATOM 1472 O O . GLY A 1 184 ? -10.148 -44.25 -15.828 1 68.06 184 GLY A O 1
ATOM 1473 N N . ALA A 1 185 ? -10.641 -45.812 -17.297 1 52.16 185 ALA A N 1
ATOM 1474 C CA . ALA A 1 185 ? -10.75 -45.094 -18.562 1 52.16 185 ALA A CA 1
ATOM 1475 C C . ALA A 1 185 ? -11.453 -43.75 -18.359 1 52.16 185 ALA A C 1
ATOM 1477 O O . ALA A 1 185 ? -11.875 -43.125 -19.344 1 52.16 185 ALA A O 1
ATOM 1478 N N . ALA A 1 186 ? -11.867 -43.5 -17.219 1 49.12 186 ALA A N 1
ATOM 1479 C CA . ALA A 1 186 ? -12.57 -42.25 -17.297 1 49.12 186 ALA A CA 1
ATOM 1480 C C . ALA A 1 186 ? -11.594 -41.062 -17.438 1 49.12 186 ALA A C 1
ATOM 1482 O O . ALA A 1 186 ? -10.797 -40.812 -16.531 1 49.12 186 ALA A O 1
ATOM 1483 N N . ALA A 1 187 ? -11.203 -40.969 -18.688 1 49.28 187 ALA A N 1
ATOM 1484 C CA . ALA A 1 187 ? -10.305 -39.906 -19.156 1 49.28 187 ALA A CA 1
ATOM 1485 C C . ALA A 1 187 ? -10.664 -38.562 -18.5 1 49.28 187 ALA A C 1
ATOM 1487 O O . ALA A 1 187 ? -11.836 -38.188 -18.453 1 49.28 187 ALA A O 1
ATOM 1488 N N . LEU A 1 188 ? -9.867 -38.125 -17.547 1 52.97 188 LEU A N 1
ATOM 1489 C CA . LEU A 1 188 ? -9.977 -36.75 -17.125 1 52.97 188 LEU A CA 1
ATOM 1490 C C . LEU A 1 188 ? -10.234 -35.844 -18.328 1 52.97 188 LEU A C 1
ATOM 1492 O O . LEU A 1 188 ? -9.609 -36 -19.375 1 52.97 188 LEU A O 1
ATOM 1496 N N . GLU A 1 189 ? -11.523 -35.688 -18.562 1 44.47 189 GLU A N 1
ATOM 1497 C CA . GLU A 1 189 ? -11.695 -34.75 -19.656 1 44.47 189 GLU A CA 1
ATOM 1498 C C . GLU A 1 189 ? -10.586 -33.688 -19.672 1 44.47 189 GLU A C 1
ATOM 1500 O O . GLU A 1 189 ? -10.234 -33.156 -18.625 1 44.47 189 GLU A O 1
ATOM 1505 N N . PRO A 1 190 ? -9.625 -33.875 -20.562 1 44.19 190 PRO A N 1
ATOM 1506 C CA . PRO A 1 190 ? -8.562 -32.875 -20.781 1 44.19 190 PRO A CA 1
ATOM 1507 C C . PRO A 1 190 ? -8.977 -31.469 -20.391 1 44.19 190 PRO A C 1
ATOM 1509 O O . PRO A 1 190 ? -8.188 -30.531 -20.531 1 44.19 190 PRO A O 1
ATOM 1512 N N . GLY A 1 191 ? -10.273 -31.141 -20.453 1 45.69 191 GLY A N 1
ATOM 1513 C CA . GLY A 1 191 ? -10.594 -29.719 -20.453 1 45.69 191 GLY A CA 1
ATOM 1514 C C . GLY A 1 191 ? -9.859 -28.938 -19.375 1 45.69 191 GLY A C 1
ATOM 1515 O O . GLY A 1 191 ? -8.883 -29.422 -18.812 1 45.69 191 GLY A O 1
ATOM 1516 N N . GLU A 1 192 ? -10.609 -27.953 -18.578 1 54.75 192 GLU A N 1
ATOM 1517 C CA . GLU A 1 192 ? -10.469 -26.672 -17.891 1 54.75 192 GLU A CA 1
ATOM 1518 C C . GLU A 1 192 ? -9.891 -26.859 -16.484 1 54.75 192 GLU A C 1
ATOM 1520 O O . GLU A 1 192 ? -9.531 -25.891 -15.82 1 54.75 192 GLU A O 1
ATOM 1525 N N . GLY A 1 193 ? -9.344 -28.125 -16.047 1 69 193 GLY A N 1
ATOM 1526 C CA . GLY A 1 193 ? -8.953 -28.125 -14.641 1 69 193 GLY A CA 1
ATOM 1527 C C . GLY A 1 193 ? -8.453 -29.469 -14.148 1 69 193 GLY A C 1
ATOM 1528 O O . GLY A 1 193 ? -7.863 -30.234 -14.914 1 69 193 GLY A O 1
ATOM 1529 N N . PHE A 1 194 ? -8.109 -29.656 -13.203 1 85.81 194 PHE A N 1
ATOM 1530 C CA . PHE A 1 194 ? -7.688 -30.828 -12.445 1 85.81 194 PHE A CA 1
ATOM 1531 C C . PHE A 1 194 ? -8.891 -31.656 -12.008 1 85.81 194 PHE A C 1
ATOM 1533 O O . PHE A 1 194 ? -10.031 -31.188 -12.086 1 85.81 194 PHE A O 1
ATOM 1540 N N . PRO A 1 195 ? -8.727 -33.031 -11.844 1 85.62 195 PRO A N 1
ATOM 1541 C CA . PRO A 1 195 ? -9.844 -33.906 -11.477 1 85.62 195 PRO A CA 1
ATOM 1542 C C . PRO A 1 195 ? -10.711 -33.344 -10.359 1 85.62 195 PRO A C 1
ATOM 1544 O O . PRO A 1 195 ? -10.188 -32.688 -9.445 1 85.62 195 PRO A O 1
ATOM 1547 N N . PRO A 1 196 ? -12.031 -33.656 -10.562 1 84.06 196 PRO A N 1
ATOM 1548 C CA . PRO A 1 196 ? -12.906 -33.25 -9.461 1 84.06 196 PRO A CA 1
ATOM 1549 C C . PRO A 1 196 ? -12.508 -33.875 -8.125 1 84.06 196 PRO A C 1
ATOM 1551 O O . PRO A 1 196 ? -12.086 -35.031 -8.086 1 84.06 196 PRO A O 1
ATOM 1554 N N . GLY A 1 197 ? -12.508 -33.156 -7.109 1 86.5 197 GLY A N 1
ATOM 1555 C CA . GLY A 1 197 ? -12.18 -33.656 -5.793 1 86.5 197 GLY A CA 1
ATOM 1556 C C . GLY A 1 197 ? -10.727 -33.438 -5.406 1 86.5 197 GLY A C 1
ATOM 1557 O O . GLY A 1 197 ? -10.328 -33.75 -4.281 1 86.5 197 GLY A O 1
ATOM 1558 N N . ALA A 1 198 ? -9.977 -33.094 -6.414 1 93 198 ALA A N 1
ATOM 1559 C CA . ALA A 1 198 ? -8.586 -32.781 -6.09 1 93 198 ALA A CA 1
ATOM 1560 C C . ALA A 1 198 ? -8.492 -31.781 -4.949 1 93 198 ALA A C 1
ATOM 1562 O O . ALA A 1 198 ? -9.359 -30.906 -4.812 1 93 198 ALA A O 1
ATOM 1563 N N . GLN A 1 199 ? -7.402 -31.953 -4.141 1 94.38 199 GLN A N 1
ATOM 1564 C CA . GLN A 1 199 ? -7.203 -31.078 -2.988 1 94.38 199 GLN A CA 1
ATOM 1565 C C . GLN A 1 199 ? -6.23 -29.953 -3.316 1 94.38 199 GLN A C 1
ATOM 1567 O O . GLN A 1 199 ? -5.547 -29.984 -4.34 1 94.38 199 GLN A O 1
ATOM 1572 N N . LEU A 1 200 ? -6.258 -28.938 -2.447 1 94.75 200 LEU A N 1
ATOM 1573 C CA . LEU A 1 200 ? -5.395 -27.766 -2.625 1 94.75 200 LEU A CA 1
ATOM 1574 C C . LEU A 1 200 ? -3.939 -28.125 -2.332 1 94.75 200 LEU A C 1
ATOM 1576 O O . LEU A 1 200 ? -3.637 -28.719 -1.297 1 94.75 200 LEU A O 1
ATOM 1580 N N . CYS A 1 201 ? -3.145 -27.766 -3.281 1 94.88 201 CYS A N 1
ATOM 1581 C CA . CYS A 1 201 ? -1.716 -28 -3.111 1 94.88 201 CYS A CA 1
ATOM 1582 C C . CYS A 1 201 ? -1.085 -26.938 -2.229 1 94.88 201 CYS A C 1
ATOM 1584 O O . CYS A 1 201 ? -1.209 -25.734 -2.51 1 94.88 201 CYS A O 1
ATOM 1586 N N . GLY A 1 202 ? -0.358 -27.328 -1.253 1 91.31 202 GLY A N 1
ATOM 1587 C CA . GLY A 1 202 ? 0.301 -26.406 -0.354 1 91.31 202 GLY A CA 1
ATOM 1588 C C . GLY A 1 202 ? 1.498 -25.719 -0.981 1 91.31 202 GLY A C 1
ATOM 1589 O O . GLY A 1 202 ? 1.948 -24.672 -0.494 1 91.31 202 GLY A O 1
ATOM 1590 N N . GLN A 1 203 ? 1.926 -26.281 -2.055 1 89.75 203 GLN A N 1
ATOM 1591 C CA . GLN A 1 203 ? 3.131 -25.75 -2.686 1 89.75 203 GLN A CA 1
ATOM 1592 C C . GLN A 1 203 ? 2.783 -24.734 -3.762 1 89.75 203 GLN A C 1
ATOM 1594 O O . GLN A 1 203 ? 3.402 -23.672 -3.84 1 89.75 203 GLN A O 1
ATOM 1599 N N . CYS A 1 204 ? 1.836 -25 -4.547 1 89.94 204 CYS A N 1
ATOM 1600 C CA . CYS A 1 204 ? 1.588 -24.109 -5.684 1 89.94 204 CYS A CA 1
ATOM 1601 C C . CYS A 1 204 ? 0.194 -23.5 -5.605 1 89.94 204 CYS A C 1
ATOM 1603 O O . CYS A 1 204 ? -0.202 -22.734 -6.484 1 89.94 204 CYS A O 1
ATOM 1605 N N . ASN A 1 205 ? -0.566 -23.766 -4.656 1 92 205 ASN A N 1
ATOM 1606 C CA . ASN A 1 205 ? -1.889 -23.219 -4.379 1 92 205 ASN A CA 1
ATOM 1607 C C . ASN A 1 205 ? -2.875 -23.547 -5.496 1 92 205 ASN A C 1
ATOM 1609 O O . ASN A 1 205 ? -3.746 -22.734 -5.82 1 92 205 ASN A O 1
ATOM 1613 N N . THR A 1 206 ? -2.713 -24.766 -6.125 1 92.5 206 THR A N 1
ATOM 1614 C CA . THR A 1 206 ? -3.639 -25.234 -7.145 1 92.5 206 THR A CA 1
ATOM 1615 C C . THR A 1 206 ? -4.402 -26.469 -6.648 1 92.5 206 THR A C 1
ATOM 1617 O O . THR A 1 206 ? -3.824 -27.344 -6.004 1 92.5 206 THR A O 1
ATOM 1620 N N . GLN A 1 207 ? -5.668 -26.469 -6.934 1 93.06 207 GLN A N 1
ATOM 1621 C CA . GLN A 1 207 ? -6.48 -27.625 -6.582 1 93.06 207 GLN A CA 1
ATOM 1622 C C . GLN A 1 207 ? -6.195 -28.797 -7.508 1 93.06 207 GLN A C 1
ATOM 1624 O O . GLN A 1 207 ? -6.973 -29.094 -8.422 1 93.06 207 GLN A O 1
ATOM 1629 N N . ALA A 1 208 ? -5.082 -29.469 -7.191 1 93.44 208 ALA A N 1
ATOM 1630 C CA . ALA A 1 208 ? -4.617 -30.469 -8.148 1 93.44 208 ALA A CA 1
ATOM 1631 C C . ALA A 1 208 ? -4.02 -31.672 -7.438 1 93.44 208 ALA A C 1
ATOM 1633 O O . ALA A 1 208 ? -3.424 -32.531 -8.07 1 93.44 208 ALA A O 1
ATOM 1634 N N . VAL A 1 209 ? -4.223 -31.719 -6.133 1 94.56 209 VAL A N 1
ATOM 1635 C CA . VAL A 1 209 ? -3.611 -32.812 -5.391 1 94.56 209 VAL A CA 1
ATOM 1636 C C . VAL A 1 209 ? -4.535 -34.031 -5.414 1 94.56 209 VAL A C 1
ATOM 1638 O O . VAL A 1 209 ? -5.711 -33.938 -5.059 1 94.56 209 VAL A O 1
ATOM 1641 N N . VAL A 1 210 ? -3.973 -35.125 -5.867 1 94 210 VAL A N 1
ATOM 1642 C CA . VAL A 1 210 ? -4.715 -36.375 -5.926 1 94 210 VAL A CA 1
ATOM 1643 C C . VAL A 1 210 ? -3.953 -37.469 -5.172 1 94 210 VAL A C 1
ATOM 1645 O O . VAL A 1 210 ? -2.773 -37.312 -4.859 1 94 210 VAL A O 1
ATOM 1648 N N . GLN A 1 211 ? -4.719 -38.469 -4.844 1 92.75 211 GLN A N 1
ATOM 1649 C CA . GLN A 1 211 ? -4.082 -39.656 -4.281 1 92.75 211 GLN A CA 1
ATOM 1650 C C . GLN A 1 211 ? -3.545 -40.562 -5.383 1 92.75 211 GLN A C 1
ATOM 1652 O O . GLN A 1 211 ? -4.297 -41 -6.254 1 92.75 211 GLN A O 1
ATOM 1657 N N . LEU A 1 212 ? -2.303 -40.812 -5.395 1 90.62 212 LEU A N 1
ATOM 1658 C CA . LEU A 1 212 ? -1.65 -41.656 -6.387 1 90.62 212 LEU A CA 1
ATOM 1659 C C . LEU A 1 212 ? -0.628 -42.562 -5.727 1 90.62 212 LEU A C 1
ATOM 1661 O O . LEU A 1 212 ? 0.355 -42.094 -5.152 1 90.62 212 LEU A O 1
ATOM 1665 N N . GLU A 1 213 ? -0.888 -43.875 -5.816 1 86.12 213 GLU A N 1
ATOM 1666 C CA . GLU A 1 213 ? 0.038 -44.875 -5.316 1 86.12 213 GLU A CA 1
ATOM 1667 C C . GLU A 1 213 ? 0.358 -44.656 -3.842 1 86.12 213 GLU A C 1
ATOM 1669 O O . GLU A 1 213 ? 1.525 -44.688 -3.445 1 86.12 213 GLU A O 1
ATOM 1674 N N . GLY A 1 214 ? -0.587 -44.281 -3.008 1 90.38 214 GLY A N 1
ATOM 1675 C CA . GLY A 1 214 ? -0.438 -44.125 -1.569 1 90.38 214 GLY A CA 1
ATOM 1676 C C . GLY A 1 214 ? 0.13 -42.781 -1.161 1 90.38 214 GLY A C 1
ATOM 1677 O O . GLY A 1 214 ? 0.371 -42.531 0.022 1 90.38 214 GLY A O 1
ATOM 1678 N N . CYS A 1 215 ? 0.448 -41.969 -2.18 1 94.81 215 CYS A N 1
ATOM 1679 C CA . CYS A 1 215 ? 0.99 -40.625 -1.912 1 94.81 215 CYS A CA 1
ATOM 1680 C C . CYS A 1 215 ? 0.033 -39.531 -2.389 1 94.81 215 CYS A C 1
ATOM 1682 O O . CYS A 1 215 ? -0.796 -39.781 -3.268 1 94.81 215 CYS A O 1
ATOM 1684 N N . THR A 1 216 ? 0.134 -38.406 -1.693 1 95.06 216 THR A N 1
ATOM 1685 C CA . THR A 1 216 ? -0.537 -37.25 -2.242 1 95.06 216 THR A CA 1
ATOM 1686 C C . THR A 1 216 ? 0.351 -36.531 -3.268 1 95.06 216 THR A C 1
ATOM 1688 O O . THR A 1 216 ? 1.499 -36.188 -2.975 1 95.06 216 THR A O 1
ATOM 1691 N N . THR A 1 217 ? -0.176 -36.438 -4.504 1 95.25 217 THR A N 1
ATOM 1692 C CA . THR A 1 217 ? 0.618 -35.875 -5.59 1 95.25 217 THR A CA 1
ATOM 1693 C C . THR A 1 217 ? -0.134 -34.719 -6.273 1 95.25 217 THR A C 1
ATOM 1695 O O . THR A 1 217 ? -1.31 -34.875 -6.617 1 95.25 217 THR A O 1
ATOM 1698 N N . CYS A 1 218 ? 0.549 -33.594 -6.414 1 94.69 218 CYS A N 1
ATOM 1699 C CA . CYS A 1 218 ? -0.045 -32.469 -7.137 1 94.69 218 CYS A CA 1
ATOM 1700 C C . CYS A 1 218 ? 0.177 -32.625 -8.641 1 94.69 218 CYS A C 1
ATOM 1702 O O . CYS A 1 218 ? 1.318 -32.688 -9.094 1 94.69 218 CYS A O 1
ATOM 1704 N N . LEU A 1 219 ? -0.822 -32.594 -9.438 1 91.56 219 LEU A N 1
ATOM 1705 C CA . LEU A 1 219 ? -0.747 -32.781 -10.883 1 91.56 219 LEU A CA 1
ATOM 1706 C C . LEU A 1 219 ? -0.362 -31.5 -11.594 1 91.56 219 LEU A C 1
ATOM 1708 O O . LEU A 1 219 ? -0.138 -31.5 -12.805 1 91.56 219 LEU A O 1
ATOM 1712 N N . ASN A 1 220 ? -0.236 -30.422 -10.812 1 90.19 220 ASN A N 1
ATOM 1713 C CA . ASN A 1 220 ? 0.133 -29.125 -11.383 1 90.19 220 ASN A CA 1
ATOM 1714 C C . ASN A 1 220 ? 1.625 -28.844 -11.219 1 90.19 220 ASN A C 1
ATOM 1716 O O . ASN A 1 220 ? 2.291 -28.438 -12.172 1 90.19 220 ASN A O 1
ATOM 1720 N N . CYS A 1 221 ? 2.119 -29.109 -10.047 1 90.75 221 CYS A N 1
ATOM 1721 C CA . CYS A 1 221 ? 3.512 -28.719 -9.828 1 90.75 221 CYS A CA 1
ATOM 1722 C C . CYS A 1 221 ? 4.379 -29.938 -9.562 1 90.75 221 CYS A C 1
ATOM 1724 O O . CYS A 1 221 ? 5.605 -29.828 -9.5 1 90.75 221 CYS A O 1
ATOM 1726 N N . GLY A 1 222 ? 3.816 -31.062 -9.305 1 90.75 222 GLY A N 1
ATOM 1727 C CA . GLY A 1 222 ? 4.574 -32.312 -9.148 1 90.75 222 GLY A CA 1
ATOM 1728 C C . GLY A 1 222 ? 4.918 -32.625 -7.707 1 90.75 222 GLY A C 1
ATOM 1729 O O . GLY A 1 222 ? 5.473 -33.656 -7.406 1 90.75 222 GLY A O 1
ATOM 1730 N N . HIS A 1 223 ? 4.594 -31.734 -6.832 1 93.38 223 HIS A N 1
ATOM 1731 C CA . HIS A 1 223 ? 4.867 -31.984 -5.422 1 93.38 223 HIS A CA 1
ATOM 1732 C C . HIS A 1 223 ? 4.148 -33.219 -4.926 1 93.38 223 HIS A C 1
ATOM 1734 O O . HIS A 1 223 ? 2.977 -33.438 -5.242 1 93.38 223 HIS A O 1
ATOM 1740 N N . SER A 1 224 ? 4.879 -34.062 -4.199 1 94.38 224 SER A N 1
ATOM 1741 C CA . SER A 1 224 ? 4.328 -35.312 -3.697 1 94.38 224 SER A CA 1
ATOM 1742 C C . SER A 1 224 ? 4.766 -35.562 -2.262 1 94.38 224 SER A C 1
ATOM 1744 O O . SER A 1 224 ? 5.902 -35.281 -1.89 1 94.38 224 SER A O 1
ATOM 1746 N N . LYS A 1 225 ? 3.83 -35.938 -1.49 1 94.12 225 LYS A N 1
ATOM 1747 C CA . LYS A 1 225 ? 4.109 -36.312 -0.108 1 94.12 225 LYS A CA 1
ATOM 1748 C C . LYS A 1 225 ? 3.51 -37.688 0.217 1 94.12 225 LYS A C 1
ATOM 1750 O O . LYS A 1 225 ? 2.318 -37.906 0.003 1 94.12 225 LYS A O 1
ATOM 1755 N N . CYS A 1 226 ? 4.379 -38.531 0.635 1 88.81 226 CYS A N 1
ATOM 1756 C CA . CYS A 1 226 ? 3.918 -39.875 0.997 1 88.81 226 CYS A CA 1
ATOM 1757 C C . CYS A 1 226 ? 3.818 -40.031 2.51 1 88.81 226 CYS A C 1
ATOM 1759 O O . CYS A 1 226 ? 4.629 -39.469 3.25 1 88.81 226 CYS A O 1
ATOM 1761 N N . GLY A 1 227 ? 2.662 -40.469 3.123 1 72.5 227 GLY A N 1
ATOM 1762 C CA . GLY A 1 227 ? 2.486 -40.812 4.523 1 72.5 227 GLY A CA 1
ATOM 1763 C C . GLY A 1 227 ? 3.146 -42.125 4.887 1 72.5 227 GLY A C 1
ATOM 1764 O O . GLY A 1 227 ? 3.422 -42.969 4.016 1 72.5 227 GLY A O 1
ATOM 1765 N N . MET B 1 1 ? 39.594 31.5 60.969 1 29.34 1 MET B N 1
ATOM 1766 C CA . MET B 1 1 ? 39.469 30.266 61.75 1 29.34 1 MET B CA 1
ATOM 1767 C C . MET B 1 1 ? 40.125 29.094 61.031 1 29.34 1 MET B C 1
ATOM 1769 O O . MET B 1 1 ? 39.781 28.828 59.875 1 29.34 1 MET B O 1
ATOM 1773 N N . THR B 1 2 ? 41.406 28.781 61.25 1 32.78 2 THR B N 1
ATOM 1774 C CA . THR B 1 2 ? 42.281 27.797 60.625 1 32.78 2 THR B CA 1
ATOM 1775 C C . THR B 1 2 ? 41.656 26.391 60.75 1 32.78 2 THR B C 1
ATOM 1777 O O . THR B 1 2 ? 41.406 25.922 61.875 1 32.78 2 THR B O 1
ATOM 1780 N N . VAL B 1 3 ? 40.812 26.078 59.875 1 39.38 3 VAL B N 1
ATOM 1781 C CA . VAL B 1 3 ? 40.062 24.812 59.969 1 39.38 3 VAL B CA 1
ATOM 1782 C C . VAL B 1 3 ? 41.031 23.641 59.812 1 39.38 3 VAL B C 1
ATOM 1784 O O . VAL B 1 3 ? 41.781 23.562 58.844 1 39.38 3 VAL B O 1
ATOM 1787 N N . ARG B 1 4 ? 41.531 23.125 60.969 1 37.03 4 ARG B N 1
ATOM 1788 C CA . ARG B 1 4 ? 42.531 22.062 61.031 1 37.03 4 ARG B CA 1
ATOM 1789 C C . ARG B 1 4 ? 42 20.75 60.469 1 37.03 4 ARG B C 1
ATOM 1791 O O . ARG B 1 4 ? 41 20.234 60.969 1 37.03 4 ARG B O 1
ATOM 1798 N N . ILE B 1 5 ? 41.969 20.641 59.219 1 36.84 5 ILE B N 1
ATOM 1799 C CA . ILE B 1 5 ? 41.562 19.422 58.531 1 36.84 5 ILE B CA 1
ATOM 1800 C C . ILE B 1 5 ? 42.469 18.266 58.938 1 36.84 5 ILE B C 1
ATOM 1802 O O . ILE B 1 5 ? 43.656 18.266 58.625 1 36.84 5 ILE B O 1
ATOM 1806 N N . THR B 1 6 ? 42.375 17.75 60.125 1 38.53 6 THR B N 1
ATOM 1807 C CA . THR B 1 6 ? 43.281 16.797 60.75 1 38.53 6 THR B CA 1
ATOM 1808 C C . THR B 1 6 ? 43.219 15.453 60.031 1 38.53 6 THR B C 1
ATOM 1810 O O . THR B 1 6 ? 43.906 14.508 60.438 1 38.53 6 THR B O 1
ATOM 1813 N N . GLN B 1 7 ? 42.125 15.234 59.344 1 37.12 7 GLN B N 1
ATOM 1814 C CA . GLN B 1 7 ? 42.062 13.82 59 1 37.12 7 GLN B CA 1
ATOM 1815 C C . GLN B 1 7 ? 42.969 13.5 57.812 1 37.12 7 GLN B C 1
ATOM 1817 O O . GLN B 1 7 ? 43.25 14.359 57 1 37.12 7 GLN B O 1
ATOM 1822 N N . ARG B 1 8 ? 43.625 12.305 57.812 1 35.66 8 ARG B N 1
ATOM 1823 C CA . ARG B 1 8 ? 44.625 11.812 56.906 1 35.66 8 ARG B CA 1
ATOM 1824 C C . ARG B 1 8 ? 44.062 11.609 55.5 1 35.66 8 ARG B C 1
ATOM 1826 O O . ARG B 1 8 ? 42.969 11.062 55.344 1 35.66 8 ARG B O 1
ATOM 1833 N N . ILE B 1 9 ? 44.312 12.445 54.531 1 35.28 9 ILE B N 1
ATOM 1834 C CA . ILE B 1 9 ? 43.938 12.383 53.125 1 35.28 9 ILE B CA 1
ATOM 1835 C C . ILE B 1 9 ? 44.375 11.031 52.562 1 35.28 9 ILE B C 1
ATOM 1837 O O . ILE B 1 9 ? 45.562 10.727 52.469 1 35.28 9 ILE B O 1
ATOM 1841 N N . LYS B 1 10 ? 43.625 9.922 52.688 1 35.59 10 LYS B N 1
ATOM 1842 C CA . LYS B 1 10 ? 44.094 8.648 52.156 1 35.59 10 LYS B CA 1
ATOM 1843 C C . LYS B 1 10 ? 44.469 8.766 50.656 1 35.59 10 LYS B C 1
ATOM 1845 O O . LYS B 1 10 ? 44.219 9.805 50.031 1 35.59 10 LYS B O 1
ATOM 1850 N N . SER B 1 11 ? 44.156 7.68 49.75 1 35.78 11 SER B N 1
ATOM 1851 C CA . SER B 1 11 ? 44.75 7.363 48.469 1 35.78 11 SER B CA 1
ATOM 1852 C C . SER B 1 11 ? 44.188 8.234 47.375 1 35.78 11 SER B C 1
ATOM 1854 O O . SER B 1 11 ? 43 8.547 47.375 1 35.78 11 SER B O 1
ATOM 1856 N N . PHE B 1 12 ? 44.875 9.281 46.969 1 36.56 12 PHE B N 1
ATOM 1857 C CA . PHE B 1 12 ? 44.5 10.055 45.781 1 36.56 12 PHE B CA 1
ATOM 1858 C C . PHE B 1 12 ? 44.656 9.219 44.531 1 36.56 12 PHE B C 1
ATOM 1860 O O . PHE B 1 12 ? 45.75 8.656 44.281 1 36.56 12 PHE B O 1
ATOM 1867 N N . LYS B 1 13 ? 43.75 8.328 44.219 1 36.38 13 LYS B N 1
ATOM 1868 C CA . LYS B 1 13 ? 43.875 7.738 42.875 1 36.38 13 LYS B CA 1
ATOM 1869 C C . LYS B 1 13 ? 43.875 8.812 41.812 1 36.38 13 LYS B C 1
ATOM 1871 O O . LYS B 1 13 ? 42.906 9.555 41.656 1 36.38 13 LYS B O 1
ATOM 1876 N N . VAL B 1 14 ? 45.062 9.273 41.438 1 36.34 14 VAL B N 1
ATOM 1877 C CA . VAL B 1 14 ? 45.25 10.07 40.219 1 36.34 14 VAL B CA 1
ATOM 1878 C C . VAL B 1 14 ? 44.656 9.344 39.031 1 36.34 14 VAL B C 1
ATOM 1880 O O . VAL B 1 14 ? 45.062 8.227 38.688 1 36.34 14 VAL B O 1
ATOM 1883 N N . VAL B 1 15 ? 43.344 9.492 38.781 1 36.91 15 VAL B N 1
ATOM 1884 C CA . VAL B 1 15 ? 42.75 9.016 37.562 1 36.91 15 VAL B CA 1
ATOM 1885 C C . VAL B 1 15 ? 43.562 9.531 36.375 1 36.91 15 VAL B C 1
ATOM 1887 O O . VAL B 1 15 ? 43.656 10.742 36.156 1 36.91 15 VAL B O 1
ATOM 1890 N N . ASP B 1 16 ? 44.625 8.859 36.062 1 34.28 16 ASP B N 1
ATOM 1891 C CA . ASP B 1 16 ? 45.375 9.125 34.844 1 34.28 16 ASP B CA 1
ATOM 1892 C C . ASP B 1 16 ? 44.438 9.195 33.625 1 34.28 16 ASP B C 1
ATOM 1894 O O . ASP B 1 16 ? 43.656 8.289 33.406 1 34.28 16 ASP B O 1
ATOM 1898 N N . GLU B 1 17 ? 44.094 10.375 33.156 1 34.28 17 GLU B N 1
ATOM 1899 C CA . GLU B 1 17 ? 43.375 10.734 31.953 1 34.28 17 GLU B CA 1
ATOM 1900 C C . GLU B 1 17 ? 43.781 9.844 30.781 1 34.28 17 GLU B C 1
ATOM 1902 O O . GLU B 1 17 ? 43.156 9.891 29.703 1 34.28 17 GLU B O 1
ATOM 1907 N N . ARG B 1 18 ? 45 9.305 30.734 1 36.88 18 ARG B N 1
ATOM 1908 C CA . ARG B 1 18 ? 45.406 8.492 29.594 1 36.88 18 ARG B CA 1
ATOM 1909 C C . ARG B 1 18 ? 44.5 7.273 29.438 1 36.88 18 ARG B C 1
ATOM 1911 O O . ARG B 1 18 ? 44.594 6.547 28.453 1 36.88 18 ARG B O 1
ATOM 1918 N N . LEU B 1 19 ? 44 6.73 30.484 1 34.97 19 LEU B N 1
ATOM 1919 C CA . LEU B 1 19 ? 43.219 5.527 30.312 1 34.97 19 LEU B CA 1
ATOM 1920 C C . LEU B 1 19 ? 41.781 5.875 29.922 1 34.97 19 LEU B C 1
ATOM 1922 O O . LEU B 1 19 ? 40.844 5.207 30.359 1 34.97 19 LEU B O 1
ATOM 1926 N N . ARG B 1 20 ? 41.438 7.145 29.859 1 35.09 20 ARG B N 1
ATOM 1927 C CA . ARG B 1 20 ? 40.094 7.188 29.297 1 35.09 20 ARG B CA 1
ATOM 1928 C C . ARG B 1 20 ? 40 6.285 28.062 1 35.09 20 ARG B C 1
ATOM 1930 O O . ARG B 1 20 ? 40.875 6.309 27.203 1 35.09 20 ARG B O 1
ATOM 1937 N N . PRO B 1 21 ? 39.281 5.133 28.172 1 35.22 21 PRO B N 1
ATOM 1938 C CA . PRO B 1 21 ? 39.219 4.391 26.922 1 35.22 21 PRO B CA 1
ATOM 1939 C C . PRO B 1 21 ? 39.125 5.301 25.688 1 35.22 21 PRO B C 1
ATOM 1941 O O . PRO B 1 21 ? 38.469 6.352 25.734 1 35.22 21 PRO B O 1
ATOM 1944 N N . ALA B 1 22 ? 40.125 5.355 24.812 1 32.34 22 ALA B N 1
ATOM 1945 C CA . ALA B 1 22 ? 40.062 6.02 23.5 1 32.34 22 ALA B CA 1
ATOM 1946 C C . ALA B 1 22 ? 38.688 5.93 22.906 1 32.34 22 ALA B C 1
ATOM 1948 O O . ALA B 1 22 ? 38.094 4.848 22.828 1 32.34 22 ALA B O 1
ATOM 1949 N N . ALA B 1 23 ? 37.688 6.848 23.109 1 34.91 23 ALA B N 1
ATOM 1950 C CA . ALA B 1 23 ? 36.625 6.961 22.125 1 34.91 23 ALA B CA 1
ATOM 1951 C C . ALA B 1 23 ? 37.062 6.457 20.75 1 34.91 23 ALA B C 1
ATOM 1953 O O . ALA B 1 23 ? 37.906 7.094 20.094 1 34.91 23 ALA B O 1
ATOM 1954 N N . GLU B 1 24 ? 37.5 5.266 20.609 1 35.69 24 GLU B N 1
ATOM 1955 C CA . GLU B 1 24 ? 37.812 4.723 19.297 1 35.69 24 GLU B CA 1
ATOM 1956 C C . GLU B 1 24 ? 36.969 5.359 18.203 1 35.69 24 GLU B C 1
ATOM 1958 O O . GLU B 1 24 ? 35.75 5.355 18.281 1 35.69 24 GLU B O 1
ATOM 1963 N N . THR B 1 25 ? 37.281 6.453 17.625 1 38.12 25 THR B N 1
ATOM 1964 C CA . THR B 1 25 ? 36.875 7.055 16.359 1 38.12 25 THR B CA 1
ATOM 1965 C C . THR B 1 25 ? 36.438 5.98 15.367 1 38.12 25 THR B C 1
ATOM 1967 O O . THR B 1 25 ? 37.25 5.266 14.805 1 38.12 25 THR B O 1
ATOM 1970 N N . ASP B 1 26 ? 35.656 5.051 15.625 1 38.66 26 ASP B N 1
ATOM 1971 C CA . ASP B 1 26 ? 35.031 4.215 14.617 1 38.66 26 ASP B CA 1
ATOM 1972 C C . ASP B 1 26 ? 34.75 5.008 13.344 1 38.66 26 ASP B C 1
ATOM 1974 O O . ASP B 1 26 ? 33.625 5.492 13.141 1 38.66 26 ASP B O 1
ATOM 1978 N N . ALA B 1 27 ? 35.469 5.883 12.797 1 44.34 27 ALA B N 1
ATOM 1979 C CA . ALA B 1 27 ? 35.688 6.805 11.688 1 44.34 27 ALA B CA 1
ATOM 1980 C C . ALA B 1 27 ? 35.438 6.121 10.344 1 44.34 27 ALA B C 1
ATOM 1982 O O . ALA B 1 27 ? 34.938 6.746 9.414 1 44.34 27 ALA B O 1
ATOM 1983 N N . GLY B 1 28 ? 36.125 4.973 10.023 1 52.06 28 GLY B N 1
ATOM 1984 C CA . GLY B 1 28 ? 36.312 4.508 8.656 1 52.06 28 GLY B CA 1
ATOM 1985 C C . GLY B 1 28 ? 35.062 3.816 8.094 1 52.06 28 GLY B C 1
ATOM 1986 O O . GLY B 1 28 ? 34.938 3.701 6.871 1 52.06 28 GLY B O 1
ATOM 1987 N N . LYS B 1 29 ? 34.438 2.955 8.898 1 63.03 29 LYS B N 1
ATOM 1988 C CA . LYS B 1 29 ? 33.375 2.248 8.188 1 63.03 29 LYS B CA 1
ATOM 1989 C C . LYS B 1 29 ? 32.188 3.158 7.949 1 63.03 29 LYS B C 1
ATOM 1991 O O . LYS B 1 29 ? 31.766 3.895 8.844 1 63.03 29 LYS B O 1
ATOM 1996 N N . PRO B 1 30 ? 31.859 3.221 6.844 1 81.69 30 PRO B N 1
ATOM 1997 C CA . PRO B 1 30 ? 30.672 4.027 6.539 1 81.69 30 PRO B CA 1
ATOM 1998 C C . PRO B 1 30 ? 29.484 3.693 7.441 1 81.69 30 PRO B C 1
ATOM 2000 O O . PRO B 1 30 ? 29.328 2.545 7.867 1 81.69 30 PRO B O 1
ATOM 2003 N N . PRO B 1 31 ? 28.859 4.637 8.078 1 86.62 31 PRO B N 1
ATOM 2004 C CA . PRO B 1 31 ? 27.688 4.406 8.93 1 86.62 31 PRO B CA 1
ATOM 2005 C C . PRO B 1 31 ? 26.719 3.391 8.336 1 86.62 31 PRO B C 1
ATOM 2007 O O . PRO B 1 31 ? 26.531 3.338 7.117 1 86.62 31 PRO B O 1
ATOM 2010 N N . GLU B 1 32 ? 26.203 2.578 9.273 1 87 32 GLU B N 1
ATOM 2011 C CA . GLU B 1 32 ? 25.234 1.578 8.852 1 87 32 GLU B CA 1
ATOM 2012 C C . GLU B 1 32 ? 23.938 2.236 8.375 1 87 32 GLU B C 1
ATOM 2014 O O . GLU B 1 32 ? 23.453 3.182 9 1 87 32 GLU B O 1
ATOM 2019 N N . GLN B 1 33 ? 23.484 1.743 7.223 1 88.06 33 GLN B N 1
ATOM 2020 C CA . GLN B 1 33 ? 22.219 2.205 6.68 1 88.06 33 GLN B CA 1
ATOM 2021 C C . GLN B 1 33 ? 21.172 1.093 6.703 1 88.06 33 GLN B C 1
ATOM 2023 O O . GLN B 1 33 ? 21.516 -0.088 6.602 1 88.06 33 GLN B O 1
ATOM 2028 N N . LEU B 1 34 ? 19.953 1.496 6.91 1 89.62 34 LEU B N 1
ATOM 2029 C CA . LEU B 1 34 ? 18.875 0.531 6.852 1 89.62 34 LEU B CA 1
ATOM 2030 C C . LEU B 1 34 ? 18.703 -0.017 5.438 1 89.62 34 LEU B C 1
ATOM 2032 O O . LEU B 1 34 ? 18.719 0.743 4.465 1 89.62 34 LEU B O 1
ATOM 2036 N N . ASP B 1 35 ? 18.672 -1.33 5.387 1 87.44 35 ASP B N 1
ATOM 2037 C CA . ASP B 1 35 ? 18.359 -1.979 4.121 1 87.44 35 ASP B CA 1
ATOM 2038 C C . ASP B 1 35 ? 17.672 -3.324 4.348 1 87.44 35 ASP B C 1
ATOM 2040 O O . ASP B 1 35 ? 17.484 -3.746 5.492 1 87.44 35 ASP B O 1
ATOM 2044 N N . GLU B 1 36 ? 17.297 -3.889 3.217 1 85 36 GLU B N 1
ATOM 2045 C CA . GLU B 1 36 ? 16.438 -5.07 3.285 1 85 36 GLU B CA 1
ATOM 2046 C C . GLU B 1 36 ? 17.188 -6.258 3.885 1 85 36 GLU B C 1
ATOM 2048 O O . GLU B 1 36 ? 16.578 -7.254 4.27 1 85 36 GLU B O 1
ATOM 2053 N N . HIS B 1 37 ? 18.422 -6.102 4.078 1 85.81 37 HIS B N 1
ATOM 2054 C CA . HIS B 1 37 ? 19.203 -7.238 4.562 1 85.81 37 HIS B CA 1
ATOM 2055 C C . HIS B 1 37 ? 19.391 -7.172 6.074 1 85.81 37 HIS B C 1
ATOM 2057 O O . HIS B 1 37 ? 19.875 -8.125 6.684 1 85.81 37 HIS B O 1
ATOM 2063 N N . LEU B 1 38 ? 19.062 -6.055 6.598 1 87.81 38 LEU B N 1
ATOM 2064 C CA . LEU B 1 38 ? 19.188 -5.926 8.047 1 87.81 38 LEU B CA 1
ATOM 2065 C C . LEU B 1 38 ? 18.219 -6.863 8.758 1 87.81 38 LEU B C 1
ATOM 2067 O O . LEU B 1 38 ? 17.016 -6.871 8.461 1 87.81 38 LEU B O 1
ATOM 2071 N N . GLU B 1 39 ? 18.734 -7.652 9.617 1 90.75 39 GLU B N 1
ATOM 2072 C CA . GLU B 1 39 ? 17.891 -8.57 10.383 1 90.75 39 GLU B CA 1
ATOM 2073 C C . GLU B 1 39 ? 17.031 -7.82 11.398 1 90.75 39 GLU B C 1
ATOM 2075 O O . GLU B 1 39 ? 17.516 -6.918 12.086 1 90.75 39 GLU B O 1
ATOM 2080 N N . ARG B 1 40 ? 15.828 -8.266 11.438 1 92.81 40 ARG B N 1
ATOM 2081 C CA . ARG B 1 40 ? 14.922 -7.641 12.406 1 92.81 40 ARG B CA 1
ATOM 2082 C C . ARG B 1 40 ? 15.305 -8.023 13.828 1 92.81 40 ARG B C 1
ATOM 2084 O O . ARG B 1 40 ? 15.32 -9.203 14.18 1 92.81 40 ARG B O 1
ATOM 2091 N N . PRO B 1 41 ? 15.555 -7.105 14.688 1 93.44 41 PRO B N 1
ATOM 2092 C CA . PRO B 1 41 ? 15.805 -7.426 16.094 1 93.44 41 PRO B CA 1
ATOM 2093 C C . PRO B 1 41 ? 14.602 -8.102 16.766 1 93.44 41 PRO B C 1
ATOM 2095 O O . PRO B 1 41 ? 13.461 -7.906 16.344 1 93.44 41 PRO B O 1
ATOM 2098 N N . GLU B 1 42 ? 14.875 -8.812 17.828 1 96.19 42 GLU B N 1
ATOM 2099 C CA . GLU B 1 42 ? 13.828 -9.508 18.562 1 96.19 42 GLU B CA 1
ATOM 2100 C C . GLU B 1 42 ? 12.883 -8.516 19.234 1 96.19 42 GLU B C 1
ATOM 2102 O O . GLU B 1 42 ? 11.688 -8.781 19.375 1 96.19 42 GLU B O 1
ATOM 2107 N N . THR B 1 43 ? 13.547 -7.453 19.672 1 96.69 43 THR B N 1
ATOM 2108 C CA . THR B 1 43 ? 12.742 -6.426 20.344 1 96.69 43 THR B CA 1
ATOM 2109 C C . THR B 1 43 ? 12.945 -5.07 19.672 1 96.69 43 THR B C 1
ATOM 2111 O O . THR B 1 43 ? 14.078 -4.668 19.391 1 96.69 43 THR B O 1
ATOM 2114 N N . LEU B 1 44 ? 11.844 -4.441 19.312 1 97.56 44 LEU B N 1
ATOM 2115 C CA . LEU B 1 44 ? 11.844 -3.068 18.828 1 97.56 44 LEU B CA 1
ATOM 2116 C C . LEU B 1 44 ? 10.938 -2.189 19.688 1 97.56 44 LEU B C 1
ATOM 2118 O O . LEU B 1 44 ? 9.922 -2.656 20.203 1 97.56 44 LEU B O 1
ATOM 2122 N N . ILE B 1 45 ? 11.297 -0.961 19.859 1 97.12 45 ILE B N 1
ATOM 2123 C CA . ILE B 1 45 ? 10.484 0.006 20.578 1 97.12 45 ILE B CA 1
ATOM 2124 C C . ILE B 1 45 ? 9.648 0.822 19.594 1 97.12 45 ILE B C 1
ATOM 2126 O O . ILE B 1 45 ? 10.133 1.218 18.531 1 97.12 45 ILE B O 1
ATOM 2130 N N . GLY B 1 46 ? 8.375 0.984 19.938 1 98 46 GLY B N 1
ATOM 2131 C CA . GLY B 1 46 ? 7.492 1.737 19.062 1 98 46 GLY B CA 1
ATOM 2132 C C . GLY B 1 46 ? 6.391 2.471 19.797 1 98 46 GLY B C 1
ATOM 2133 O O . GLY B 1 46 ? 6.488 2.689 21.016 1 98 46 GLY B O 1
ATOM 2134 N N . VAL B 1 47 ? 5.527 3.094 19.109 1 98.44 47 VAL B N 1
ATOM 2135 C CA . VAL B 1 47 ? 4.379 3.84 19.609 1 98.44 47 VAL B CA 1
ATOM 2136 C C . VAL B 1 47 ? 3.107 3.369 18.906 1 98.44 47 VAL B C 1
ATOM 2138 O O . VAL B 1 47 ? 3.113 3.104 17.703 1 98.44 47 VAL B O 1
ATOM 2141 N N . THR B 1 48 ? 2.018 3.184 19.688 1 98.56 48 THR B N 1
ATOM 2142 C CA . THR B 1 48 ? 0.707 2.875 19.125 1 98.56 48 THR B CA 1
ATOM 2143 C C . THR B 1 48 ? -0.205 4.098 19.172 1 98.56 48 THR B C 1
ATOM 2145 O O . THR B 1 48 ? -0.361 4.719 20.219 1 98.56 48 THR B O 1
ATOM 2148 N N . TYR B 1 49 ? -0.749 4.473 18.031 1 98.25 49 TYR B N 1
ATOM 2149 C CA . TYR B 1 49 ? -1.682 5.586 17.859 1 98.25 49 TYR B CA 1
ATOM 2150 C C . TYR B 1 49 ? -3.1 5.074 17.625 1 98.25 49 TYR B C 1
ATOM 2152 O O . TYR B 1 49 ? -3.314 4.148 16.844 1 98.25 49 TYR B O 1
ATOM 2160 N N . LYS B 1 50 ? -4.008 5.668 18.328 1 97.5 50 LYS B N 1
ATOM 2161 C CA . LYS B 1 50 ? -5.414 5.324 18.125 1 97.5 50 LYS B CA 1
ATOM 2162 C C . LYS B 1 50 ? -6.094 6.301 17.172 1 97.5 50 LYS B C 1
ATOM 2164 O O . LYS B 1 50 ? -5.961 7.516 17.328 1 97.5 50 LYS B O 1
ATOM 2169 N N . ILE B 1 51 ? -6.77 5.809 16.156 1 96.44 51 ILE B N 1
ATOM 2170 C CA . ILE B 1 51 ? -7.59 6.602 15.258 1 96.44 51 ILE B CA 1
ATOM 2171 C C . ILE B 1 51 ? -9.062 6.281 15.484 1 96.44 51 ILE B C 1
ATOM 2173 O O . ILE B 1 51 ? -9.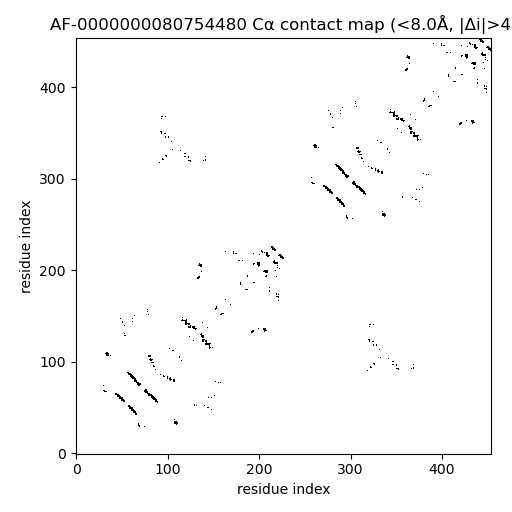492 5.137 15.312 1 96.44 51 ILE B O 1
ATOM 2177 N N . LYS B 1 52 ? -9.75 7.258 15.836 1 93.94 52 LYS B N 1
ATOM 2178 C CA . LYS B 1 52 ? -11.195 7.145 15.977 1 93.94 52 LYS B CA 1
ATOM 2179 C C . LYS B 1 52 ? -11.914 8.094 15.031 1 93.94 52 LYS B C 1
ATOM 2181 O O . LYS B 1 52 ? -11.812 9.312 15.172 1 93.94 52 LYS B O 1
ATOM 2186 N N . SER B 1 53 ? -12.539 7.535 14.07 1 90.62 53 SER B N 1
ATOM 2187 C CA . SER B 1 53 ? -13.273 8.297 13.07 1 90.62 53 SER B CA 1
ATOM 2188 C C . SER B 1 53 ? -14.781 8.102 13.227 1 90.62 53 SER B C 1
ATOM 2190 O O . SER B 1 53 ? -15.242 7.004 13.547 1 90.62 53 SER B O 1
ATOM 2192 N N . PRO B 1 54 ? -15.547 9.18 13.078 1 90.31 54 PRO B N 1
ATOM 2193 C CA . PRO B 1 54 ? -17 9.008 13.109 1 90.31 54 PRO B CA 1
ATOM 2194 C C . PRO B 1 54 ? -17.516 8.148 11.953 1 90.31 54 PRO B C 1
ATOM 2196 O O . PRO B 1 54 ? -18.641 7.668 11.992 1 90.31 54 PRO B O 1
ATOM 2199 N N . LEU B 1 55 ? -16.672 7.926 10.961 1 85.19 55 LEU B N 1
ATOM 2200 C CA . LEU B 1 55 ? -17.094 7.207 9.758 1 85.19 55 LEU B CA 1
ATOM 2201 C C . LEU B 1 55 ? -16.844 5.711 9.906 1 85.19 55 LEU B C 1
ATOM 2203 O O . LEU B 1 55 ? -17.281 4.918 9.07 1 85.19 55 LEU B O 1
ATOM 2207 N N . PHE B 1 56 ? -16.125 5.363 10.922 1 85.44 56 PHE B N 1
ATOM 2208 C CA . PHE B 1 56 ? -15.789 3.965 11.172 1 85.44 56 PHE B CA 1
ATOM 2209 C C . PHE B 1 56 ? -16.328 3.516 12.531 1 85.44 56 PHE B C 1
ATOM 2211 O O . PHE B 1 56 ? -16.125 4.199 13.539 1 85.44 56 PHE B O 1
ATOM 2218 N N . GLU B 1 57 ? -16.969 2.48 12.453 1 88.56 57 GLU B N 1
ATOM 2219 C CA . GLU B 1 57 ? -17.562 1.947 13.68 1 88.56 57 GLU B CA 1
ATOM 2220 C C . GLU B 1 57 ? -16.484 1.627 14.711 1 88.56 57 GLU B C 1
ATOM 2222 O O . GLU B 1 57 ? -16.672 1.905 15.906 1 88.56 57 GLU B O 1
ATOM 2227 N N . HIS B 1 58 ? -15.438 1.106 14.25 1 92.88 58 HIS B N 1
ATOM 2228 C CA . HIS B 1 58 ? -14.375 0.708 15.164 1 92.88 58 HIS B CA 1
ATOM 2229 C C . HIS B 1 58 ? -13.117 1.538 14.938 1 92.88 58 HIS B C 1
ATOM 2231 O O . HIS B 1 58 ? -12.828 1.949 13.812 1 92.88 58 HIS B O 1
ATOM 2237 N N . ALA B 1 59 ? -12.453 1.71 16.078 1 94.94 59 ALA B N 1
ATOM 2238 C CA . ALA B 1 59 ? -11.18 2.43 16.016 1 94.94 59 ALA B CA 1
ATOM 2239 C C . ALA B 1 59 ? -10.125 1.607 15.281 1 94.94 59 ALA B C 1
ATOM 2241 O O . ALA B 1 59 ? -10.219 0.38 15.211 1 94.94 59 ALA B O 1
ATOM 2242 N N . LEU B 1 60 ? -9.164 2.35 14.719 1 96.06 60 LEU B N 1
ATOM 2243 C CA . LEU B 1 60 ? -7.941 1.763 14.18 1 96.06 60 LEU B CA 1
ATOM 2244 C C . LEU B 1 60 ? -6.758 2.033 15.109 1 96.06 60 LEU B C 1
ATOM 2246 O O . LEU B 1 60 ? -6.648 3.119 15.68 1 96.06 60 LEU B O 1
ATOM 2250 N N . TYR B 1 61 ? -5.953 1.049 15.242 1 98.06 61 TYR B N 1
ATOM 2251 C CA . TYR B 1 61 ? -4.707 1.206 15.992 1 98.06 61 TYR B CA 1
ATOM 2252 C C . TYR B 1 61 ? -3.502 1.078 15.062 1 98.06 61 TYR B C 1
ATOM 2254 O O . TYR B 1 61 ? -3.336 0.061 14.391 1 98.06 61 TYR B O 1
ATOM 2262 N N . VAL B 1 62 ? -2.695 2.113 15.062 1 98.75 62 VAL B N 1
ATOM 2263 C CA . VAL B 1 62 ? -1.493 2.143 14.234 1 98.75 62 VAL B CA 1
ATOM 2264 C C . VAL B 1 62 ? -0.253 2.088 15.125 1 98.75 62 VAL B C 1
ATOM 2266 O O . VAL B 1 62 ? -0.007 3.002 15.914 1 98.75 62 VAL B O 1
ATOM 2269 N N . THR B 1 63 ? 0.502 0.99 14.992 1 98.81 63 THR B N 1
ATOM 2270 C CA . THR B 1 63 ? 1.74 0.821 15.742 1 98.81 63 THR B CA 1
ATOM 2271 C C . THR B 1 63 ? 2.953 0.972 14.836 1 98.81 63 THR B C 1
ATOM 2273 O O . THR B 1 63 ? 3.039 0.317 13.789 1 98.81 63 THR B O 1
ATOM 2276 N N . ILE B 1 64 ? 3.818 1.853 15.195 1 98.81 64 ILE B N 1
ATOM 2277 C CA . ILE B 1 64 ?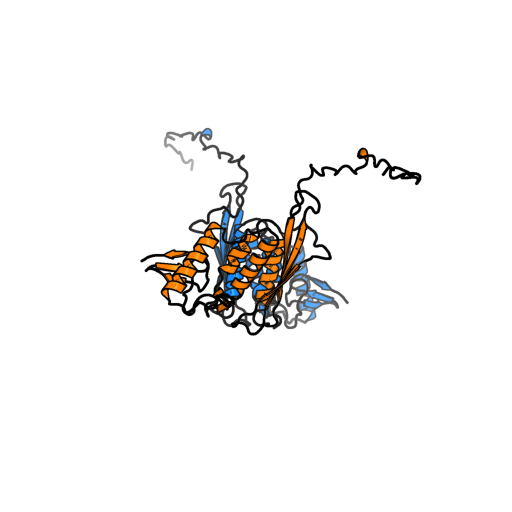 5.055 2.033 14.438 1 98.81 64 ILE B CA 1
ATOM 2278 C C . ILE B 1 64 ? 6.254 1.698 15.328 1 98.81 64 ILE B C 1
ATOM 2280 O O . ILE B 1 64 ? 6.434 2.299 16.391 1 98.81 64 ILE B O 1
ATOM 2284 N N . ASN B 1 65 ? 7.031 0.708 14.906 1 98.69 65 ASN B N 1
ATOM 2285 C CA . ASN B 1 65 ? 8.242 0.302 15.609 1 98.69 65 ASN B CA 1
ATOM 2286 C C . ASN B 1 65 ? 9.492 0.848 14.922 1 98.69 65 ASN B C 1
ATOM 2288 O O . ASN B 1 65 ? 9.586 0.846 13.695 1 98.69 65 ASN B O 1
ATOM 2292 N N . ASP B 1 66 ? 10.422 1.252 15.773 1 98.19 66 ASP B N 1
ATOM 2293 C CA . ASP B 1 66 ? 11.609 1.92 15.25 1 98.19 66 ASP B CA 1
ATOM 2294 C C . ASP B 1 66 ? 12.867 1.102 15.531 1 98.19 66 ASP B C 1
ATOM 2296 O O . ASP B 1 66 ? 12.891 0.29 16.453 1 98.19 66 ASP B O 1
ATOM 2300 N N . ILE B 1 67 ? 13.82 1.384 14.695 1 96.75 67 ILE B N 1
ATOM 2301 C CA . ILE B 1 67 ? 15.156 0.849 14.914 1 96.75 67 ILE B CA 1
ATOM 2302 C C . ILE B 1 67 ? 16.141 1.995 15.141 1 96.75 67 ILE B C 1
ATOM 2304 O O . ILE B 1 67 ? 16 3.064 14.539 1 96.75 67 ILE B O 1
ATOM 2308 N N . LEU B 1 68 ? 17.078 1.813 16.047 1 94.56 68 LEU B N 1
ATOM 2309 C CA . LEU B 1 68 ? 18.141 2.785 16.281 1 94.56 68 LEU B CA 1
ATOM 2310 C C . LEU B 1 68 ? 19.422 2.371 15.555 1 94.56 68 LEU B C 1
ATOM 2312 O O . LEU B 1 68 ? 20 1.326 15.867 1 94.56 68 LEU B O 1
ATOM 2316 N N . LEU B 1 69 ? 19.828 3.188 14.617 1 93.69 69 LEU B N 1
ATOM 2317 C CA . LEU B 1 69 ? 21.031 2.9 13.852 1 93.69 69 LEU B CA 1
ATOM 2318 C C . LEU B 1 69 ? 22.219 3.682 14.391 1 93.69 69 LEU B C 1
ATOM 2320 O O . LEU B 1 69 ? 22.078 4.84 14.789 1 93.69 69 LEU B O 1
ATOM 2324 N N . ASN B 1 70 ? 23.391 3.051 14.391 1 93.62 70 ASN B N 1
ATOM 2325 C CA . ASN B 1 70 ? 24.656 3.682 14.766 1 93.62 70 ASN B CA 1
ATOM 2326 C C . ASN B 1 70 ? 24.578 4.281 16.172 1 93.62 70 ASN B C 1
ATOM 2328 O O . ASN B 1 70 ? 24.969 5.434 16.375 1 93.62 70 ASN B O 1
ATOM 2332 N N . ALA B 1 71 ? 24.016 3.486 17.031 1 90.31 71 ALA B N 1
ATOM 2333 C CA . ALA B 1 71 ? 23.812 3.945 18.406 1 90.31 71 ALA B CA 1
ATOM 2334 C C . ALA B 1 71 ? 25.141 4.348 19.047 1 90.31 71 ALA B C 1
ATOM 2336 O O . ALA B 1 71 ? 26.125 3.615 18.953 1 90.31 71 ALA B O 1
ATOM 2337 N N . GLY B 1 72 ? 25.203 5.484 19.594 1 90.5 72 GLY B N 1
ATOM 2338 C CA . GLY B 1 72 ? 26.375 5.922 20.328 1 90.5 72 GLY B CA 1
ATOM 2339 C C . GLY B 1 72 ? 27.375 6.66 19.469 1 90.5 72 GLY B C 1
ATOM 2340 O O . GLY B 1 72 ? 28.453 7.035 19.938 1 90.5 72 GLY B O 1
ATOM 2341 N N . THR B 1 73 ? 27.062 6.703 18.219 1 91.88 73 THR B N 1
ATOM 2342 C CA . THR B 1 73 ? 27.969 7.418 17.328 1 91.88 73 THR B CA 1
ATOM 2343 C C . THR B 1 73 ? 27.359 8.734 16.875 1 91.88 73 THR B C 1
ATOM 2345 O O . THR B 1 73 ? 26.219 9.055 17.234 1 91.88 73 THR B O 1
ATOM 2348 N N . ARG B 1 74 ? 28.172 9.516 16.219 1 92.06 74 ARG B N 1
ATOM 2349 C CA . ARG B 1 74 ? 27.688 10.789 15.703 1 92.06 74 ARG B CA 1
ATOM 2350 C C . ARG B 1 74 ? 26.641 10.594 14.617 1 92.06 74 ARG B C 1
ATOM 2352 O O . ARG B 1 74 ? 25.953 11.531 14.227 1 92.06 74 ARG B O 1
ATOM 2359 N N . PHE B 1 75 ? 26.453 9.344 14.156 1 92.38 75 PHE B N 1
ATOM 2360 C CA . PHE B 1 75 ? 25.531 9.055 13.07 1 92.38 75 PHE B CA 1
ATOM 2361 C C . PHE B 1 75 ? 24.281 8.344 13.594 1 92.38 75 PHE B C 1
ATOM 2363 O O . PHE B 1 75 ? 23.578 7.688 12.836 1 92.38 75 PHE B O 1
ATOM 2370 N N . GLU B 1 76 ? 24.094 8.492 14.891 1 93.88 76 GLU B N 1
ATOM 2371 C CA . GLU B 1 76 ? 22.938 7.855 15.492 1 93.88 76 GLU B CA 1
ATOM 2372 C C . GLU B 1 76 ? 21.641 8.398 14.891 1 93.88 76 GLU B C 1
ATOM 2374 O O . GLU B 1 76 ? 21.469 9.617 14.766 1 93.88 76 GLU B O 1
ATOM 2379 N N . GLN B 1 77 ? 20.703 7.43 14.469 1 94.31 77 GLN B N 1
ATOM 2380 C CA . GLN B 1 77 ? 19.438 7.836 13.867 1 94.31 77 GLN B CA 1
ATOM 2381 C C . GLN B 1 77 ? 18.344 6.816 14.148 1 94.31 77 GLN B C 1
ATOM 2383 O O . GLN B 1 77 ? 18.547 5.609 14.016 1 94.31 77 GLN B O 1
ATOM 2388 N N . ARG B 1 78 ? 17.281 7.309 14.523 1 96.25 78 ARG B N 1
ATOM 2389 C CA . ARG B 1 78 ? 16.094 6.477 14.664 1 96.25 78 ARG B CA 1
ATOM 2390 C C . ARG B 1 78 ? 15.281 6.457 13.375 1 96.25 78 ARG B C 1
ATOM 2392 O O . ARG B 1 78 ? 15.055 7.504 12.766 1 96.25 78 ARG B O 1
ATOM 2399 N N . ARG B 1 79 ? 14.891 5.266 13.016 1 97.06 79 ARG B N 1
ATOM 2400 C CA . ARG B 1 79 ? 14.109 5.102 11.797 1 97.06 79 ARG B CA 1
ATOM 2401 C C . ARG B 1 79 ? 12.938 4.148 12.016 1 97.06 79 ARG B C 1
ATOM 2403 O O . ARG B 1 79 ? 13.062 3.168 12.75 1 97.06 79 ARG B O 1
ATOM 2410 N N . PRO B 1 80 ? 11.82 4.496 11.352 1 98.19 80 PRO B N 1
ATOM 2411 C CA . PRO B 1 80 ? 10.758 3.49 11.398 1 98.19 80 PRO B CA 1
ATOM 2412 C C . PRO B 1 80 ? 11.141 2.189 10.695 1 98.19 80 PRO B C 1
ATOM 2414 O O . PRO B 1 80 ? 11.703 2.221 9.594 1 98.19 80 PRO B O 1
ATOM 2417 N N . PHE B 1 81 ? 10.875 1.077 11.297 1 97.75 81 PHE B N 1
ATOM 2418 C CA . PHE B 1 81 ? 11.273 -0.229 10.789 1 97.75 81 PHE B CA 1
ATOM 2419 C C . PHE B 1 81 ? 10.07 -0.992 10.25 1 97.75 81 PHE B C 1
ATOM 2421 O O . PHE B 1 81 ? 10.188 -1.739 9.273 1 97.75 81 PHE B O 1
ATOM 2428 N N . GLU B 1 82 ? 8.891 -0.784 10.992 1 98.44 82 GLU B N 1
ATOM 2429 C CA . GLU B 1 82 ? 7.66 -1.449 10.578 1 98.44 82 GLU B CA 1
ATOM 2430 C C . GLU B 1 82 ? 6.434 -0.722 11.125 1 98.44 82 GLU B C 1
ATOM 2432 O O . GLU B 1 82 ? 6.535 0.043 12.086 1 98.44 82 GLU B O 1
ATOM 2437 N N . ILE B 1 83 ? 5.375 -1.014 10.445 1 98.81 83 ILE B N 1
ATOM 2438 C CA . ILE B 1 83 ? 4.098 -0.435 10.836 1 98.81 83 ILE B CA 1
ATOM 2439 C C . ILE B 1 83 ? 3.023 -1.522 10.867 1 98.81 83 ILE B C 1
ATOM 2441 O O . ILE B 1 83 ? 2.986 -2.389 9.984 1 98.81 83 ILE B O 1
ATOM 2445 N N . PHE B 1 84 ? 2.176 -1.539 11.938 1 98.75 84 PHE B N 1
ATOM 2446 C CA . PHE B 1 84 ? 1.028 -2.432 12.062 1 98.75 84 PHE B CA 1
ATOM 2447 C C . PHE B 1 84 ? -0.266 -1.635 12.172 1 98.75 84 PHE B C 1
ATOM 2449 O O . PHE B 1 84 ? -0.381 -0.747 13.023 1 98.75 84 PHE B O 1
ATOM 2456 N N . ILE B 1 85 ? -1.156 -1.892 11.305 1 98.44 85 ILE B N 1
ATOM 2457 C CA . ILE B 1 85 ? -2.484 -1.291 11.352 1 98.44 85 ILE B CA 1
ATOM 2458 C C . ILE B 1 85 ? -3.521 -2.357 11.695 1 98.44 85 ILE B C 1
ATOM 2460 O O . ILE B 1 85 ? -3.664 -3.35 10.984 1 98.44 85 ILE B O 1
ATOM 2464 N N . ASN B 1 86 ? -4.207 -2.146 12.742 1 96.12 86 ASN B N 1
ATOM 2465 C CA . ASN B 1 86 ? -5.176 -3.127 13.219 1 96.12 86 ASN B CA 1
ATOM 2466 C C . ASN B 1 86 ? -6.555 -2.5 13.422 1 96.12 86 ASN B C 1
ATOM 2468 O O . ASN B 1 86 ? -6.66 -1.357 13.875 1 96.12 86 ASN B O 1
ATOM 2472 N N . SER B 1 87 ? -7.52 -3.23 13.023 1 93.69 87 SER B N 1
ATOM 2473 C CA . SER B 1 87 ? -8.906 -2.838 13.242 1 93.69 87 SER B CA 1
ATOM 2474 C C . SER B 1 87 ? -9.773 -4.047 13.586 1 93.69 87 SER B C 1
ATOM 2476 O O . SER B 1 87 ? -9.539 -5.148 13.086 1 93.69 87 SER B O 1
ATOM 2478 N N . LYS B 1 88 ? -10.789 -3.871 14.414 1 92.06 88 LYS B N 1
ATOM 2479 C CA . LYS B 1 88 ? -11.75 -4.926 14.711 1 92.06 88 LYS B CA 1
ATOM 2480 C C . LYS B 1 88 ? -12.68 -5.172 13.531 1 92.06 88 LYS B C 1
ATOM 2482 O O . LYS B 1 88 ? -13.25 -6.262 13.391 1 92.06 88 LYS B O 1
ATOM 2487 N N . ASN B 1 89 ? -12.867 -4.176 12.703 1 89.44 89 ASN B N 1
ATOM 2488 C CA . ASN B 1 89 ? -13.711 -4.301 11.523 1 89.44 89 ASN B CA 1
ATOM 2489 C C . ASN B 1 89 ? -13.039 -5.141 10.438 1 89.44 89 ASN B C 1
ATOM 2491 O O . ASN B 1 89 ? -11.977 -4.773 9.93 1 89.44 89 ASN B O 1
ATOM 2495 N N . MET B 1 90 ? -13.703 -6.195 10.016 1 90.25 90 MET B N 1
ATOM 2496 C CA . MET B 1 90 ? -13.102 -7.145 9.086 1 90.25 90 MET B CA 1
ATOM 2497 C C . MET B 1 90 ? -13.43 -6.773 7.641 1 90.25 90 MET B C 1
ATOM 2499 O O . MET B 1 90 ? -12.852 -7.328 6.707 1 90.25 90 MET B O 1
ATOM 2503 N N . ASP B 1 91 ? -14.281 -5.758 7.457 1 90.38 91 ASP B N 1
ATOM 2504 C CA . ASP B 1 91 ? -14.758 -5.398 6.125 1 90.38 91 ASP B CA 1
ATOM 2505 C C . ASP B 1 91 ? -13.609 -4.957 5.227 1 90.38 91 ASP B C 1
ATOM 2507 O O . ASP B 1 91 ? -13.641 -5.18 4.016 1 90.38 91 ASP B O 1
ATOM 2511 N N . HIS B 1 92 ? -12.609 -4.398 5.918 1 93.25 92 HIS B N 1
ATOM 2512 C CA . HIS B 1 92 ? -11.484 -3.867 5.148 1 93.25 92 HIS B CA 1
ATOM 2513 C C . HIS B 1 92 ? -10.195 -4.617 5.469 1 93.25 92 HIS B C 1
ATOM 2515 O O . HIS B 1 92 ? -9.102 -4.117 5.195 1 93.25 92 HIS B O 1
ATOM 2521 N N . PHE B 1 93 ? -10.383 -5.746 5.922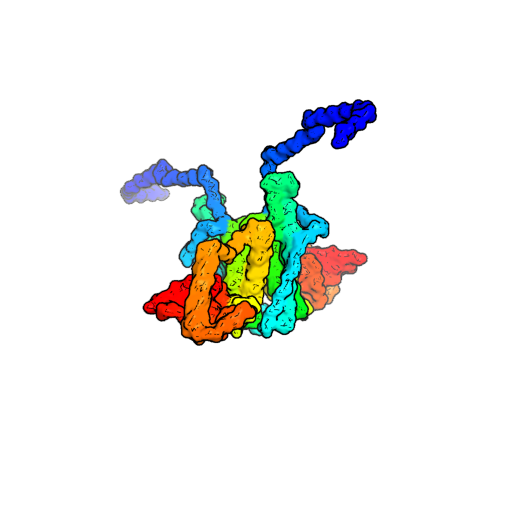 1 95.38 93 PHE B N 1
ATOM 2522 C CA . PHE B 1 93 ? -9.266 -6.48 6.504 1 95.38 93 PHE B CA 1
ATOM 2523 C C . PHE B 1 93 ? -8.148 -6.672 5.48 1 95.38 93 PHE B C 1
ATOM 2525 O O . PHE B 1 93 ? -6.996 -6.32 5.734 1 95.38 93 PHE B O 1
ATOM 2532 N N . GLN B 1 94 ? -8.414 -7.246 4.336 1 96.38 94 GLN B N 1
ATOM 2533 C CA . GLN B 1 94 ? -7.355 -7.57 3.385 1 96.38 94 GLN B CA 1
ATOM 2534 C C . GLN B 1 94 ? -6.648 -6.309 2.896 1 96.38 94 GLN B C 1
ATOM 2536 O O . GLN B 1 94 ? -5.438 -6.32 2.662 1 96.38 94 GLN B O 1
ATOM 2541 N N . TRP B 1 95 ? -7.375 -5.246 2.742 1 96.94 95 TRP B N 1
ATOM 2542 C CA . TRP B 1 95 ? -6.789 -3.986 2.295 1 96.94 95 TRP B CA 1
ATOM 2543 C C . TRP B 1 95 ? -5.871 -3.402 3.363 1 96.94 95 TRP B C 1
ATOM 2545 O O . TRP B 1 95 ? -4.777 -2.922 3.057 1 96.94 95 TRP B O 1
ATOM 2555 N N . ILE B 1 96 ? -6.32 -3.469 4.594 1 97.62 96 ILE B N 1
ATOM 2556 C CA . ILE B 1 96 ? -5.523 -2.99 5.723 1 97.62 96 ILE B CA 1
ATOM 2557 C C . ILE B 1 96 ? -4.25 -3.822 5.844 1 97.62 96 ILE B C 1
ATOM 2559 O O . ILE B 1 96 ? -3.16 -3.275 6.023 1 97.62 96 ILE B O 1
ATOM 2563 N N . VAL B 1 97 ? -4.398 -5.062 5.688 1 98.12 97 VAL B N 1
ATOM 2564 C CA . VAL B 1 97 ? -3.25 -5.957 5.766 1 98.12 97 VAL B CA 1
ATOM 2565 C C . VAL B 1 97 ? -2.295 -5.68 4.609 1 98.12 97 VAL B C 1
ATOM 2567 O O . VAL B 1 97 ? -1.076 -5.645 4.797 1 98.12 97 VAL B O 1
ATOM 2570 N N . ALA B 1 98 ? -2.83 -5.461 3.436 1 98.56 98 ALA B N 1
ATOM 2571 C CA . ALA B 1 98 ? -1.996 -5.148 2.279 1 98.56 98 ALA B CA 1
ATOM 2572 C C . ALA B 1 98 ? -1.19 -3.873 2.514 1 98.56 98 ALA B C 1
ATOM 2574 O O . ALA B 1 98 ? 0.022 -3.846 2.285 1 98.56 98 ALA B O 1
ATOM 2575 N N . LEU B 1 99 ? -1.849 -2.844 2.971 1 98.44 99 LEU B N 1
ATOM 2576 C CA . LEU B 1 99 ? -1.18 -1.582 3.268 1 98.44 99 LEU B CA 1
ATOM 2577 C C . LEU B 1 99 ? -0.095 -1.776 4.32 1 98.44 99 LEU B C 1
ATOM 2579 O O . LEU B 1 99 ? 1.019 -1.268 4.176 1 98.44 99 LEU B O 1
ATOM 2583 N N . THR B 1 100 ? -0.449 -2.561 5.348 1 98.69 100 THR B N 1
ATOM 2584 C CA . THR B 1 100 ? 0.484 -2.852 6.43 1 98.69 100 THR B CA 1
ATOM 2585 C C . THR B 1 100 ? 1.74 -3.533 5.895 1 98.69 100 THR B C 1
ATOM 2587 O O . THR B 1 100 ? 2.857 -3.1 6.184 1 98.69 100 THR B O 1
ATOM 2590 N N . ARG B 1 101 ? 1.56 -4.48 5.098 1 98.38 101 ARG B N 1
ATOM 2591 C CA . ARG B 1 101 ? 2.668 -5.273 4.574 1 98.38 101 ARG B CA 1
ATOM 2592 C C . ARG B 1 101 ? 3.537 -4.449 3.635 1 98.38 101 ARG B C 1
ATOM 2594 O O . ARG B 1 101 ? 4.766 -4.453 3.748 1 98.38 101 ARG B O 1
ATOM 2601 N N . ILE B 1 102 ? 2.92 -3.73 2.76 1 98.31 102 ILE B N 1
ATOM 2602 C CA . ILE B 1 102 ? 3.67 -2.969 1.768 1 98.31 102 ILE B CA 1
ATOM 2603 C C . ILE B 1 102 ? 4.43 -1.834 2.453 1 98.31 102 ILE B C 1
ATOM 2605 O O . ILE B 1 102 ? 5.613 -1.623 2.188 1 98.31 102 ILE B O 1
ATOM 2609 N N . MET B 1 103 ? 3.775 -1.11 3.326 1 98.62 103 MET B N 1
ATOM 2610 C CA . MET B 1 103 ? 4.438 -0.015 4.031 1 98.62 103 MET B CA 1
ATOM 2611 C C . MET B 1 103 ? 5.582 -0.536 4.891 1 98.62 103 MET B C 1
ATOM 2613 O O . MET B 1 103 ? 6.656 0.072 4.941 1 98.62 103 MET B O 1
ATOM 2617 N N . SER B 1 104 ? 5.359 -1.658 5.562 1 98.31 104 SER B N 1
ATOM 2618 C CA . SER B 1 104 ? 6.422 -2.242 6.371 1 98.31 104 SER B CA 1
ATOM 2619 C C . SER B 1 104 ? 7.617 -2.641 5.512 1 98.31 104 SER B C 1
ATOM 2621 O O . SER B 1 104 ? 8.766 -2.416 5.891 1 98.31 104 SER B O 1
ATOM 2623 N N . ALA B 1 105 ? 7.293 -3.209 4.383 1 97.5 105 ALA B N 1
ATOM 2624 C CA . ALA B 1 105 ? 8.367 -3.602 3.473 1 97.5 105 ALA B CA 1
ATOM 2625 C C . ALA B 1 105 ? 9.148 -2.381 2.988 1 97.5 105 ALA B C 1
ATOM 2627 O O . ALA B 1 105 ? 10.375 -2.416 2.904 1 97.5 105 ALA B O 1
ATOM 2628 N N . VAL B 1 106 ? 8.477 -1.309 2.672 1 97.38 106 VAL B N 1
ATOM 2629 C CA . VAL B 1 106 ? 9.102 -0.07 2.227 1 97.38 106 VAL B CA 1
ATOM 2630 C C . VAL B 1 106 ? 10 0.485 3.334 1 97.38 106 VAL B C 1
ATOM 2632 O O . VAL B 1 106 ? 11.133 0.893 3.078 1 97.38 106 VAL B O 1
ATOM 2635 N N . LEU B 1 107 ? 9.5 0.448 4.539 1 97.5 107 LEU B N 1
ATOM 2636 C CA . LEU B 1 107 ? 10.273 0.961 5.668 1 97.5 107 LEU B CA 1
ATOM 2637 C C . LEU B 1 107 ? 11.531 0.135 5.887 1 97.5 107 LEU B C 1
ATOM 2639 O O . LEU B 1 107 ? 12.609 0.689 6.125 1 97.5 107 LEU B O 1
ATOM 2643 N N . ARG B 1 108 ? 11.438 -1.098 5.738 1 95.5 108 ARG B N 1
ATOM 2644 C CA . ARG B 1 108 ? 12.562 -2.002 5.977 1 95.5 108 ARG B CA 1
ATOM 2645 C C . ARG B 1 108 ? 13.641 -1.819 4.914 1 95.5 108 ARG B C 1
ATOM 2647 O O . ARG B 1 108 ? 14.82 -2.07 5.176 1 95.5 108 ARG B O 1
ATOM 2654 N N . LYS B 1 109 ? 13.211 -1.434 3.773 1 94.12 109 LYS B N 1
ATOM 2655 C CA . LYS B 1 109 ? 14.164 -1.249 2.678 1 94.12 109 LYS B CA 1
ATOM 2656 C C . LYS B 1 109 ? 15.023 -0.009 2.9 1 94.12 109 LYS B C 1
ATOM 2658 O O . LYS B 1 109 ? 16.078 0.144 2.273 1 94.12 109 LYS B O 1
ATOM 2663 N N . GLY B 1 110 ? 14.562 0.839 3.721 1 92.19 110 GLY B N 1
ATOM 2664 C CA . GLY B 1 110 ? 15.32 2.049 4.012 1 92.19 110 GLY B CA 1
ATOM 2665 C C . GLY B 1 110 ? 15.148 3.125 2.957 1 92.19 110 GLY B C 1
ATOM 2666 O O . GLY B 1 110 ? 14.273 3.027 2.098 1 92.19 110 GLY B O 1
ATOM 2667 N N . GLY B 1 111 ? 15.883 4.145 3.096 1 90.75 111 GLY B N 1
ATOM 2668 C CA . GLY B 1 111 ? 15.75 5.27 2.186 1 90.75 111 GLY B CA 1
ATOM 2669 C C . GLY B 1 111 ? 14.688 6.262 2.613 1 90.75 111 GLY B C 1
ATOM 2670 O O . GLY B 1 111 ? 14.297 6.293 3.781 1 90.75 111 GLY B O 1
ATOM 2671 N N . ASP B 1 112 ? 14.281 7.062 1.642 1 93.06 112 ASP B N 1
ATOM 2672 C CA . ASP B 1 112 ? 13.297 8.094 1.942 1 93.06 112 ASP B CA 1
ATOM 2673 C C . ASP B 1 112 ? 11.891 7.504 2.039 1 93.06 112 ASP B C 1
ATOM 2675 O O . ASP B 1 112 ? 11.312 7.094 1.028 1 93.06 112 ASP B O 1
ATOM 2679 N N . CYS B 1 113 ? 11.391 7.48 3.199 1 95.38 113 CYS B N 1
ATOM 2680 C CA . CYS B 1 113 ? 10.055 6.918 3.402 1 95.38 113 CYS B CA 1
ATOM 2681 C C . CYS B 1 113 ? 9.023 8.023 3.58 1 95.38 113 CYS B C 1
ATOM 2683 O O . CYS B 1 113 ? 7.836 7.738 3.779 1 95.38 113 CYS B O 1
ATOM 2685 N N . THR B 1 114 ? 9.375 9.273 3.41 1 95.56 114 THR B N 1
ATOM 2686 C CA . THR B 1 114 ? 8.461 10.383 3.652 1 95.56 114 THR B CA 1
ATOM 2687 C C . THR B 1 114 ? 7.391 10.453 2.562 1 95.56 114 THR B C 1
ATOM 2689 O O . THR B 1 114 ? 6.328 11.039 2.762 1 95.56 114 THR B O 1
ATOM 2692 N N . PHE B 1 115 ? 7.672 9.852 1.406 1 96.31 115 PHE B N 1
ATOM 2693 C CA . PHE B 1 115 ? 6.691 9.852 0.326 1 96.31 115 PHE B CA 1
ATOM 2694 C C . PHE B 1 115 ? 5.422 9.117 0.748 1 96.31 115 PHE B C 1
ATOM 2696 O O . PHE B 1 115 ? 4.336 9.406 0.242 1 96.31 115 PHE B O 1
ATOM 2703 N N . LEU B 1 116 ? 5.539 8.141 1.661 1 98.44 116 LEU B N 1
ATOM 2704 C CA . LEU B 1 116 ? 4.371 7.422 2.154 1 98.44 116 LEU B CA 1
ATOM 2705 C C . LEU B 1 116 ? 3.359 8.383 2.771 1 98.44 116 LEU B C 1
ATOM 2707 O O . LEU B 1 116 ? 2.152 8.219 2.588 1 98.44 116 LEU B O 1
ATOM 2711 N N . VAL B 1 117 ? 3.877 9.375 3.51 1 98.06 117 VAL B N 1
ATOM 2712 C CA . VAL B 1 117 ? 3.025 10.375 4.148 1 98.06 117 VAL B CA 1
ATOM 2713 C C . VAL B 1 117 ? 2.221 11.125 3.086 1 98.06 117 VAL B C 1
ATOM 2715 O O . VAL B 1 117 ? 0.999 11.25 3.199 1 98.06 117 VAL B O 1
ATOM 2718 N N . GLU B 1 118 ? 2.918 11.492 2.057 1 96.75 118 GLU B N 1
ATOM 2719 C CA . GLU B 1 118 ? 2.279 12.266 0.995 1 96.75 118 GLU B CA 1
ATOM 2720 C C . GLU B 1 118 ? 1.225 11.438 0.268 1 96.75 118 GLU B C 1
ATOM 2722 O O . GLU B 1 118 ? 0.109 11.906 0.034 1 96.75 118 GLU B O 1
ATOM 2727 N N . GLU B 1 119 ? 1.533 10.258 -0.035 1 98.12 119 GLU B N 1
ATOM 2728 C CA . GLU B 1 119 ? 0.625 9.391 -0.782 1 98.12 119 GLU B CA 1
ATOM 2729 C C . GLU B 1 119 ? -0.628 9.078 0.029 1 98.12 119 GLU B C 1
ATOM 2731 O O . GLU B 1 119 ? -1.741 9.102 -0.501 1 98.12 119 GLU B O 1
ATOM 2736 N N . LEU B 1 120 ? -0.45 8.797 1.302 1 98.62 120 LEU B N 1
ATOM 2737 C CA . LEU B 1 120 ? -1.584 8.438 2.145 1 98.62 120 LEU B CA 1
ATOM 2738 C C . LEU B 1 120 ? -2.479 9.648 2.398 1 98.62 120 LEU B C 1
ATOM 2740 O O . LEU B 1 120 ? -3.705 9.547 2.326 1 98.62 120 LEU B O 1
ATOM 2744 N N . LYS B 1 121 ? -1.903 10.789 2.654 1 97.12 121 LYS B N 1
ATOM 2745 C CA . LYS B 1 121 ? -2.672 11.984 2.992 1 97.12 121 LYS B CA 1
ATOM 2746 C C . LYS B 1 121 ? -3.477 12.477 1.794 1 97.12 121 LYS B C 1
ATOM 2748 O O . LYS B 1 121 ? -4.438 13.234 1.953 1 97.12 121 LYS B O 1
ATOM 2753 N N . ALA B 1 122 ? -3.109 12.039 0.597 1 96.81 122 ALA B N 1
ATOM 2754 C CA . ALA B 1 122 ? -3.77 12.484 -0.627 1 96.81 122 ALA B CA 1
ATOM 2755 C C . ALA B 1 122 ? -5.035 11.672 -0.895 1 96.81 122 ALA B C 1
ATOM 2757 O O . ALA B 1 122 ? -5.812 12 -1.793 1 96.81 122 ALA B O 1
ATOM 2758 N N . VAL B 1 123 ? -5.293 10.688 -0.142 1 98 123 VAL B N 1
ATOM 2759 C CA . VAL B 1 123 ? -6.418 9.789 -0.393 1 98 123 VAL B CA 1
ATOM 2760 C C . VAL B 1 123 ? -7.691 10.383 0.213 1 98 123 VAL B C 1
ATOM 2762 O O . VAL B 1 123 ? -7.711 10.758 1.387 1 98 123 VAL B O 1
ATOM 2765 N N . PHE B 1 124 ? -8.734 10.438 -0.578 1 96.31 124 PHE B N 1
ATOM 2766 C CA . PHE B 1 124 ? -10.023 10.906 -0.081 1 96.31 124 PHE B CA 1
ATOM 2767 C C . PHE B 1 124 ? -11.07 9.797 -0.134 1 96.31 124 PHE B C 1
ATOM 2769 O O . PHE B 1 124 ? -10.906 8.82 -0.865 1 96.31 124 PHE B O 1
ATOM 2776 N N . ASP B 1 125 ? -12.055 9.93 0.662 1 94.69 125 ASP B N 1
ATOM 2777 C CA . ASP B 1 125 ? -13.242 9.086 0.612 1 94.69 125 ASP B CA 1
ATOM 2778 C C . ASP B 1 125 ? -14.367 9.766 -0.162 1 94.69 125 ASP B C 1
ATOM 2780 O O . ASP B 1 125 ? -14.773 10.875 0.172 1 94.69 125 ASP B O 1
ATOM 2784 N N . PRO B 1 126 ? -14.844 9.078 -1.203 1 92.75 126 PRO B N 1
ATOM 2785 C CA . PRO B 1 126 ? -15.93 9.688 -1.976 1 92.75 126 PRO B CA 1
ATOM 2786 C C . PRO B 1 126 ? -17.172 9.977 -1.132 1 92.75 126 PRO B C 1
ATOM 2788 O O . PRO B 1 126 ? -18 10.805 -1.508 1 92.75 126 PRO B O 1
ATOM 2791 N N . ARG B 1 127 ? -17.344 9.359 0.019 1 90.62 127 ARG B N 1
ATOM 2792 C CA . ARG B 1 127 ? -18.484 9.57 0.901 1 90.62 127 ARG B CA 1
ATOM 2793 C C . ARG B 1 127 ? -18.281 10.805 1.771 1 90.62 127 ARG B C 1
ATOM 2795 O O . ARG B 1 127 ? -19.203 11.234 2.473 1 90.62 127 ARG B O 1
ATOM 2802 N N . GLY B 1 128 ? -17.078 11.312 1.695 1 91.12 128 GLY B N 1
ATOM 2803 C CA . GLY B 1 128 ? -16.781 12.508 2.463 1 91.12 128 GLY B CA 1
ATOM 2804 C C . GLY B 1 128 ? -15.789 12.258 3.59 1 91.12 128 GLY B C 1
ATOM 2805 O O . GLY B 1 128 ? -15.617 11.125 4.035 1 91.12 128 GLY B O 1
ATOM 2806 N N . GLY B 1 129 ? -15.211 13.391 4.031 1 94.12 129 GLY B N 1
ATOM 2807 C CA . GLY B 1 129 ? -14.289 13.352 5.16 1 94.12 129 GLY B CA 1
ATOM 2808 C C . GLY B 1 129 ? -14.953 13.727 6.477 1 94.12 129 GLY B C 1
ATOM 2809 O O . GLY B 1 129 ? -16.172 13.648 6.605 1 94.12 129 GLY B O 1
ATOM 2810 N N . TYR B 1 130 ? -14.141 13.977 7.516 1 94.69 130 TYR B N 1
ATOM 2811 C CA . TYR B 1 130 ? -14.625 14.344 8.844 1 94.69 130 TYR B CA 1
ATOM 2812 C C . TYR B 1 130 ? -13.656 15.305 9.523 1 94.69 130 TYR B C 1
ATOM 2814 O O . TYR B 1 130 ? -12.516 15.477 9.078 1 94.69 130 TYR B O 1
ATOM 2822 N N . LEU B 1 131 ? -14.172 15.961 10.523 1 92.12 131 LEU B N 1
ATOM 2823 C CA . LEU B 1 131 ? -13.359 16.891 11.305 1 92.12 131 LEU B CA 1
ATOM 2824 C C . LEU B 1 131 ? -12.859 16.25 12.586 1 92.12 131 LEU B C 1
ATOM 2826 O O . LEU B 1 131 ? -13.641 15.633 13.32 1 92.12 131 LEU B O 1
ATOM 2830 N N . LYS B 1 132 ? -11.609 16.359 12.766 1 91.81 132 LYS B N 1
ATOM 2831 C CA . LYS B 1 132 ? -11.023 15.93 14.031 1 91.81 132 LYS B CA 1
ATOM 2832 C C . LYS B 1 132 ? -11.039 17.047 15.062 1 91.81 132 LYS B C 1
ATOM 2834 O O . LYS B 1 132 ? -11.344 18.203 14.734 1 91.81 132 LYS B O 1
ATOM 2839 N N . LYS B 1 133 ? -10.688 16.562 16.297 1 83.88 133 LYS B N 1
ATOM 2840 C CA . LYS B 1 133 ? -10.523 17.578 17.328 1 83.88 133 LYS B CA 1
ATOM 2841 C C . LYS B 1 133 ? -9.523 18.641 16.906 1 83.88 133 LYS B C 1
ATOM 2843 O O . LYS B 1 133 ? -8.477 18.328 16.328 1 83.88 133 LYS B O 1
ATOM 2848 N N . GLY B 1 134 ? -9.969 19.922 17.078 1 84.12 134 GLY B N 1
ATOM 2849 C CA . GLY B 1 134 ? -9.109 21.031 16.688 1 84.12 134 GLY B CA 1
ATOM 2850 C C . GLY B 1 134 ? -9.445 21.578 15.32 1 84.12 134 GLY B C 1
ATOM 2851 O O . GLY B 1 134 ? -8.828 22.547 14.867 1 84.12 134 GLY B O 1
ATOM 2852 N N . GLY B 1 135 ? -10.359 20.922 14.695 1 88.75 135 GLY B N 1
ATOM 2853 C CA . GLY B 1 135 ? -10.844 21.438 13.43 1 88.75 135 GLY B CA 1
ATOM 2854 C C . GLY B 1 135 ? -10.047 20.953 12.234 1 88.75 135 GLY B C 1
ATOM 2855 O O . GLY B 1 135 ? -10.062 21.578 11.172 1 88.75 135 GLY B O 1
ATOM 2856 N N . ILE B 1 136 ? -9.32 19.891 12.438 1 91.88 136 ILE B N 1
ATOM 2857 C CA . ILE B 1 136 ? -8.523 19.359 11.344 1 91.88 136 ILE B CA 1
ATOM 2858 C C . ILE B 1 136 ? -9.383 18.438 10.484 1 91.88 136 ILE B C 1
ATOM 2860 O O . ILE B 1 136 ? -9.953 17.453 10.984 1 91.88 136 ILE B O 1
ATOM 2864 N N . TYR B 1 137 ? -9.445 18.766 9.227 1 94.69 137 TYR B N 1
ATOM 2865 C CA . TYR B 1 137 ? -10.258 17.984 8.312 1 94.69 137 TYR B CA 1
ATOM 2866 C C . TYR B 1 137 ? -9.484 16.781 7.793 1 94.69 137 TYR B C 1
ATOM 2868 O O . TYR B 1 137 ? -8.352 16.906 7.316 1 94.69 137 TYR B O 1
ATOM 2876 N N . MET B 1 138 ? -10.094 15.609 7.934 1 96.06 138 MET B N 1
ATOM 2877 C CA . MET B 1 138 ? -9.555 14.367 7.379 1 96.06 138 MET B CA 1
ATOM 2878 C C . MET B 1 138 ? -10.391 13.898 6.191 1 96.06 138 MET B C 1
ATOM 2880 O O . MET B 1 138 ? -11.555 13.516 6.355 1 96.06 138 MET B O 1
ATOM 2884 N N . PRO B 1 139 ? -9.742 13.906 5.02 1 95.94 139 PRO B N 1
ATOM 2885 C CA . PRO B 1 139 ? -10.531 13.539 3.846 1 95.94 139 PRO B CA 1
ATOM 2886 C C . PRO B 1 139 ? -10.852 12.047 3.795 1 95.94 139 PRO B C 1
ATOM 2888 O O . PRO B 1 139 ? -11.727 11.625 3.027 1 95.94 139 PRO B O 1
ATOM 2891 N N . SER B 1 140 ? -10.141 11.172 4.578 1 96.5 140 SER B N 1
ATOM 2892 C CA . SER B 1 140 ? -10.391 9.742 4.719 1 96.5 140 SER B CA 1
ATOM 2893 C C . SER B 1 140 ? -9.672 9.172 5.938 1 96.5 140 SER B C 1
ATOM 2895 O O . SER B 1 140 ? -8.82 9.836 6.531 1 96.5 140 SER B O 1
ATOM 2897 N N . ILE B 1 141 ? -10.023 8.016 6.254 1 96.31 141 ILE B N 1
ATOM 2898 C CA . ILE B 1 141 ? -9.32 7.352 7.344 1 96.31 141 ILE B CA 1
ATOM 2899 C C . ILE B 1 141 ? -7.898 7.02 6.91 1 96.31 141 ILE B C 1
ATOM 2901 O O . ILE B 1 141 ? -6.969 7.051 7.723 1 96.31 141 ILE B O 1
ATOM 2905 N N . VAL B 1 142 ? -7.703 6.738 5.637 1 97.94 142 VAL B N 1
ATOM 2906 C CA . VAL B 1 142 ? -6.375 6.48 5.086 1 97.94 142 VAL B CA 1
ATOM 2907 C C . VAL B 1 142 ? -5.516 7.738 5.203 1 97.94 142 VAL B C 1
ATOM 2909 O O . VAL B 1 142 ? -4.344 7.664 5.578 1 97.94 142 VAL B O 1
ATOM 2912 N N . ALA B 1 143 ? -6.129 8.844 4.934 1 98.06 143 ALA B N 1
ATOM 2913 C CA . ALA B 1 143 ? -5.414 10.102 5.109 1 98.06 143 ALA B CA 1
ATOM 2914 C C . ALA B 1 143 ? -4.988 10.297 6.562 1 98.06 143 ALA B C 1
ATOM 2916 O O . ALA B 1 143 ? -3.914 10.836 6.836 1 98.06 143 ALA B O 1
ATOM 2917 N N . GLU B 1 144 ? -5.824 9.906 7.438 1 97.56 144 GLU B N 1
ATOM 2918 C CA . GLU B 1 144 ? -5.469 10.047 8.844 1 97.56 144 GLU B CA 1
ATOM 2919 C C . GLU B 1 144 ? -4.336 9.102 9.227 1 97.56 144 GLU B C 1
ATOM 2921 O O . GLU B 1 144 ? -3.498 9.43 10.07 1 97.56 144 GLU B O 1
ATOM 2926 N N . ILE B 1 145 ? -4.27 7.895 8.625 1 98.44 145 ILE B N 1
ATOM 2927 C CA . ILE B 1 145 ? -3.111 7.023 8.805 1 98.44 145 ILE B CA 1
ATOM 2928 C C . ILE B 1 145 ? -1.845 7.75 8.352 1 98.44 145 ILE B C 1
ATOM 2930 O O . ILE B 1 145 ? -0.814 7.688 9.031 1 98.44 145 ILE B O 1
ATOM 2934 N N . GLY B 1 146 ? -1.954 8.438 7.27 1 98.56 146 GLY B N 1
ATOM 2935 C CA . GLY B 1 146 ? -0.846 9.258 6.812 1 98.56 146 GLY B CA 1
ATOM 2936 C C . GLY B 1 146 ? -0.441 10.328 7.809 1 98.56 146 GLY B C 1
ATOM 2937 O O . GLY B 1 146 ? 0.749 10.562 8.023 1 98.56 146 GLY B O 1
ATOM 2938 N N . ALA B 1 147 ? -1.424 10.977 8.391 1 96.88 147 ALA B N 1
ATOM 2939 C CA . ALA B 1 147 ? -1.162 12 9.398 1 96.88 147 ALA B CA 1
ATOM 2940 C C . ALA B 1 147 ? -0.468 11.406 10.617 1 96.88 147 ALA B C 1
ATOM 2942 O O . ALA B 1 147 ? 0.407 12.031 11.211 1 96.88 147 ALA B O 1
ATOM 2943 N N . VAL B 1 148 ? -0.844 10.211 10.992 1 98 148 VAL B N 1
ATOM 2944 C CA . VAL B 1 148 ? -0.219 9.5 12.109 1 98 148 VAL B CA 1
ATOM 2945 C C . VAL B 1 148 ? 1.243 9.211 11.781 1 98 148 VAL B C 1
ATOM 2947 O O . VAL B 1 148 ? 2.129 9.43 12.609 1 98 148 VAL B O 1
ATOM 2950 N N . LEU B 1 149 ? 1.446 8.742 10.57 1 98.62 149 LEU B N 1
ATOM 2951 C CA . LEU B 1 149 ? 2.816 8.477 10.148 1 98.62 149 LEU B CA 1
ATOM 2952 C C . LEU B 1 149 ? 3.648 9.758 10.172 1 98.62 149 LEU B C 1
ATOM 2954 O O . LEU B 1 149 ? 4.785 9.75 10.648 1 98.62 149 LEU B O 1
ATOM 2958 N N . GLU B 1 150 ? 3.088 10.789 9.742 1 97.75 150 GLU B N 1
ATOM 2959 C CA . GLU B 1 150 ? 3.764 12.086 9.758 1 97.75 150 GLU B CA 1
ATOM 2960 C C . GLU B 1 150 ? 4.137 12.5 11.172 1 97.75 150 GLU B C 1
ATOM 2962 O O . GLU B 1 150 ? 5.277 12.883 11.438 1 97.75 150 GLU B O 1
ATOM 2967 N N . ARG B 1 151 ? 3.17 12.422 12.008 1 96.69 151 ARG B N 1
ATOM 2968 C CA . ARG B 1 151 ? 3.396 12.758 13.414 1 96.69 151 ARG B CA 1
ATOM 2969 C C . ARG B 1 151 ? 4.539 11.93 13.992 1 96.69 151 ARG B C 1
ATOM 2971 O O . ARG B 1 151 ? 5.391 12.453 14.711 1 96.69 151 ARG B O 1
ATOM 2978 N N . HIS B 1 152 ? 4.551 10.68 13.672 1 98.31 152 HIS B N 1
ATOM 2979 C CA . HIS B 1 152 ? 5.586 9.781 14.172 1 98.31 152 HIS B CA 1
ATOM 2980 C C . HIS B 1 152 ? 6.961 10.18 13.641 1 98.31 152 HIS B C 1
ATOM 2982 O O . HIS B 1 152 ? 7.934 10.227 14.398 1 98.31 152 HIS B O 1
ATOM 2988 N N . LEU B 1 153 ? 7.039 10.453 12.359 1 98.12 153 LEU B N 1
ATOM 2989 C CA . LEU B 1 153 ? 8.305 10.805 11.734 1 98.12 153 LEU B CA 1
ATOM 2990 C C . LEU B 1 153 ? 8.844 12.117 12.297 1 98.12 153 LEU B C 1
ATOM 2992 O O . LEU B 1 153 ? 10.055 12.289 12.445 1 98.12 153 LEU B O 1
ATOM 2996 N N . ILE B 1 154 ? 7.98 13.016 12.602 1 96.69 154 ILE B N 1
ATOM 2997 C CA . ILE B 1 154 ? 8.375 14.273 13.242 1 96.69 154 ILE B CA 1
ATOM 2998 C C . ILE B 1 154 ? 8.914 13.992 14.641 1 96.69 154 ILE B C 1
ATOM 3000 O O . ILE B 1 154 ? 9.961 14.516 15.023 1 96.69 154 ILE B O 1
ATOM 3004 N N . ALA B 1 155 ? 8.258 13.164 15.375 1 96.5 155 ALA B N 1
ATOM 3005 C CA . ALA B 1 155 ? 8.625 12.852 16.75 1 96.5 155 ALA B CA 1
ATOM 3006 C C . ALA B 1 155 ? 10.016 12.234 16.828 1 96.5 155 ALA B C 1
ATOM 3008 O O . ALA B 1 155 ? 10.758 12.469 17.781 1 96.5 155 ALA B O 1
ATOM 3009 N N . ILE B 1 156 ? 10.391 11.531 15.766 1 96.19 156 ILE B N 1
ATOM 3010 C CA . ILE B 1 156 ? 11.672 10.844 15.836 1 96.19 156 ILE B CA 1
ATOM 3011 C C . ILE B 1 156 ? 12.727 11.633 15.062 1 96.19 156 ILE B C 1
ATOM 3013 O O . ILE B 1 156 ? 13.844 11.156 14.859 1 96.19 156 ILE B O 1
ATOM 3017 N N . GLY B 1 157 ? 12.328 12.766 14.438 1 93.56 157 GLY B N 1
ATOM 3018 C CA . GLY B 1 157 ? 13.281 13.711 13.867 1 93.56 157 GLY B CA 1
ATOM 3019 C C . GLY B 1 157 ? 13.539 13.484 12.391 1 93.56 157 GLY B C 1
ATOM 3020 O O . GLY B 1 157 ? 14.492 14.023 11.836 1 93.56 157 GLY B O 1
ATOM 3021 N N . LEU B 1 158 ? 12.758 12.641 11.75 1 94.88 158 LEU B N 1
ATOM 3022 C CA . LEU B 1 158 ? 12.984 12.352 10.344 1 94.88 158 LEU B CA 1
ATOM 3023 C C . LEU B 1 158 ? 12.25 13.359 9.453 1 94.88 158 LEU B C 1
ATOM 3025 O O . LEU B 1 158 ? 12.539 13.461 8.258 1 94.88 158 LEU B O 1
ATOM 3029 N N . LEU B 1 159 ? 11.258 14 10.008 1 94.75 159 LEU B N 1
ATOM 3030 C CA . LEU B 1 159 ? 10.516 15.062 9.328 1 94.75 159 LEU B CA 1
ATOM 3031 C C . LEU B 1 159 ? 10.461 16.312 10.188 1 94.75 159 LEU B C 1
ATOM 3033 O O . LEU B 1 159 ? 10.352 16.234 11.414 1 94.75 159 LEU B O 1
ATOM 3037 N N . ARG B 1 160 ? 10.57 17.422 9.484 1 89.69 160 ARG B N 1
ATOM 3038 C CA . ARG B 1 160 ? 10.469 18.688 10.219 1 89.69 160 ARG B CA 1
ATOM 3039 C C . ARG B 1 160 ? 9.008 19.047 10.477 1 89.69 160 ARG B C 1
ATOM 3041 O O . ARG B 1 160 ? 8.18 19 9.562 1 89.69 160 ARG B O 1
ATOM 3048 N N . GLY B 1 161 ? 8.734 19.312 11.664 1 84.88 161 GLY B N 1
ATOM 3049 C CA . GLY B 1 161 ? 7.379 19.734 12 1 84.88 161 GLY B CA 1
ATOM 3050 C C . GLY B 1 161 ? 7.059 21.141 11.523 1 84.88 161 GLY B C 1
ATOM 3051 O O . GLY B 1 161 ? 7.961 21.922 11.227 1 84.88 161 GLY B O 1
ATOM 3052 N N . HIS B 1 162 ? 5.723 21.406 11.18 1 74.75 162 HIS B N 1
ATOM 3053 C CA . HIS B 1 162 ? 5.285 22.719 10.719 1 74.75 162 HIS B CA 1
ATOM 3054 C C . HIS B 1 162 ? 4.957 23.641 11.891 1 74.75 162 HIS B C 1
ATOM 3056 O O . HIS B 1 162 ? 3.801 24.016 12.078 1 74.75 162 HIS B O 1
ATOM 3062 N N . SER B 1 163 ? 5.719 23.656 12.898 1 75.75 163 SER B N 1
ATOM 3063 C CA . SER B 1 163 ? 5.391 24.609 13.953 1 75.75 163 SER B CA 1
ATOM 3064 C C . SER B 1 163 ? 5.754 26.031 13.539 1 75.75 163 SER B C 1
ATOM 3066 O O . SER B 1 163 ? 6.844 26.281 13.023 1 75.75 163 SER B O 1
ATOM 3068 N N . PRO B 1 164 ? 4.699 26.859 13.695 1 80.44 164 PRO B N 1
ATOM 3069 C CA . PRO B 1 164 ? 4.98 28.25 13.32 1 80.44 164 PRO B CA 1
ATOM 3070 C C . PRO B 1 164 ? 6.148 28.844 14.094 1 80.44 164 PRO B C 1
ATOM 3072 O O . PRO B 1 164 ? 6.34 28.531 15.273 1 80.44 164 PRO B O 1
ATOM 3075 N N . ASP B 1 165 ? 6.98 29.531 13.367 1 83.81 165 ASP B N 1
ATOM 3076 C CA . ASP B 1 165 ? 8.047 30.25 14.055 1 83.81 165 ASP B CA 1
ATOM 3077 C C . ASP B 1 165 ? 7.492 31.438 14.844 1 83.81 165 ASP B C 1
ATOM 3079 O O . ASP B 1 165 ? 6.281 31.672 14.852 1 83.81 165 ASP B O 1
ATOM 3083 N N . GLU B 1 166 ? 8.43 32.031 15.562 1 89.81 166 GLU B N 1
ATOM 3084 C CA . GLU B 1 166 ? 8.016 33.125 16.438 1 89.81 166 GLU B CA 1
ATOM 3085 C C . GLU B 1 166 ? 7.277 34.219 15.656 1 89.81 166 GLU B C 1
ATOM 3087 O O . GLU B 1 166 ? 6.273 34.75 16.125 1 89.81 166 GLU B O 1
ATOM 3092 N N . ALA B 1 167 ? 7.82 34.469 14.539 1 89.94 167 ALA B N 1
ATOM 3093 C CA . ALA B 1 167 ? 7.18 35.5 13.719 1 89.94 167 ALA B CA 1
ATOM 3094 C C . ALA B 1 167 ? 5.777 35.062 13.297 1 89.94 167 ALA B C 1
ATOM 3096 O O . ALA B 1 167 ? 4.836 35.875 13.367 1 89.94 167 ALA B O 1
ATOM 3097 N N . GLN B 1 168 ? 5.613 33.844 12.953 1 88.38 168 GLN B N 1
ATOM 3098 C CA . GLN B 1 168 ? 4.316 33.312 12.547 1 88.38 168 GLN B CA 1
ATOM 3099 C C . GLN B 1 168 ? 3.35 33.281 13.727 1 88.38 168 GLN B C 1
ATOM 3101 O O . GLN B 1 168 ? 2.162 33.562 13.578 1 88.38 168 GLN B O 1
ATOM 3106 N N . ARG B 1 169 ? 3.883 32.938 14.844 1 90.94 169 ARG B N 1
ATOM 3107 C CA . ARG B 1 169 ? 3.049 32.875 16.047 1 90.94 169 ARG B CA 1
ATOM 3108 C C . ARG B 1 169 ? 2.488 34.25 16.391 1 90.94 169 ARG B C 1
ATOM 3110 O O . ARG B 1 169 ? 1.313 34.375 16.734 1 90.94 169 ARG B O 1
ATOM 3117 N N . ARG B 1 170 ? 3.342 35.156 16.328 1 92.38 170 ARG B N 1
ATOM 3118 C CA . ARG B 1 170 ? 2.912 36.531 16.609 1 92.38 170 ARG B CA 1
ATOM 3119 C C . ARG B 1 170 ? 1.857 36.969 15.602 1 92.38 170 ARG B C 1
ATOM 3121 O O . ARG B 1 170 ? 0.865 37.625 15.977 1 92.38 170 ARG B O 1
ATOM 3128 N N . TYR B 1 171 ? 2.133 36.625 14.406 1 92.62 171 TYR B N 1
ATOM 3129 C CA . TYR B 1 171 ? 1.19 36.969 13.352 1 92.62 171 TYR B CA 1
ATOM 3130 C C . TYR B 1 171 ? -0.171 36.344 13.602 1 92.62 171 TYR B C 1
ATOM 3132 O O . TYR B 1 171 ? -1.203 37 13.516 1 92.62 171 TYR B O 1
ATOM 3140 N N . LEU B 1 172 ? -0.184 35.125 13.945 1 91.94 172 LEU B N 1
ATOM 3141 C CA . LEU B 1 172 ? -1.425 34.406 14.195 1 91.94 172 LEU B CA 1
ATOM 3142 C C . LEU B 1 172 ? -2.148 34.969 15.414 1 91.94 172 LEU B C 1
ATOM 3144 O O . LEU B 1 172 ? -3.375 35.094 15.406 1 91.94 172 LEU B O 1
ATOM 3148 N N . ALA B 1 173 ? -1.401 35.344 16.391 1 91 173 ALA B N 1
ATOM 3149 C CA . ALA B 1 173 ? -1.986 35.938 17.594 1 91 173 ALA B CA 1
ATOM 3150 C C . ALA B 1 173 ? -2.66 37.281 17.25 1 91 173 ALA B C 1
ATOM 3152 O O . ALA B 1 173 ? -3.746 37.562 17.75 1 91 173 ALA B O 1
ATOM 3153 N N . GLU B 1 174 ? -1.984 37.969 16.453 1 91.81 174 GLU B N 1
ATOM 3154 C CA . GLU B 1 174 ? -2.527 39.25 16.031 1 91.81 174 GLU B CA 1
ATOM 3155 C C . GLU B 1 174 ? -3.83 39.062 15.25 1 91.81 174 GLU B C 1
ATOM 3157 O O . GLU B 1 174 ? -4.797 39.812 15.477 1 91.81 174 GLU B O 1
ATOM 3162 N N . LYS B 1 175 ? -3.846 38.125 14.398 1 91.06 175 LYS B N 1
ATOM 3163 C CA . LYS B 1 175 ? -5.039 37.875 13.602 1 91.06 175 LYS B CA 1
ATOM 3164 C C . LYS B 1 175 ? -6.195 37.406 14.469 1 91.06 175 LYS B C 1
ATOM 3166 O O . LYS B 1 175 ? -7.344 37.781 14.266 1 91.06 175 LYS B O 1
ATOM 3171 N N . ARG B 1 176 ? -5.887 36.594 15.391 1 88.94 176 ARG B N 1
ATOM 3172 C CA . ARG B 1 176 ? -6.91 36.094 16.312 1 88.94 176 ARG B CA 1
ATOM 3173 C C . ARG B 1 176 ? -7.484 37.25 17.141 1 88.94 176 ARG B C 1
ATOM 3175 O O . ARG B 1 176 ? -8.703 37.344 17.312 1 88.94 176 ARG B O 1
ATOM 3182 N N . ALA B 1 177 ? -6.617 38.094 17.578 1 89.25 177 ALA B N 1
ATOM 3183 C CA . ALA B 1 177 ? -7.051 39.25 18.359 1 89.25 177 ALA B CA 1
ATOM 3184 C C . ALA B 1 177 ? -7.934 40.188 17.516 1 89.25 177 ALA B C 1
ATOM 3186 O O . ALA B 1 177 ? -8.945 40.688 17.984 1 89.25 177 ALA B O 1
ATOM 3187 N N . ALA B 1 178 ? -7.492 40.344 16.328 1 89.62 178 ALA B N 1
ATOM 3188 C CA . ALA B 1 178 ? -8.266 41.188 15.422 1 89.62 178 ALA B CA 1
ATOM 3189 C C . ALA B 1 178 ? -9.648 40.625 15.172 1 89.62 178 ALA B C 1
ATOM 3191 O O . ALA B 1 178 ? -10.641 41.344 15.125 1 89.62 178 ALA B O 1
ATOM 3192 N N . TYR B 1 179 ? -9.766 39.375 14.992 1 90.25 179 TYR B N 1
ATOM 3193 C CA . TYR B 1 179 ? -11.047 38.719 14.773 1 90.25 179 TYR B CA 1
ATOM 3194 C C . TYR B 1 179 ? -11.953 38.875 15.984 1 90.25 179 TYR B C 1
ATOM 3196 O O . TYR B 1 179 ? -13.133 39.188 15.844 1 90.25 179 TYR B O 1
ATOM 3204 N N . GLU B 1 180 ? -11.375 38.656 17.141 1 86.56 180 GLU B N 1
ATOM 3205 C CA . GLU B 1 180 ? -12.148 38.781 18.375 1 86.56 180 GLU B CA 1
ATOM 3206 C C . GLU B 1 180 ? -12.672 40.188 18.547 1 86.56 180 GLU B C 1
ATOM 3208 O O . GLU B 1 180 ? -13.812 40.406 18.969 1 86.56 180 GLU B O 1
ATOM 3213 N N . ALA B 1 181 ? -11.82 41.094 18.219 1 86.75 181 ALA B N 1
ATOM 3214 C CA . ALA B 1 181 ? -12.219 42.5 18.328 1 86.75 181 ALA B CA 1
ATOM 3215 C C . ALA B 1 181 ? -13.359 42.812 17.359 1 86.75 181 ALA B C 1
ATOM 3217 O O . ALA B 1 181 ? -14.25 43.594 17.688 1 86.75 181 ALA B O 1
ATOM 3218 N N . SER B 1 182 ? -13.305 42.188 16.203 1 85.75 182 SER B N 1
ATOM 3219 C CA . SER B 1 182 ? -14.305 42.438 15.172 1 85.75 182 SER B CA 1
ATOM 3220 C C . SER B 1 182 ? -15.648 41.812 15.539 1 85.75 182 SER B C 1
ATOM 3222 O O . SER B 1 182 ? -16.703 42.281 15.094 1 85.75 182 SER B O 1
ATOM 3224 N N . GLN B 1 183 ? -15.719 40.656 16.141 1 80.56 183 GLN B N 1
ATOM 3225 C CA . GLN B 1 183 ? -16.938 39.969 16.5 1 80.56 183 GLN B CA 1
ATOM 3226 C C . GLN B 1 183 ? -17.562 40.562 17.766 1 80.56 183 GLN B C 1
ATOM 3228 O O . GLN B 1 183 ? -18.703 40.219 18.125 1 80.56 183 GLN B O 1
ATOM 3233 N N . GLY B 1 184 ? -17 41.562 18.219 1 68.19 184 GLY B N 1
ATOM 3234 C CA . GLY B 1 184 ? -17.406 42.031 19.531 1 68.19 184 GLY B CA 1
ATOM 3235 C C . GLY B 1 184 ? -16.984 41.062 20.656 1 68.19 184 GLY B C 1
ATOM 3236 O O . GLY B 1 184 ? -16.562 39.969 20.391 1 68.19 184 GLY B O 1
ATOM 3237 N N . ALA B 1 185 ? -16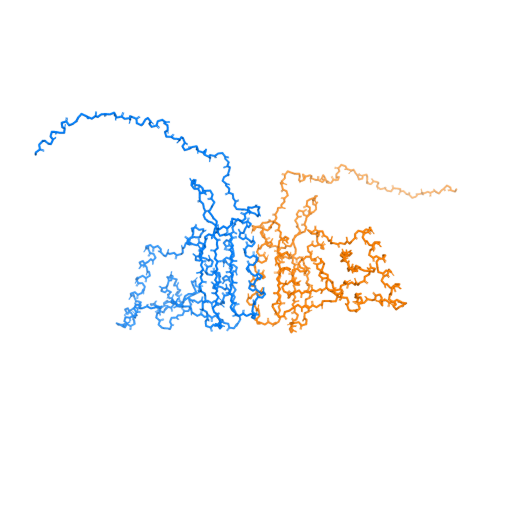.828 41.406 22 1 52.12 185 ALA B N 1
ATOM 3238 C CA . ALA B 1 185 ? -16.281 40.75 23.188 1 52.12 185 ALA B CA 1
ATOM 3239 C C . ALA B 1 185 ? -16.609 39.281 23.172 1 52.12 185 ALA B C 1
ATOM 3241 O O . ALA B 1 185 ? -16.484 38.594 24.203 1 52.12 185 ALA B O 1
ATOM 3242 N N . ALA B 1 186 ? -17.297 38.844 22.25 1 48.88 186 ALA B N 1
ATOM 3243 C CA . ALA B 1 186 ? -17.547 37.438 22.5 1 48.88 186 ALA B CA 1
ATOM 3244 C C . ALA B 1 186 ? -16.281 36.594 22.25 1 48.88 186 ALA B C 1
ATOM 3246 O O . ALA B 1 186 ? -15.805 36.531 21.125 1 48.88 186 ALA B O 1
ATOM 3247 N N . ALA B 1 187 ? -15.477 36.688 23.297 1 48.62 187 ALA B N 1
ATOM 3248 C CA . ALA B 1 187 ? -14.219 35.938 23.375 1 48.62 187 ALA B CA 1
ATOM 3249 C C . ALA B 1 187 ? -14.375 34.531 22.828 1 48.62 187 ALA B C 1
ATOM 3251 O O . ALA B 1 187 ? -15.336 33.812 23.156 1 48.62 187 ALA B O 1
ATOM 3252 N N . LEU B 1 188 ? -13.852 34.281 21.625 1 52.78 188 LEU B N 1
ATOM 3253 C CA . LEU B 1 188 ? -13.703 32.875 21.203 1 52.78 188 LEU B CA 1
ATOM 3254 C C . LEU B 1 188 ? -13.242 32 22.359 1 52.78 188 LEU B C 1
ATOM 3256 O O . LEU B 1 188 ? -12.375 32.406 23.141 1 52.78 188 LEU B O 1
ATOM 3260 N N . GLU B 1 189 ? -14.219 31.453 23 1 44.59 189 GLU B N 1
ATOM 3261 C CA . GLU B 1 189 ? -13.719 30.562 24.031 1 44.59 189 GLU B CA 1
ATOM 3262 C C . GLU B 1 189 ? -12.406 29.906 23.609 1 44.59 189 GLU B C 1
ATOM 3264 O O . GLU B 1 189 ? -12.297 29.406 22.484 1 44.59 189 GLU B O 1
ATOM 3269 N N . PRO B 1 190 ? -11.281 30.391 24.109 1 44.56 190 PRO B N 1
ATOM 3270 C CA . PRO B 1 190 ? -9.945 29.828 23.891 1 44.56 190 PRO B CA 1
ATOM 3271 C C . PRO B 1 190 ? -9.977 28.344 23.578 1 44.56 190 PRO B C 1
ATOM 3273 O O . PRO B 1 190 ? -8.992 27.797 23.062 1 44.56 190 PRO B O 1
ATOM 3276 N N . GLY B 1 191 ? -10.805 27.562 24.266 1 45.97 191 GLY B N 1
ATOM 3277 C CA . GLY B 1 191 ? -10.57 26.125 24.391 1 45.97 191 GLY B CA 1
ATOM 3278 C C . GLY B 1 191 ? -10.406 25.438 23.062 1 45.97 191 GLY B C 1
ATOM 3279 O O . GLY B 1 191 ? -9.422 24.734 22.828 1 45.97 191 GLY B O 1
ATOM 3280 N N . GLU B 1 192 ? -11.586 24.75 22.406 1 54.31 192 GLU B N 1
ATOM 3281 C CA . GLU B 1 192 ? -11.773 23.5 21.656 1 54.31 192 GLU B CA 1
ATOM 3282 C C . GLU B 1 192 ? -11.672 23.734 20.156 1 54.31 192 GLU B C 1
ATOM 3284 O O . GLU B 1 192 ? -11.672 22.797 19.375 1 54.31 192 GLU B O 1
ATOM 3289 N N . GLY B 1 193 ? -11.164 24.891 19.578 1 69.19 193 GLY B N 1
ATOM 3290 C CA . GLY B 1 193 ? -11.18 24.906 18.125 1 69.19 193 GLY B CA 1
ATOM 3291 C C . GLY B 1 193 ? -11.289 26.312 17.531 1 69.19 193 GLY B C 1
ATOM 3292 O O . GLY B 1 193 ? -10.742 27.266 18.094 1 69.19 193 GLY B O 1
ATOM 3293 N N . PHE B 1 194 ? -11.375 26.5 16.547 1 86.06 194 PHE B N 1
ATOM 3294 C CA . PHE B 1 194 ? -11.586 27.703 15.75 1 86.06 194 PHE B CA 1
ATOM 3295 C C . PHE B 1 194 ? -13.047 28.125 15.781 1 86.06 194 PHE B C 1
ATOM 3297 O O . PHE B 1 194 ? -13.914 27.359 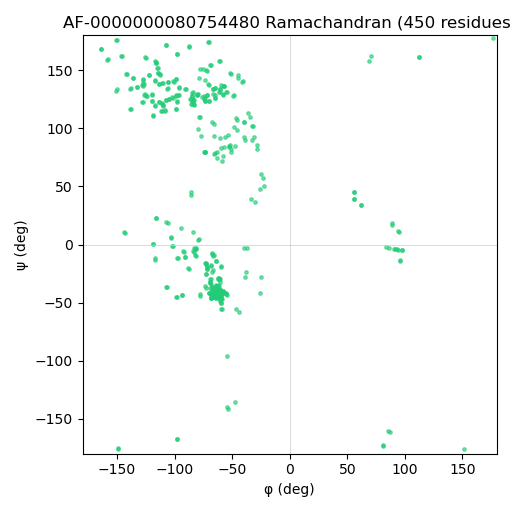16.219 1 86.06 194 PHE B O 1
ATOM 3304 N N . PRO B 1 195 ? -13.352 29.484 15.633 1 85.56 195 PRO B N 1
ATOM 3305 C CA . PRO B 1 195 ? -14.727 29.984 15.703 1 85.56 195 PRO B CA 1
ATOM 3306 C C . PRO B 1 195 ? -15.703 29.125 14.914 1 85.56 195 PRO B C 1
ATOM 3308 O O . PRO B 1 195 ? -15.359 28.609 13.844 1 85.56 195 PRO B O 1
ATOM 3311 N N . PRO B 1 196 ? -16.922 29.094 15.547 1 84.12 196 PRO B N 1
ATOM 3312 C CA . PRO B 1 196 ? -17.969 28.391 14.781 1 84.12 196 PRO B CA 1
ATOM 3313 C C . PRO B 1 196 ? -18.219 29.031 13.422 1 84.12 196 PRO B C 1
ATOM 3315 O O . PRO B 1 196 ? -18.188 30.266 13.297 1 84.12 196 PRO B O 1
ATOM 3318 N N . GLY B 1 197 ? -18.359 28.281 12.43 1 86.5 197 GLY B N 1
ATOM 3319 C CA . GLY B 1 197 ? -18.656 28.797 11.102 1 86.5 197 GLY B CA 1
ATOM 3320 C C . GLY B 1 197 ? -17.422 28.969 10.25 1 86.5 197 GLY B C 1
ATOM 3321 O O . GLY B 1 197 ? -17.516 29.328 9.07 1 86.5 197 GLY B O 1
ATOM 3322 N N . ALA B 1 198 ? -16.297 28.906 10.938 1 93.19 198 ALA B N 1
ATOM 3323 C CA . ALA B 1 198 ? -15.07 29 10.148 1 93.19 198 ALA B CA 1
ATOM 3324 C C . ALA B 1 198 ? -15.086 28 9 1 93.19 198 ALA B C 1
ATOM 3326 O O . ALA B 1 198 ? -15.648 26.906 9.117 1 93.19 198 ALA B O 1
ATOM 3327 N N . GLN B 1 199 ? -14.422 28.453 7.875 1 94.38 199 GLN B N 1
ATOM 3328 C CA . GLN B 1 199 ? -14.383 27.609 6.684 1 94.38 199 GLN B CA 1
ATOM 3329 C C . GLN B 1 199 ? -13.07 26.828 6.613 1 94.38 199 GLN B C 1
ATOM 3331 O O . GLN B 1 199 ? -12.125 27.109 7.348 1 94.38 199 GLN B O 1
ATOM 3336 N N . LEU B 1 200 ? -13.094 25.797 5.75 1 94.81 200 LEU B N 1
ATOM 3337 C CA . LEU B 1 200 ? -11.93 24.938 5.574 1 94.81 200 LEU B CA 1
ATOM 3338 C C . LEU B 1 200 ? -10.82 25.672 4.828 1 94.81 200 LEU B C 1
ATOM 3340 O O . LEU B 1 200 ? -11.062 26.281 3.785 1 94.81 200 LEU B O 1
ATOM 3344 N N . CYS B 1 201 ? -9.688 25.594 5.441 1 94.88 201 CYS B N 1
ATOM 3345 C CA . CYS B 1 201 ? -8.523 26.234 4.816 1 94.88 201 CYS B CA 1
ATOM 3346 C C . CYS B 1 201 ? -7.949 25.344 3.725 1 94.88 201 CYS B C 1
ATOM 3348 O O . CYS B 1 201 ? -7.625 24.172 3.969 1 94.88 201 CYS B O 1
ATOM 3350 N N . GLY B 1 202 ? -7.75 25.891 2.578 1 91.19 202 GLY B N 1
ATOM 3351 C CA . GLY B 1 202 ? -7.191 25.141 1.465 1 91.19 202 GLY B CA 1
ATOM 3352 C C . GLY B 1 202 ? -5.707 24.844 1.623 1 91.19 202 GLY B C 1
ATOM 3353 O O . GLY B 1 202 ? -5.168 23.969 0.958 1 91.19 202 GLY B O 1
ATOM 3354 N N . GLN B 1 203 ? -5.129 25.562 2.527 1 89.69 203 GLN B N 1
ATOM 3355 C CA . GLN B 1 203 ? -3.688 25.438 2.689 1 89.69 203 GLN B CA 1
ATOM 3356 C C . GLN B 1 203 ? -3.346 24.406 3.766 1 89.69 203 GLN B C 1
ATOM 3358 O O . GLN B 1 203 ? -2.459 23.562 3.576 1 89.69 203 GLN B O 1
ATOM 3363 N N . CYS B 1 204 ? -4.012 24.438 4.828 1 90 204 CYS B N 1
ATOM 3364 C CA . CYS B 1 204 ? -3.605 23.578 5.934 1 90 204 CYS B CA 1
ATOM 3365 C C . CYS B 1 204 ? -4.7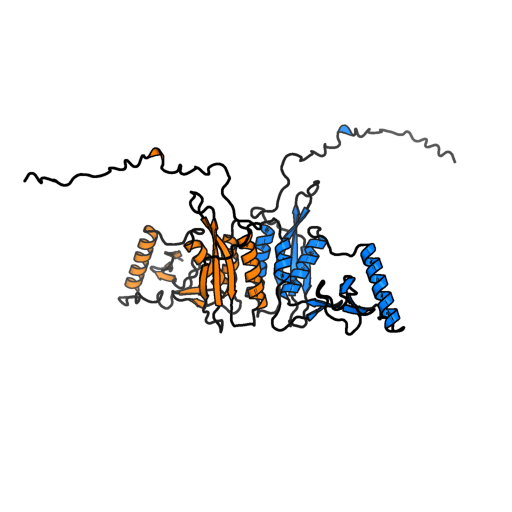07 22.594 6.297 1 90 204 CYS B C 1
ATOM 3367 O O . CYS B 1 204 ? -4.551 21.781 7.219 1 90 204 CYS B O 1
ATOM 3369 N N . ASN B 1 205 ? -5.777 22.578 5.676 1 91.94 205 ASN B N 1
ATOM 3370 C CA . ASN B 1 205 ? -6.902 21.656 5.828 1 91.94 205 ASN B CA 1
ATOM 3371 C C . ASN B 1 205 ? -7.512 21.75 7.227 1 91.94 205 ASN B C 1
ATOM 3373 O O . ASN B 1 205 ? -7.961 20.75 7.777 1 91.94 205 ASN B O 1
ATOM 3377 N N . THR B 1 206 ? -7.496 22.984 7.816 1 92.5 206 THR B N 1
ATOM 3378 C CA . THR B 1 206 ? -8.125 23.234 9.109 1 92.5 206 THR B CA 1
ATOM 3379 C C . THR B 1 206 ? -9.328 24.172 8.953 1 92.5 206 THR B C 1
ATOM 3381 O O . THR B 1 206 ? -9.273 25.141 8.195 1 92.5 206 THR B O 1
ATOM 3384 N N . GLN B 1 207 ? -10.367 23.828 9.656 1 93 207 GLN B N 1
ATOM 3385 C CA . GLN B 1 207 ? -11.547 24.688 9.656 1 93 207 GLN B CA 1
ATOM 3386 C C . GLN B 1 207 ? -11.32 25.938 10.492 1 93 207 GLN B C 1
ATOM 3388 O O . GLN B 1 207 ? -11.797 26.031 11.617 1 93 207 GLN B O 1
ATOM 3393 N N . ALA B 1 208 ? -10.617 26.875 9.852 1 93.38 208 ALA B N 1
ATOM 3394 C CA . ALA B 1 208 ? -10.164 28 10.648 1 93.38 208 ALA B CA 1
ATOM 3395 C C . ALA B 1 208 ? -10.219 29.297 9.836 1 93.38 208 ALA B C 1
ATOM 3397 O O . ALA B 1 208 ? -9.719 30.344 10.281 1 93.38 208 ALA B O 1
ATOM 3398 N N . VAL B 1 209 ? -10.844 29.203 8.68 1 94.56 209 VAL B N 1
ATOM 3399 C CA . VAL B 1 209 ? -10.859 30.391 7.828 1 94.56 209 VAL B CA 1
ATOM 3400 C C . VAL B 1 209 ? -12.023 31.297 8.219 1 94.56 209 VAL B C 1
ATOM 3402 O O . VAL B 1 209 ? -13.172 30.859 8.273 1 94.56 209 VAL B O 1
ATOM 3405 N N . VAL B 1 210 ? -11.68 32.531 8.508 1 94.06 210 VAL B N 1
ATOM 3406 C CA . VAL B 1 210 ? -12.688 33.531 8.867 1 94.06 210 VAL B CA 1
ATOM 3407 C C . VAL B 1 210 ? -12.562 34.75 7.961 1 94.06 210 VAL B C 1
ATOM 3409 O O . VAL B 1 210 ? -11.555 34.906 7.262 1 94.06 210 VAL B O 1
ATOM 3412 N N . GLN B 1 211 ? -13.633 35.469 7.965 1 92.75 211 GLN B N 1
ATOM 3413 C CA . GLN B 1 211 ? -13.586 36.781 7.281 1 92.75 211 GLN B CA 1
ATOM 3414 C C . GLN B 1 211 ? -13 37.844 8.188 1 92.75 211 GLN B C 1
ATOM 3416 O O . GLN B 1 211 ? -13.5 38.094 9.281 1 92.75 211 GLN B O 1
ATOM 3421 N N . LEU B 1 212 ? -11.953 38.438 7.785 1 90.69 212 LEU B N 1
ATOM 3422 C CA . LEU B 1 212 ? -11.273 39.469 8.547 1 90.69 212 LEU B CA 1
ATOM 3423 C C . LEU B 1 212 ? -10.836 40.594 7.633 1 90.69 212 LEU B C 1
ATOM 3425 O O . LEU B 1 212 ? -10.016 40.406 6.734 1 90.69 212 LEU B O 1
ATOM 3429 N N . GLU B 1 213 ? -11.398 41.781 7.867 1 86.31 213 GLU B N 1
ATOM 3430 C CA . GLU B 1 213 ? -11.023 43 7.145 1 86.31 213 GLU B CA 1
ATOM 3431 C C . GLU B 1 213 ? -11.164 42.812 5.637 1 86.31 213 GLU B C 1
ATOM 3433 O O . GLU B 1 213 ? -10.25 43.125 4.875 1 86.31 213 GLU B O 1
ATOM 3438 N N . GLY B 1 214 ? -12.18 42.125 5.148 1 90.31 214 GLY B N 1
ATOM 3439 C CA . GLY B 1 214 ? -12.484 41.969 3.734 1 90.31 214 GLY B CA 1
ATOM 3440 C C . GLY B 1 214 ? -11.727 40.812 3.094 1 90.31 214 GLY B C 1
ATOM 3441 O O . GLY B 1 214 ? -11.828 40.594 1.886 1 90.31 214 GLY B O 1
ATOM 3442 N N . CYS B 1 215 ? -10.867 40.156 3.898 1 94.88 215 CYS B N 1
ATOM 3443 C CA . CYS B 1 215 ? -10.086 39.031 3.404 1 94.88 215 CYS B CA 1
ATOM 3444 C C . CYS B 1 215 ? -10.484 37.75 4.113 1 94.88 215 CYS B C 1
ATOM 3446 O O . CYS B 1 215 ? -11.016 37.781 5.227 1 94.88 215 CYS B O 1
ATOM 3448 N N . THR B 1 216 ? -10.289 36.656 3.377 1 95.06 216 THR B N 1
ATOM 3449 C CA . THR B 1 216 ? -10.375 35.375 4.059 1 95.06 216 THR B CA 1
ATOM 3450 C C . THR B 1 216 ? -9.039 35 4.695 1 95.06 216 THR B C 1
ATOM 3452 O O . THR B 1 216 ? -8.008 35 4.02 1 95.06 216 THR B O 1
ATOM 3455 N N . THR B 1 217 ? -9.078 34.812 6.035 1 95.25 217 THR B N 1
ATOM 3456 C CA . THR B 1 217 ? -7.844 34.531 6.766 1 95.25 217 THR B CA 1
ATOM 3457 C C . THR B 1 217 ? -7.969 33.281 7.605 1 95.25 217 THR B C 1
ATOM 3459 O O . THR B 1 217 ? -8.953 33.094 8.328 1 95.25 217 THR B O 1
ATOM 3462 N N . CYS B 1 218 ? -7 32.375 7.449 1 94.69 218 CYS B N 1
ATOM 3463 C CA . CYS B 1 218 ? -6.969 31.172 8.273 1 94.69 218 CYS B CA 1
ATOM 3464 C C . CYS B 1 218 ? -6.309 31.453 9.617 1 94.69 218 CYS B C 1
ATOM 3466 O O . CYS B 1 218 ? -5.152 31.875 9.672 1 94.69 218 CYS B O 1
ATOM 3468 N N . LEU B 1 219 ? -6.934 31.203 10.711 1 91.56 219 LEU B N 1
ATOM 3469 C CA . LEU B 1 219 ? -6.438 31.484 12.055 1 91.56 219 LEU B CA 1
ATOM 3470 C C . LEU B 1 219 ? -5.488 30.391 12.531 1 91.56 219 LEU B C 1
ATOM 3472 O O . LEU B 1 219 ? -4.883 30.5 13.594 1 91.56 219 LEU B O 1
ATOM 3476 N N . ASN B 1 220 ? -5.324 29.344 11.695 1 90.19 220 ASN B N 1
ATOM 3477 C CA . ASN B 1 220 ? -4.434 28.25 12.047 1 90.19 220 ASN B CA 1
ATOM 3478 C C . ASN B 1 220 ? -3.066 28.391 11.383 1 90.19 220 ASN B C 1
ATOM 3480 O O . ASN B 1 220 ? -2.033 28.234 12.031 1 90.19 220 ASN B O 1
ATOM 3484 N N . CYS B 1 221 ? -3.096 28.719 10.125 1 90.75 221 CYS B N 1
ATOM 3485 C CA . CYS B 1 221 ? -1.809 28.734 9.438 1 90.75 221 CYS B CA 1
ATOM 3486 C C . CYS B 1 221 ? -1.47 30.141 8.953 1 90.75 221 CYS B C 1
ATOM 3488 O O . CYS B 1 221 ? -0.359 30.391 8.484 1 90.75 221 CYS B O 1
ATOM 3490 N N . GLY B 1 222 ? -2.367 31.047 8.969 1 90.75 222 GLY B N 1
ATOM 3491 C CA . GLY B 1 222 ? -2.09 32.438 8.633 1 90.75 222 GLY B CA 1
ATOM 3492 C C . GLY B 1 222 ? -2.348 32.75 7.172 1 90.75 222 GLY B C 1
ATOM 3493 O O . GLY B 1 222 ? -2.252 33.906 6.758 1 90.75 222 GLY B O 1
ATOM 3494 N N . HIS B 1 223 ? -2.686 31.781 6.41 1 93.31 223 HIS B N 1
ATOM 3495 C CA . HIS B 1 223 ? -2.979 32.031 5 1 93.31 223 HIS B CA 1
ATOM 3496 C C . HIS B 1 223 ? -4.145 33 4.836 1 93.31 223 HIS B C 1
ATOM 3498 O O . HIS B 1 223 ? -5.152 32.875 5.535 1 93.31 223 HIS B O 1
ATOM 3504 N N . SER B 1 224 ? -3.961 33.969 3.945 1 94.38 224 SER B N 1
ATOM 3505 C CA . SER B 1 224 ? -4.984 34.969 3.719 1 94.38 224 SER B CA 1
ATOM 3506 C C . SER B 1 224 ? -5.141 35.281 2.234 1 94.38 224 SER B C 1
ATOM 3508 O O . SER B 1 224 ? -4.152 35.312 1.493 1 94.38 224 SER B O 1
ATOM 3510 N N . LYS B 1 225 ? -6.348 35.312 1.835 1 94.06 225 LYS B N 1
ATOM 3511 C CA . LYS B 1 225 ? -6.664 35.688 0.46 1 94.06 225 LYS B CA 1
ATOM 3512 C C . LYS B 1 225 ? -7.699 36.812 0.421 1 94.06 225 LYS B C 1
ATOM 3514 O O . LYS B 1 225 ? -8.766 36.719 1.028 1 94.06 225 LYS B O 1
ATOM 3519 N N . CYS B 1 226 ? -7.285 37.875 -0.222 1 88.62 226 CYS B N 1
ATOM 3520 C CA . CYS B 1 226 ? -8.203 39 -0.341 1 88.62 226 CYS B CA 1
ATOM 3521 C C . CYS B 1 226 ? -8.844 39.031 -1.722 1 88.62 226 CYS B C 1
ATOM 3523 O O . CYS B 1 226 ? -8.203 38.688 -2.719 1 88.62 226 CYS B O 1
ATOM 3525 N N . GLY B 1 227 ? -10.203 39.062 -1.896 1 72.38 227 GLY B N 1
ATOM 3526 C CA . GLY B 1 227 ? -10.938 39.312 -3.133 1 72.38 227 GLY B CA 1
ATOM 3527 C C . GLY B 1 227 ? -10.844 40.75 -3.625 1 72.38 227 GLY B C 1
ATOM 3528 O O . GLY B 1 227 ? -10.539 41.656 -2.85 1 72.38 227 GLY B O 1
#